Protein 9PLY (pdb70)

Nearest PDB structures (foldseek):
  9bhr-assembly1_A  TM=1.002E+00  e=9.838E-61  Homo sapiens
  8f8e-assembly2_B  TM=1.002E+00  e=2.382E-59  Homo sapiens
  7sse-assembly1_A  TM=9.999E-01  e=4.002E-58  Homo sapiens
  4pxw-assembly1_A  TM=9.960E-01  e=3.578E-56  Homo sapiens
  4pxw-assembly2_B  TM=9.930E-01  e=1.072E-55  Homo sapiens

Foldseek 3Di:
DWAFQDKEFDPPDPFGFWFEWEAALDPQWIWTWGQQQKIWIARRNVRHTDDIDHGFRGGWQYKDADNVRQKMKIAGDDTAQRIFMWGDPPDTDTQETDGQFRDKDAAAQDRQWIWGDDQQWIWIAGSVVRDTPDIADDPVQAQRARAWDKYAANVRQWIFTRQFIAGPVVSDTDDHQDDDDRHFRWDYQNVRQWIDTQQFIAGPPPRDTDGGHNVSHQWDWDAQQVRQKIKTFHQDCAGGAQKIWIAGRVPRHTDDIDGNVFGWNYWYADNVRQKMWTWGAVHNDPGRHIMIIIIGD/DWAFDDWQADPPDPFGFWQEWDAALVRQWIWTWGQQQKTWTAGPVPSDTDDI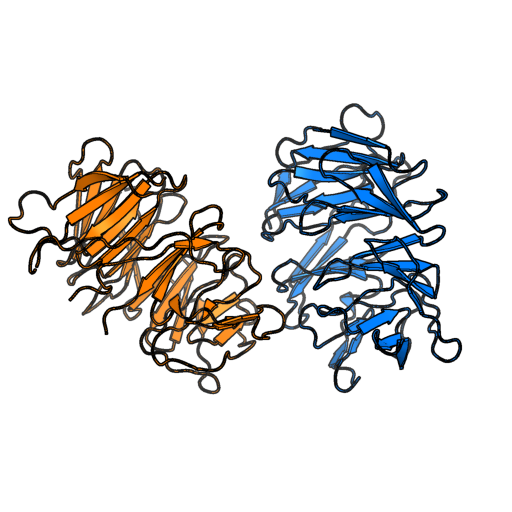GRGDRGGWQYKDADNVRFKMKIAGDDAFQRIFMWGRVPTDTDETDRQFRDKDAQAQDRQWIWGDHQQKIWIAGSNVRDTPDIQDDPVQAPRAVAWDKYAANVNQWIFTRQWIAGPVVSDTDDHQDDDDRHFRWDYQNVRQWIGTQQWIAGPPPRDTDGGHPVSHQWDWDAQLVRQKIKIFHADCVARGQQWIWIAGRVPRHTDDIGGNVFGWSYWYAHNVRQKIWTFGAPDCRHTMIIIIGDD

Sequence (592 aa):
AFRPISSVFREANEDESGFTCCAFSARERFLMLGTCTGQLKLYNVFSGQEEEASYNCHNSAITHLEPSRDGSLLLTSATTWSQPLSALWGMKSVFDMKHSFTEDHYVEFSKHSQDRVIGTKGDIAHIYDIQTGNKLLTLFNPDLANNYKRNCCATFNPTDDLVLNDGVLWDVRSAQAIHKFDKFNMNISGVFHPNGLEVIINTEIWDDLRTFHLLHTVPALDQCRVVFNHTTGTVMYGAMLQKSPFGSSFRTFNATTDYKPIATIDVKRNIFDLCTDTTKDCYLAVIIENQMDALNMDTVCRLYEVAFRPISVFREANEDESSGFTCCAFSARERFLMLGTCTGQLKLYNVFSGQEEASYNCHNSAIITHLEPSRDGSLLLTSATTWSQQPLSALWGMKVFDMKHSFTEDHYVEFSKHSQDRVIGTKGDIAHIYDIQTGNKLLTLFNPDLANNYKRNCCATFNPTDDLVLNDGVLWDVRSAQAIIHKFDKFNMNISGVFHPNGLEVVIINTEIWDLRTFHLLHTVPALDQCRVVFNHTGTVMYGAMLQAKSPFGSSFRRTFNATTDYKPIATIDVKRNIFDLCTDTKDCYLAVIENQQGSMDTVCRLYEVG

InterPro domains:
  IPR006594 LIS1 homology motif [PS50896] (846-878)
  IPR006594 LIS1 homology motif [SM00667] (846-878)
  IPR011989 Armadillo-like helical [G3DSA:1.25.10.10] (581-822)
  IPR015943 WD40/YVTN repeat-like-containing domain superfamily [G3DSA:2.130.10.10] (1080-1401)
  IPR016024 Armadillo-type fold [SSF48371] (74-783)
  IPR033270 VPRBP/DCAF1 family [PTHR13129] (5-1495)
  IPR036322 WD40-repeat-containing domain superfamily [SSF50978] (1089-1370)
  IPR060222 DCAF1, N-terminal domain [PF27670] (11-115)
  IPR060223 DCAF1, helical domain [PF27600] (518-733)
  IPR060224 DCAF1, small helical domain [PF27601] (739-834)
  IPR060225 DCAF1, helical domain 2 [PF27635] (139-433)

Structure (mmCIF, N/CA/C/O backbone):
data_9PLY
#
_entry.id   9PLY
#
_cell.length_a   49.350
_cell.length_b   88.600
_cell.length_c   73.409
_cell.angle_alpha   90.00
_cell.angle_beta   98.01
_cell.angle_gamma   90.00
#
_symmetry.space_group_name_H-M   'P 1 21 1'
#
loop_
_entity.id
_entity.type
_entity.pdbx_description
1 polymer 'DDB1- and CUL4-associated factor 1'
2 non-polymer (4P)-N-[(1S)-3-amino-1-(3-chloro-4-fluorophenyl)-3-oxopropyl]-4-(4-chloro-2-fluorophenyl)-5-{(1E)-3-[(3-methoxypropyl)amino]-3-oxoprop-1-en-1-yl}-1H-pyrrole-3-carboxamide
3 non-polymer 1,2-ETHANEDIOL
4 non-polymer 'UNKNOWN ATOM OR ION'
5 water water
#
loop_
_atom_site.group_PDB
_atom_site.id
_atom_site.type_symbol
_atom_site.label_atom_id
_atom_site.label_alt_id
_atom_site.label_comp_id
_atom_site.label_asym_id
_atom_site.label_entity_id
_atom_site.label_seq_id
_atom_site.pdbx_PDB_ins_code
_atom_site.Cartn_x
_atom_site.Cartn_y
_atom_site.Cartn_z
_atom_site.occupancy
_atom_site.B_iso_or_equiv
_atom_site.auth_seq_id
_atom_site.auth_comp_id
_atom_site.auth_asym_id
_atom_site.auth_atom_id
_atom_site.pdbx_PDB_model_num
ATOM 1 N N . ALA A 1 4 ? -0.928 6.742 20.792 1.00 45.40 1079 ALA A N 1
ATOM 2 C CA . ALA A 1 4 ? -2.257 6.413 21.365 1.00 42.45 1079 ALA A CA 1
ATOM 3 C C . ALA A 1 4 ? -2.524 4.914 21.212 1.00 38.81 1079 ALA A C 1
ATOM 4 O O . ALA A 1 4 ? -1.633 4.156 20.827 1.00 39.55 1079 ALA A O 1
ATOM 6 N N . PHE A 1 5 ? -3.747 4.497 21.558 1.00 33.67 1080 PHE A N 1
ATOM 7 C CA . PHE A 1 5 ? -4.216 3.145 21.298 1.00 29.49 1080 PHE A CA 1
ATOM 8 C C . PHE A 1 5 ? -5.581 3.205 20.632 1.00 29.87 1080 PHE A C 1
ATOM 9 O O . PHE A 1 5 ? -6.598 3.339 21.308 1.00 29.77 1080 PHE A O 1
ATOM 17 N N . ARG A 1 6 ? -5.590 3.042 19.311 1.00 28.50 1081 ARG A N 1
ATOM 18 C CA . ARG A 1 6 ? -6.818 3.152 18.551 1.00 27.49 1081 ARG A CA 1
ATOM 19 C C . ARG A 1 6 ? -7.402 1.762 18.345 1.00 24.68 1081 ARG A C 1
ATOM 20 O O . ARG A 1 6 ? -6.776 0.922 17.694 1.00 22.69 1081 ARG A O 1
ATOM 28 N N . PRO A 1 7 ? -8.623 1.480 18.863 1.00 23.59 1082 PRO A N 1
ATOM 29 C CA . PRO A 1 7 ? -9.281 0.222 18.562 1.00 22.33 1082 PRO A CA 1
ATOM 30 C C . PRO A 1 7 ? -9.475 0.059 17.064 1.00 21.24 1082 PRO A C 1
ATOM 31 O O . PRO A 1 7 ? -9.896 0.999 16.399 1.00 23.61 1082 PRO A O 1
ATOM 35 N N . ILE A 1 8 ? -9.148 -1.117 16.524 1.00 19.93 1083 ILE A N 1
ATOM 36 C CA . ILE A 1 8 ? -9.436 -1.355 15.121 1.00 21.08 1083 ILE A CA 1
ATOM 37 C C . ILE A 1 8 ? -10.306 -2.586 14.928 1.00 18.75 1083 ILE A C 1
ATOM 38 O O . ILE A 1 8 ? -10.867 -2.762 13.853 1.00 22.07 1083 ILE A O 1
ATOM 43 N N . SER A 1 9 ? -10.429 -3.445 15.943 1.00 15.79 1084 SER A N 1
ATOM 44 C CA A SER A 1 9 ? -11.327 -4.566 15.796 0.50 15.02 1084 SER A CA 1
ATOM 45 C CA B SER A 1 9 ? -11.144 -4.703 15.782 0.50 15.52 1084 SER A CA 1
ATOM 46 C C . SER A 1 9 ? -11.635 -5.195 17.141 1.00 13.29 1084 SER A C 1
ATOM 47 O O . SER A 1 9 ? -10.984 -4.939 18.152 1.00 12.89 1084 SER A O 1
ATOM 52 N N . VAL A 1 10 ? -12.723 -5.949 17.140 1.00 12.24 1085 VAL A N 1
ATOM 53 C CA . VAL A 1 10 ? -13.192 -6.632 18.323 1.00 11.60 1085 VAL A CA 1
ATOM 54 C C . VAL A 1 10 ? -13.814 -7.946 17.880 1.00 12.01 1085 VAL A C 1
ATOM 55 O O . VAL A 1 10 ? -14.402 -8.023 16.800 1.00 12.93 1085 VAL A O 1
ATOM 59 N N . PHE A 1 11 ? -13.653 -8.987 18.695 1.00 11.55 1086 PHE A N 1
ATOM 60 C CA . PHE A 1 11 ? -14.351 -10.226 18.416 1.00 11.77 1086 PHE A CA 1
ATOM 61 C C . PHE A 1 11 ? -14.559 -11.015 19.694 1.00 11.91 1086 PHE A C 1
ATO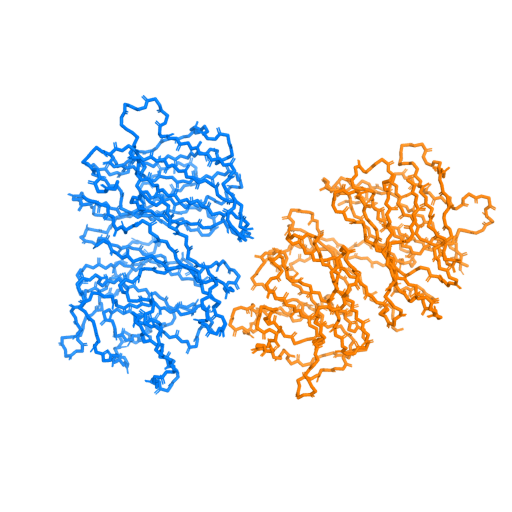M 62 O O . PHE A 1 11 ? -13.905 -10.773 20.707 1.00 11.59 1086 PHE A O 1
ATOM 70 N N . ARG A 1 12 ? -15.495 -11.956 19.612 1.00 13.35 1087 ARG A N 1
ATOM 71 C CA . ARG A 1 12 ? -15.822 -12.822 20.718 1.00 13.89 1087 ARG A CA 1
ATOM 72 C C . ARG A 1 12 ? -15.566 -14.258 20.292 1.00 13.54 1087 ARG A C 1
ATOM 73 O O . ARG A 1 12 ? -15.251 -14.537 19.139 1.00 13.98 1087 ARG A O 1
ATOM 81 N N . GLU A 1 13 ? -15.707 -15.169 21.244 1.00 13.31 1088 GLU A N 1
ATOM 82 C CA . GLU A 1 13 ? -15.597 -16.582 20.941 1.00 14.30 1088 GLU A CA 1
ATOM 83 C C . GLU A 1 13 ? -16.788 -17.001 20.082 1.00 16.10 1088 GLU A C 1
ATOM 84 O O . GLU A 1 13 ? -17.934 -16.947 20.519 1.00 18.44 1088 GLU A O 1
ATOM 90 N N . ALA A 1 14 ? -16.485 -17.433 18.862 1.00 18.17 1089 ALA A N 1
ATOM 91 C CA . ALA A 1 14 ? -17.487 -17.621 17.825 1.00 21.62 1089 ALA A CA 1
ATOM 92 C C . ALA A 1 14 ? -18.519 -18.667 18.240 1.00 25.49 1089 ALA A C 1
ATOM 93 O O . ALA A 1 14 ? -18.164 -19.790 18.584 1.00 26.52 1089 ALA A O 1
ATOM 95 N N . ASN A 1 15 ? -19.798 -18.260 18.216 1.00 29.06 1090 ASN A N 1
ATOM 96 C CA . ASN A 1 15 ? -20.931 -19.176 18.246 1.00 31.72 1090 ASN A CA 1
ATOM 97 C C . ASN A 1 15 ? -21.161 -19.735 19.654 1.00 33.29 1090 ASN A C 1
ATOM 98 O O . ASN A 1 15 ? -21.963 -20.652 19.825 1.00 36.16 1090 ASN A O 1
ATOM 100 N N . GLU A 1 16 ? -20.481 -19.167 20.661 1.00 32.97 1091 GLU A N 1
ATOM 101 C CA . GLU A 1 16 ? -20.706 -19.545 22.048 1.00 33.49 1091 GLU A CA 1
ATOM 102 C C . GLU A 1 16 ? -21.677 -18.550 22.679 1.00 33.74 1091 GLU A C 1
ATOM 103 O O . GLU A 1 16 ? -21.550 -17.346 22.470 1.00 34.04 1091 GLU A O 1
ATOM 109 N N . ASP A 1 17 ? -22.651 -19.066 23.441 1.00 34.23 1092 ASP A N 1
ATOM 110 C CA . ASP A 1 17 ? -23.564 -18.217 24.191 1.00 35.02 1092 ASP A CA 1
ATOM 111 C C . ASP A 1 17 ? -22.753 -17.253 25.052 1.00 33.16 1092 ASP A C 1
ATOM 112 O O . ASP A 1 17 ? -22.927 -16.037 24.965 1.00 34.73 1092 ASP A O 1
ATOM 117 N N . GLU A 1 18 ? -21.870 -17.821 25.883 1.00 30.93 1093 GLU A N 1
ATOM 118 C CA . GLU A 1 18 ? -20.959 -17.039 26.700 1.00 28.17 1093 GLU A CA 1
ATOM 119 C C . GLU A 1 18 ? -19.556 -17.152 26.106 1.00 23.14 1093 GLU A C 1
ATOM 120 O O . GLU A 1 18 ? -18.999 -18.238 25.995 1.00 23.40 1093 GLU A O 1
ATOM 123 N N . SER A 1 19 ? -19.008 -16.015 25.696 1.00 18.84 1094 SER A N 1
ATOM 124 C CA . SER A 1 19 ? -17.657 -15.966 25.175 1.00 15.62 1094 SER A CA 1
ATOM 125 C C . SER A 1 19 ? -16.666 -16.103 26.325 1.00 14.34 1094 SER A C 1
ATOM 126 O O . SER A 1 19 ? -16.780 -15.400 27.324 1.00 14.95 1094 SER A O 1
ATOM 129 N N . GLY A 1 20 ? -15.705 -17.017 26.174 1.00 13.32 1095 GLY A N 1
ATOM 130 C CA . GLY A 1 20 ? -14.912 -17.464 27.307 1.00 12.85 1095 GLY A CA 1
ATOM 131 C C . GLY A 1 20 ? -13.409 -17.221 27.148 1.00 12.02 1095 GLY A C 1
ATOM 132 O O . GLY A 1 20 ? -12.616 -17.866 27.817 1.00 12.57 1095 GLY A O 1
ATOM 133 N N . PHE A 1 21 ? -12.997 -16.292 26.285 1.00 10.89 1096 PHE A N 1
ATOM 134 C CA . PHE A 1 21 ? -11.578 -15.969 26.199 1.00 10.10 1096 PHE A CA 1
ATOM 135 C C . PHE A 1 21 ? -11.045 -15.541 27.568 1.00 10.20 1096 PHE A C 1
ATOM 136 O O . PHE A 1 21 ? -11.637 -14.680 28.217 1.00 10.48 1096 PHE A O 1
ATOM 144 N N . THR A 1 22 ? -9.859 -16.051 27.938 1.00 10.37 1097 THR A N 1
ATOM 145 C CA . THR A 1 22 ? -9.245 -15.712 29.218 1.00 10.97 1097 THR A CA 1
ATOM 146 C C . THR A 1 22 ? -7.827 -15.171 29.062 1.00 10.57 1097 THR A C 1
ATOM 147 O O . THR A 1 22 ? -7.342 -14.503 29.961 1.00 11.17 1097 THR A O 1
ATOM 151 N N . CYS A 1 23 ? -7.125 -15.529 27.991 1.00 10.44 1098 CYS A N 1
ATOM 152 C CA . CYS A 1 23 ? -5.738 -15.127 27.846 1.00 10.39 1098 CYS A CA 1
ATOM 153 C C . CYS A 1 23 ? -5.368 -15.170 26.377 1.00 10.04 1098 CYS A C 1
ATOM 154 O O . CYS A 1 23 ? -6.082 -15.780 25.577 1.00 10.17 1098 CYS A O 1
ATOM 157 N N . CYS A 1 24 ? -4.254 -14.529 26.021 1.00 10.26 1099 CYS A N 1
ATOM 158 C CA . CYS A 1 24 ? -3.895 -14.445 24.621 1.00 11.29 1099 CYS A CA 1
ATOM 159 C C . CYS A 1 24 ? -2.411 -14.185 24.428 1.00 10.54 1099 CYS A C 1
ATOM 160 O O . CYS A 1 24 ? -1.725 -13.652 25.304 1.00 11.66 1099 CYS A O 1
ATOM 163 N N . ALA A 1 25 ? -1.946 -14.568 23.244 1.00 9.96 1100 ALA A N 1
ATOM 164 C CA . ALA A 1 25 ? -0.612 -14.281 22.766 1.00 10.64 1100 ALA A CA 1
ATOM 165 C C . ALA A 1 25 ? -0.642 -14.306 21.250 1.00 10.93 1100 ALA A C 1
ATOM 166 O O . ALA A 1 25 ? -1.334 -15.136 20.665 1.00 11.36 1100 ALA A O 1
ATOM 168 N N . PHE A 1 26 ? 0.120 -13.418 20.620 1.00 11.37 1101 PHE A N 1
ATOM 169 C CA . PHE A 1 26 ? 0.248 -13.461 19.174 1.00 12.17 1101 PHE A CA 1
ATOM 170 C C . PHE A 1 26 ? 1.035 -14.705 18.786 1.00 14.11 1101 PHE A C 1
ATOM 171 O O . PHE A 1 26 ? 2.035 -15.047 19.416 1.00 15.25 1101 PHE A O 1
ATOM 179 N N . SER A 1 27 ? 0.555 -15.391 17.750 1.00 16.66 1102 SER A N 1
ATOM 180 C CA . SER A 1 27 ? 1.266 -16.550 17.238 1.00 20.17 1102 SER A CA 1
ATOM 181 C C . SER A 1 27 ? 2.464 -16.094 16.414 1.00 23.80 1102 SER A C 1
ATOM 182 O O . SER A 1 27 ? 2.591 -14.916 16.090 1.00 22.66 1102 SER A O 1
ATOM 185 N N . ALA A 1 28 ? 3.333 -17.052 16.073 1.00 27.79 1103 ALA A N 1
ATOM 186 C CA . ALA A 1 28 ? 4.472 -16.792 15.206 1.00 31.48 1103 ALA A CA 1
ATOM 187 C C . ALA A 1 28 ? 3.994 -16.453 13.794 1.00 34.07 1103 ALA A C 1
ATOM 188 O O . ALA A 1 28 ? 4.680 -15.742 13.061 1.00 38.12 1103 ALA A O 1
ATOM 190 N N . ARG A 1 29 ? 2.831 -17.001 13.416 1.00 34.45 1104 ARG A N 1
ATOM 191 C CA . ARG A 1 29 ? 2.190 -16.677 12.153 1.00 35.16 1104 ARG A CA 1
ATOM 192 C C . ARG A 1 29 ? 1.534 -15.305 12.258 1.00 33.65 1104 ARG A C 1
ATOM 193 O O . ARG A 1 29 ? 0.675 -15.092 13.112 1.00 32.38 1104 ARG A O 1
ATOM 201 N N . GLU A 1 30 ? 1.928 -14.390 11.362 1.00 34.34 1105 GLU A N 1
ATOM 202 C CA . GLU A 1 30 ? 1.353 -13.055 11.316 1.00 33.32 1105 GLU A CA 1
ATOM 203 C C . GLU A 1 30 ? -0.154 -13.155 11.061 1.00 31.13 1105 GLU A C 1
ATOM 204 O O . GLU A 1 30 ? -0.612 -14.034 10.332 1.00 32.41 1105 GLU A O 1
ATOM 206 N N . ARG A 1 31 ? -0.903 -12.249 11.703 1.00 27.63 1106 ARG A N 1
ATOM 207 C CA . ARG A 1 31 ? -2.340 -12.088 11.519 1.00 26.44 1106 ARG A CA 1
ATOM 208 C C . ARG A 1 31 ? -3.117 -13.016 12.457 1.00 21.71 1106 ARG A C 1
ATOM 209 O O . ARG A 1 31 ? -4.339 -12.912 12.523 1.00 22.20 1106 ARG A O 1
ATOM 217 N N . PHE A 1 32 ? -2.416 -13.876 13.218 1.00 18.41 1107 PHE A N 1
ATOM 218 C CA . PHE A 1 32 ? -3.082 -14.850 14.077 1.00 16.82 1107 PHE A CA 1
ATOM 219 C C . PHE A 1 32 ? -2.782 -14.605 15.554 1.00 13.89 1107 PHE A C 1
ATOM 220 O O . PHE A 1 32 ? -1.650 -14.321 15.945 1.00 15.34 1107 PHE A O 1
ATOM 228 N N . LEU A 1 33 ? -3.831 -14.779 16.360 1.00 11.32 1108 LEU A N 1
ATOM 229 C CA . LEU A 1 33 ? -3.761 -14.681 17.806 1.00 10.33 1108 LEU A CA 1
ATOM 230 C C . LEU A 1 33 ? -4.182 -16.021 18.389 1.00 10.67 1108 LEU A C 1
ATOM 231 O O . LEU A 1 33 ? -5.146 -16.627 17.916 1.00 10.77 1108 LEU A O 1
ATOM 236 N N . MET A 1 34 ? -3.458 -16.463 19.414 1.00 10.58 1109 MET A N 1
ATOM 237 C CA . MET A 1 34 ? -3.857 -17.633 20.179 1.00 11.18 1109 MET A CA 1
ATOM 238 C C . MET A 1 34 ? -4.564 -17.157 21.438 1.00 10.29 1109 MET A C 1
ATOM 239 O O . MET A 1 34 ? -4.089 -16.238 22.096 1.00 11.07 1109 MET A O 1
ATOM 244 N N . LEU A 1 35 ? -5.689 -17.789 21.765 1.00 9.57 1110 LEU A N 1
ATOM 245 C CA . LEU A 1 35 ? -6.474 -17.432 22.934 1.00 9.85 1110 LEU A CA 1
ATOM 246 C C . LEU A 1 35 ? -6.800 -18.692 23.717 1.00 10.00 1110 LEU A C 1
ATOM 247 O O . LEU A 1 35 ? -7.272 -19.681 23.165 1.00 11.41 1110 LEU A O 1
ATOM 252 N N . GLY A 1 36 ? -6.562 -18.638 25.023 1.00 9.84 1111 GLY A N 1
ATOM 253 C CA . GLY A 1 36 ? -7.079 -19.651 25.917 1.00 10.17 1111 GLY A CA 1
ATOM 254 C C . GLY A 1 36 ? -8.498 -19.312 26.351 1.00 10.59 1111 GLY A C 1
ATOM 255 O O . GLY A 1 36 ? -8.892 -18.141 26.307 1.00 10.72 1111 GLY A O 1
ATOM 256 N N . THR A 1 37 ? -9.260 -20.334 26.784 1.00 10.55 1112 THR A N 1
ATOM 257 C CA . THR A 1 37 ? -10.651 -20.123 27.170 1.00 11.59 1112 THR A CA 1
ATOM 258 C C . THR A 1 37 ? -10.937 -20.696 28.550 1.00 12.28 1112 THR A C 1
ATOM 259 O O . THR A 1 37 ? -10.187 -21.514 29.102 1.00 12.09 1112 THR A O 1
ATOM 263 N N . CYS A 1 38 ? -12.089 -20.292 29.075 1.00 13.92 1113 CYS A N 1
ATOM 264 C CA . CYS A 1 38 ? -12.467 -20.668 30.422 1.00 15.37 1113 CYS A CA 1
ATOM 265 C C . CYS A 1 38 ? -12.943 -22.118 30.481 1.00 16.69 1113 CYS A C 1
ATOM 266 O O . CYS A 1 38 ? -13.175 -22.633 31.575 1.00 17.37 1113 CYS A O 1
ATOM 269 N N . THR A 1 39 ? -13.053 -22.788 29.323 1.00 16.99 1114 THR A N 1
ATOM 270 C CA . THR A 1 39 ? -13.389 -24.206 29.312 1.00 18.51 1114 THR A CA 1
ATOM 271 C C . THR A 1 39 ? -12.173 -25.047 28.936 1.00 17.86 1114 THR A C 1
ATOM 272 O O . THR A 1 39 ? -12.304 -26.248 28.735 1.00 20.77 1114 THR A O 1
ATOM 276 N N . GLY A 1 40 ? -10.993 -24.424 28.873 1.00 15.95 1115 GLY A N 1
ATOM 277 C CA . GLY A 1 40 ? -9.745 -25.162 28.786 1.00 14.67 1115 GLY A CA 1
ATOM 278 C C . GLY A 1 40 ? -9.268 -25.372 27.348 1.00 14.49 1115 GLY A C 1
ATOM 279 O O . GLY A 1 40 ? -8.364 -26.166 27.110 1.00 15.11 1115 GLY A O 1
ATOM 280 N N . GLN A 1 41 ? -9.858 -24.650 26.394 1.00 14.26 1116 GLN A N 1
ATOM 281 C CA . GLN A 1 41 ? -9.461 -24.793 25.003 1.00 14.05 1116 GLN A CA 1
ATOM 282 C C . GLN A 1 41 ? -8.458 -23.718 24.601 1.00 13.60 1116 GLN A C 1
ATOM 283 O O . GLN A 1 41 ? -8.393 -22.645 25.194 1.00 13.58 1116 GLN A O 1
ATOM 289 N N . LEU A 1 42 ? -7.697 -24.038 23.554 1.00 12.86 1117 LEU A N 1
ATOM 290 C CA . LEU A 1 42 ? -6.846 -23.090 22.871 1.00 12.93 1117 LEU A CA 1
ATOM 291 C C . LEU A 1 42 ? -7.431 -22.831 21.494 1.00 12.57 1117 LEU A C 1
ATOM 292 O O . LEU A 1 42 ? -7.675 -23.767 20.746 1.00 13.66 1117 LEU A O 1
ATOM 297 N N . LYS A 1 43 ? -7.658 -21.557 21.175 1.00 11.87 1118 LYS A N 1
ATOM 298 C CA . LYS A 1 43 ? -8.230 -21.177 19.893 1.00 12.10 1118 LYS A CA 1
ATOM 299 C C . LYS A 1 43 ? -7.197 -20.376 19.112 1.00 11.88 1118 LYS A C 1
ATOM 300 O O . LYS A 1 43 ? -6.471 -19.567 19.684 1.00 12.25 1118 LYS A O 1
ATOM 306 N N . LEU A 1 44 ? -7.190 -20.559 17.799 1.00 11.61 1119 LEU A N 1
ATOM 307 C CA . LEU A 1 44 ? -6.443 -19.696 16.907 1.00 12.46 1119 LEU A CA 1
ATOM 308 C C . LEU A 1 44 ? -7.441 -18.853 16.126 1.00 12.82 1119 LEU A C 1
ATOM 309 O O . LEU A 1 44 ? -8.343 -19.402 15.496 1.00 12.93 1119 LEU A O 1
ATOM 314 N N . TYR A 1 45 ? -7.255 -17.534 16.187 1.00 12.18 1120 TYR A N 1
ATOM 315 C CA . TYR A 1 45 ? -8.129 -16.578 15.517 1.00 12.50 1120 TYR A CA 1
ATOM 316 C C . TYR A 1 45 ? -7.311 -15.742 14.548 1.00 13.39 1120 TYR A C 1
ATOM 317 O O . TYR A 1 45 ? -6.180 -15.353 14.850 1.00 13.80 1120 TYR A O 1
ATOM 326 N N . ASN A 1 46 ? -7.934 -15.411 13.412 1.00 14.07 1121 ASN A N 1
ATOM 327 C CA . ASN A 1 46 ? -7.487 -14.291 12.601 1.00 16.00 1121 ASN A CA 1
ATOM 328 C C . ASN A 1 46 ? -7.842 -12.998 13.327 1.00 17.09 1121 ASN A C 1
ATOM 329 O O . ASN A 1 46 ? -9.017 -12.694 13.520 1.00 16.30 1121 ASN A O 1
ATOM 334 N N . VAL A 1 47 ? -6.821 -12.241 13.734 1.00 19.32 1122 VAL A N 1
ATOM 335 C CA . VAL A 1 47 ? -7.027 -11.198 14.722 1.00 21.50 1122 VAL A CA 1
ATOM 336 C C . VAL A 1 47 ? -7.715 -9.992 14.074 1.00 21.35 1122 VAL A C 1
ATOM 337 O O . VAL A 1 47 ? -8.379 -9.221 14.764 1.00 22.49 1122 VAL A O 1
ATOM 341 N N . PHE A 1 48 ? -7.601 -9.870 12.742 1.00 21.58 1123 PHE A N 1
ATOM 342 C CA . PHE A 1 48 ? -8.157 -8.738 12.017 1.00 22.09 1123 PHE A CA 1
ATOM 343 C C . PHE A 1 48 ? -9.605 -9.001 11.605 1.00 21.18 1123 PHE A C 1
ATOM 344 O O . PHE A 1 48 ? -10.430 -8.088 11.636 1.00 23.38 1123 PHE A O 1
ATOM 352 N N . SER A 1 49 ? -9.898 -10.237 11.180 1.00 19.70 1124 SER A N 1
ATOM 353 C CA . SER A 1 49 ? -11.232 -10.593 10.723 1.00 18.19 1124 SER A CA 1
ATOM 354 C C . SER A 1 49 ? -12.087 -11.071 11.891 1.00 16.28 1124 SER A C 1
ATOM 355 O O . SER A 1 49 ? -13.311 -11.125 11.784 1.00 16.34 1124 SER A O 1
ATOM 358 N N . GLY A 1 50 ? -11.421 -11.478 12.980 1.00 15.90 1125 GLY A N 1
ATOM 359 C CA . GLY A 1 50 ? -12.105 -11.955 14.165 1.00 16.24 1125 GLY A CA 1
ATOM 360 C C . GLY A 1 50 ? -12.674 -13.358 13.991 1.00 15.61 1125 GLY A C 1
ATOM 361 O O . GLY A 1 50 ? -13.508 -13.786 14.788 1.00 17.59 1125 GLY A O 1
ATOM 362 N N . GLN A 1 51 ? -12.199 -14.090 12.977 1.00 15.07 1126 GLN A N 1
ATOM 363 C CA . GLN A 1 51 ? -12.752 -15.405 12.684 1.00 15.07 1126 GLN A CA 1
ATOM 364 C C . GLN A 1 51 ? -11.883 -16.504 13.278 1.00 13.70 1126 GLN A C 1
ATOM 365 O O . GLN A 1 51 ? -10.663 -16.464 13.194 1.00 13.64 1126 GLN A O 1
ATOM 371 N N . GLU A 1 52 ? -12.545 -17.500 13.855 1.00 13.07 1127 GLU A N 1
ATOM 372 C CA . GLU A 1 52 ? -11.860 -18.651 14.408 1.00 13.19 1127 GLU A CA 1
ATOM 373 C C . GLU A 1 52 ? -11.311 -19.510 13.273 1.00 12.92 1127 GLU A C 1
ATOM 374 O O . GLU A 1 52 ? -12.008 -19.742 12.289 1.00 13.92 1127 GLU A O 1
ATOM 380 N N A GLU A 1 53 ? -10.061 -19.954 13.450 0.50 12.90 1128 GLU A N 1
ATOM 381 N N B GLU A 1 53 ? -10.090 -20.033 13.419 0.50 12.92 1128 GLU A N 1
ATOM 382 C CA A GLU A 1 53 ? -9.342 -20.793 12.506 0.50 13.62 1128 GLU A CA 1
ATOM 383 C CA B GLU A 1 53 ? -9.546 -20.926 12.402 0.50 13.55 1128 GLU A CA 1
ATOM 384 C C A GLU A 1 53 ? -9.331 -22.245 12.988 0.50 13.05 1128 GLU A C 1
ATOM 385 C C B GLU A 1 53 ? -9.253 -22.321 12.955 0.50 12.92 1128 GLU A C 1
ATOM 386 O O A GLU A 1 53 ? -9.691 -23.163 12.252 0.50 13.21 1128 GLU A O 1
ATOM 387 O O B GLU A 1 53 ? -9.326 -23.299 12.210 0.50 13.05 1128 GLU A O 1
ATOM 398 N N . ALA A 1 54 ? -8.910 -22.434 14.242 1.00 12.55 1129 ALA A N 1
ATOM 399 C CA . ALA A 1 54 ? -8.642 -23.751 14.798 1.00 12.38 1129 ALA A CA 1
ATOM 400 C C . ALA A 1 54 ? -8.900 -23.766 16.296 1.00 11.89 1129 ALA A C 1
ATOM 401 O O . ALA A 1 54 ? -8.860 -22.734 16.950 1.00 11.73 1129 ALA A O 1
ATOM 403 N N . SER A 1 55 ? -9.108 -24.971 16.830 1.00 11.94 1130 SER A N 1
ATOM 404 C CA . SER A 1 55 ? -9.389 -25.166 18.239 1.00 12.60 1130 SER A CA 1
ATOM 405 C C . SER A 1 55 ? -8.728 -26.454 18.714 1.00 12.32 1130 SER A C 1
ATOM 406 O O . SER A 1 55 ? -8.722 -27.458 17.995 1.00 12.53 1130 SER A O 1
ATOM 409 N N . TYR A 1 56 ? -8.191 -26.406 19.937 1.00 12.48 1131 TYR A N 1
ATOM 410 C CA . TYR A 1 56 ? -7.522 -27.540 20.555 1.00 13.32 1131 TYR A CA 1
ATOM 411 C C . TYR A 1 56 ? -7.977 -27.660 22.004 1.00 14.06 1131 TYR A C 1
ATOM 412 O O . TYR A 1 56 ? -8.298 -26.668 22.655 1.00 14.38 1131 TYR A O 1
ATOM 421 N N . ASN A 1 57 ? -7.963 -28.894 22.504 1.00 15.22 1132 ASN A N 1
ATOM 422 C CA . ASN A 1 57 ? -8.340 -29.183 23.874 1.00 16.73 1132 ASN A CA 1
ATOM 423 C C . ASN A 1 57 ? -7.078 -29.328 24.720 1.00 17.21 1132 ASN A C 1
ATOM 424 O O . ASN A 1 57 ? -6.256 -30.212 24.473 1.00 19.27 1132 ASN A O 1
ATOM 429 N N . CYS A 1 58 ? -6.953 -28.482 25.746 1.00 16.57 1133 CYS A N 1
ATOM 430 C CA . CYS A 1 58 ? -5.738 -28.440 26.550 1.00 16.60 1133 CYS A CA 1
ATOM 431 C C . CYS A 1 58 ? -5.993 -28.879 27.991 1.00 16.58 1133 CYS A C 1
ATOM 432 O O . CYS A 1 58 ? -5.247 -29.699 28.522 1.00 18.83 1133 CYS A O 1
ATOM 435 N N . HIS A 1 59 ? -7.009 -28.299 28.638 1.00 16.08 1134 HIS A N 1
ATOM 436 C CA . HIS A 1 59 ? -7.247 -28.542 30.052 1.00 16.97 1134 HIS A CA 1
ATOM 437 C C . HIS A 1 59 ? -8.736 -28.753 30.303 1.00 17.73 1134 HIS A C 1
ATOM 438 O O . HIS A 1 59 ? -9.555 -28.345 29.501 1.00 17.29 1134 HIS A O 1
ATOM 445 N N . ASN A 1 60 ? -9.072 -29.306 31.477 1.00 19.53 1135 ASN A N 1
ATOM 446 C CA . ASN A 1 60 ? -10.462 -29.504 31.869 1.00 21.80 1135 ASN A CA 1
ATOM 447 C C . ASN A 1 60 ? -10.911 -28.395 32.822 1.00 21.13 1135 ASN A C 1
ATOM 448 O O . ASN A 1 60 ? -11.914 -28.539 33.520 1.00 23.93 1135 ASN A O 1
ATOM 453 N N . SER A 1 61 ? -10.156 -27.293 32.844 1.00 19.33 1136 SER A N 1
ATOM 454 C CA . SER A 1 61 ? -10.547 -26.095 33.562 1.00 18.41 1136 SER A CA 1
ATOM 455 C C . SER A 1 61 ? -9.993 -24.881 32.824 1.00 17.50 1136 SER A C 1
ATOM 456 O O . SER A 1 61 ? -9.246 -25.020 31.855 1.00 17.16 1136 SER A O 1
ATOM 459 N N . ALA A 1 62 ? -10.374 -23.691 33.289 1.00 16.80 1137 ALA A N 1
ATOM 460 C CA . ALA A 1 62 ? -10.041 -22.454 32.599 1.00 16.17 1137 ALA A CA 1
ATOM 461 C C . ALA A 1 62 ? -8.529 -22.315 32.445 1.00 15.12 1137 ALA A C 1
ATOM 462 O O . ALA A 1 62 ? -7.779 -22.525 33.395 1.00 15.56 1137 ALA A O 1
ATOM 464 N N . ILE A 1 63 ? -8.096 -21.918 31.244 1.00 14.10 1138 ILE A N 1
ATOM 465 C CA . ILE A 1 63 ? -6.715 -21.532 31.020 1.00 13.78 1138 ILE A CA 1
ATOM 466 C C . ILE A 1 63 ? -6.510 -20.138 31.613 1.00 13.89 1138 ILE A C 1
ATOM 467 O O . ILE A 1 63 ? -7.283 -19.224 31.336 1.00 15.89 1138 ILE A O 1
ATOM 472 N N . THR A 1 64 ? -5.462 -19.981 32.426 1.00 13.09 1139 THR A N 1
ATOM 473 C CA . THR A 1 64 ? -5.191 -18.713 33.087 1.00 13.04 1139 THR A CA 1
ATOM 474 C C . THR A 1 64 ? -4.190 -17.895 32.285 1.00 12.51 1139 THR A C 1
ATOM 475 O O . THR A 1 64 ? -4.255 -16.676 32.284 1.00 12.80 1139 THR A O 1
ATOM 479 N N . HIS A 1 65 ? -3.226 -18.573 31.668 1.00 12.14 1140 HIS A N 1
ATOM 480 C CA . HIS A 1 65 ? -2.083 -17.908 31.076 1.00 12.44 1140 HIS A CA 1
ATOM 481 C C . HIS A 1 65 ? -1.480 -18.844 30.042 1.00 12.67 1140 HIS A C 1
ATOM 482 O O . HIS A 1 65 ? -1.546 -20.068 30.189 1.00 13.90 1140 HIS A O 1
ATOM 489 N N . LEU A 1 66 ? -0.886 -18.270 29.001 1.00 12.33 1141 LEU A N 1
ATOM 490 C CA . LEU A 1 66 ? -0.166 -19.076 28.040 1.00 13.93 1141 LEU A CA 1
ATOM 491 C C . LEU A 1 66 ? 1.018 -18.292 27.489 1.00 12.92 1141 LEU A C 1
ATOM 492 O O . LEU A 1 66 ? 1.114 -17.073 27.657 1.00 14.61 1141 LEU A O 1
ATOM 497 N N . GLU A 1 67 ? 1.956 -19.024 26.895 1.00 12.50 1142 GLU A N 1
ATOM 498 C CA . GLU A 1 67 ? 3.137 -18.424 26.315 1.00 12.94 1142 GLU A CA 1
ATOM 499 C C . GLU A 1 67 ? 3.621 -19.297 25.168 1.00 13.60 1142 GLU A C 1
ATOM 500 O O . GLU A 1 67 ? 4.037 -20.425 25.379 1.00 13.40 1142 GLU A O 1
ATOM 506 N N . PRO A 1 68 ? 3.629 -18.784 23.924 1.00 14.39 1143 PRO A N 1
ATOM 507 C CA . PRO A 1 68 ? 4.270 -19.483 22.827 1.00 14.82 1143 PRO A CA 1
ATOM 508 C C . PRO A 1 68 ? 5.777 -19.276 22.827 1.00 15.43 1143 PRO A C 1
ATOM 509 O O . PRO A 1 68 ? 6.263 -18.221 23.227 1.00 15.51 1143 PRO A O 1
ATOM 513 N N . SER A 1 69 ? 6.513 -20.293 22.393 1.00 15.75 1144 SER A N 1
ATOM 514 C CA . SER A 1 69 ? 7.927 -20.128 22.146 1.00 16.42 1144 SER A CA 1
ATOM 515 C C . SER A 1 69 ? 8.109 -19.233 20.929 1.00 17.62 1144 SER A C 1
ATOM 516 O O . SER A 1 69 ? 7.238 -19.169 20.059 1.00 18.38 1144 SER A O 1
ATOM 519 N N . ARG A 1 70 ? 9.255 -18.560 20.863 1.00 18.15 1145 ARG A N 1
ATOM 520 C CA . ARG A 1 70 ? 9.512 -17.631 19.774 1.00 19.99 1145 ARG A CA 1
ATOM 521 C C . ARG A 1 70 ? 9.538 -18.363 18.430 1.00 21.32 1145 ARG A C 1
ATOM 522 O O . ARG A 1 70 ? 9.139 -17.794 17.419 1.00 23.04 1145 ARG A O 1
ATOM 530 N N . ASP A 1 71 ? 9.972 -19.633 18.423 1.00 22.04 1146 ASP A N 1
ATOM 531 C CA . ASP A 1 71 ? 10.180 -20.355 17.172 1.00 23.84 1146 ASP A CA 1
ATOM 532 C C . ASP A 1 71 ? 8.867 -20.942 16.642 1.00 24.33 1146 ASP A C 1
ATOM 533 O O . ASP A 1 71 ? 8.837 -21.449 15.525 1.00 26.93 1146 ASP A O 1
ATOM 538 N N . GLY A 1 72 ? 7.795 -20.897 17.448 1.00 24.08 1147 GLY A N 1
ATOM 539 C CA . GLY A 1 72 ? 6.473 -21.307 16.993 1.00 24.01 1147 GLY A CA 1
ATOM 540 C C . GLY A 1 72 ? 6.205 -22.797 17.225 1.00 23.42 1147 GLY A C 1
ATOM 541 O O . GLY A 1 72 ? 5.138 -23.296 16.873 1.00 25.03 1147 GLY A O 1
ATOM 542 N N . SER A 1 73 ? 7.162 -23.498 17.845 1.00 21.69 1148 SER A N 1
ATOM 543 C CA . SER A 1 73 ? 7.108 -24.950 17.913 1.00 22.14 1148 SER A CA 1
ATOM 544 C C . SER A 1 73 ? 6.455 -25.426 19.208 1.00 20.03 1148 SER A C 1
ATOM 545 O O . SER A 1 73 ? 5.977 -26.561 19.265 1.00 20.74 1148 SER A O 1
ATOM 548 N N . LEU A 1 74 ? 6.452 -24.568 20.246 1.00 18.53 1149 LEU A N 1
ATOM 549 C CA . LEU A 1 74 ? 6.044 -24.978 21.578 1.00 17.41 1149 LEU A CA 1
ATOM 550 C C . LEU A 1 74 ? 5.122 -23.938 22.194 1.00 15.79 1149 LEU A C 1
ATOM 551 O O . LEU A 1 74 ? 5.216 -22.756 21.885 1.00 15.79 1149 LEU A O 1
ATOM 556 N N . LEU A 1 75 ? 4.282 -24.405 23.117 1.00 14.71 1150 LEU A N 1
ATOM 557 C CA . LEU A 1 75 ? 3.347 -23.559 23.843 1.00 13.42 1150 LEU A CA 1
ATOM 558 C C . LEU A 1 75 ? 3.291 -24.026 25.291 1.00 12.76 1150 LEU A C 1
ATOM 559 O O . LEU A 1 75 ? 3.117 -25.216 25.544 1.00 13.87 1150 LEU A O 1
ATOM 564 N N . LEU A 1 76 ? 3.348 -23.069 26.221 1.00 12.22 1151 LEU A N 1
ATOM 565 C CA . LEU A 1 76 ? 3.049 -23.325 27.625 1.00 11.95 1151 LEU A CA 1
ATOM 566 C C . LEU A 1 76 ? 1.636 -22.861 27.934 1.00 12.07 1151 LEU A C 1
ATOM 567 O O . LEU A 1 76 ? 1.243 -21.780 27.507 1.00 12.92 1151 LEU A O 1
ATOM 572 N N . THR A 1 77 ? 0.898 -23.673 28.693 1.00 12.73 1152 THR A N 1
ATOM 573 C CA . THR A 1 77 ? -0.396 -23.284 29.221 1.00 13.01 1152 THR A CA 1
ATOM 574 C C . THR A 1 77 ? -0.425 -23.557 30.713 1.00 13.16 1152 THR A C 1
ATOM 575 O O . THR A 1 77 ? 0.229 -24.487 31.183 1.00 13.53 1152 THR A O 1
ATOM 579 N N . SER A 1 78 ? -1.228 -22.766 31.425 1.00 13.33 1153 SER A N 1
ATOM 580 C CA . SER A 1 78 ? -1.576 -23.034 32.811 1.00 14.07 1153 SER A CA 1
ATOM 581 C C . SER A 1 78 ? -3.089 -22.963 32.964 1.00 14.47 1153 SER A C 1
ATOM 582 O O . SER A 1 78 ? -3.742 -22.174 32.290 1.00 14.31 1153 SER A O 1
ATOM 585 N N . ALA A 1 79 ? -3.624 -23.760 33.890 1.00 15.37 1154 ALA A N 1
ATOM 586 C CA . ALA A 1 79 ? -5.052 -23.823 34.135 1.00 17.07 1154 ALA A CA 1
ATOM 587 C C . ALA A 1 79 ? -5.329 -23.572 35.619 1.00 18.98 1154 ALA A C 1
ATOM 588 O O . ALA A 1 79 ? -4.408 -23.277 36.379 1.00 19.77 1154 ALA A O 1
ATOM 590 N N A THR A 1 80 ? -6.601 -23.710 36.012 0.50 20.02 1155 THR A N 1
ATOM 591 N N B THR A 1 80 ? -6.604 -23.668 36.017 0.50 20.59 1155 THR A N 1
ATOM 592 C CA A THR A 1 80 ? -7.079 -23.227 37.297 0.50 21.64 1155 THR A CA 1
ATOM 593 C CA B THR A 1 80 ? -7.036 -23.210 37.331 0.50 22.58 1155 THR A CA 1
ATOM 594 C C A THR A 1 80 ? -7.032 -24.342 38.337 0.50 23.85 1155 THR A C 1
ATOM 595 C C B THR A 1 80 ? -7.002 -24.356 38.340 0.50 24.64 1155 THR A C 1
ATOM 596 O O A THR A 1 80 ? -6.509 -24.143 39.430 0.50 24.93 1155 THR A O 1
ATOM 597 O O B THR A 1 80 ? -6.437 -24.199 39.419 0.50 25.97 1155 THR A O 1
ATOM 604 N N . TRP A 1 81 ? -7.644 -25.487 38.015 1.00 26.15 1156 TRP A N 1
ATOM 605 C CA . TRP A 1 81 ? -7.767 -26.579 38.979 1.00 29.69 1156 TRP A CA 1
ATOM 606 C C . TRP A 1 81 ? -7.620 -27.946 38.315 1.00 31.99 1156 TRP A C 1
ATOM 607 O O . TRP A 1 81 ? -8.054 -28.954 38.870 1.00 36.76 1156 TRP A O 1
ATOM 614 N N . SER A 1 82 ? -6.914 -27.983 37.183 1.00 31.64 1157 SER A N 1
ATOM 615 C CA . SER A 1 82 ? -6.649 -29.224 36.479 1.00 32.27 1157 SER A CA 1
ATOM 616 C C . SER A 1 82 ? -5.446 -29.924 37.100 1.00 33.61 1157 SER A C 1
ATOM 617 O O . SER A 1 82 ? -4.624 -29.300 37.767 1.00 34.40 1157 SER A O 1
ATOM 620 N N . GLN A 1 83 ? -5.367 -31.234 36.876 1.00 34.83 1158 GLN A N 1
ATOM 621 C CA . GLN A 1 83 ? -4.144 -31.987 37.083 1.00 35.49 1158 GLN A CA 1
ATOM 622 C C . GLN A 1 83 ? -3.715 -32.698 35.806 1.00 34.87 1158 GLN A C 1
ATOM 623 O O . GLN A 1 83 ? -4.308 -33.712 35.446 1.00 38.60 1158 GLN A O 1
ATOM 625 N N . PRO A 1 84 ? -2.698 -32.202 35.059 1.00 30.33 1159 PRO A N 1
ATOM 626 C CA . PRO A 1 84 ? -1.746 -31.202 35.542 1.00 27.37 1159 PRO A CA 1
ATOM 627 C C . PRO A 1 84 ? -2.213 -29.748 35.428 1.00 24.01 1159 PRO A C 1
ATOM 628 O O . PRO A 1 84 ? -3.047 -29.417 34.589 1.00 24.69 1159 PRO A O 1
ATOM 632 N N . LEU A 1 85 ? -1.601 -28.873 36.240 1.00 21.46 1160 LEU A N 1
ATOM 633 C CA . LEU A 1 85 ? -1.971 -27.468 36.289 1.00 20.64 1160 LEU A CA 1
ATOM 634 C C . LEU A 1 85 ? -1.350 -26.716 35.116 1.00 19.01 1160 LEU A C 1
ATOM 635 O O . LEU A 1 85 ? -1.936 -25.751 34.648 1.00 21.18 1160 LEU A O 1
ATOM 640 N N . SER A 1 86 ? -0.136 -27.108 34.707 1.00 16.18 1161 SER A N 1
ATOM 641 C CA . SER A 1 86 ? 0.534 -26.488 33.570 1.00 15.55 1161 SER A CA 1
ATOM 642 C C . SER A 1 86 ? 1.052 -27.578 32.642 1.00 15.82 1161 SER A C 1
ATOM 643 O O . SER A 1 86 ? 1.292 -28.702 33.073 1.00 16.55 1161 SER A O 1
ATOM 646 N N . ALA A 1 87 ? 1.248 -27.224 31.372 1.00 15.33 1162 ALA A N 1
ATOM 647 C CA . ALA A 1 87 ? 1.700 -28.181 30.384 1.00 15.61 1162 ALA A CA 1
ATOM 648 C C . ALA A 1 87 ? 2.457 -27.487 29.260 1.00 15.17 1162 ALA A C 1
ATOM 649 O O . ALA A 1 87 ? 2.295 -26.288 29.025 1.00 14.62 1162 ALA A O 1
ATOM 651 N N . LEU A 1 88 ? 3.251 -28.295 28.556 1.00 15.75 1163 LEU A N 1
ATOM 652 C CA . LEU A 1 88 ? 3.993 -27.894 27.378 1.00 15.27 1163 LEU A CA 1
ATOM 653 C C . LEU A 1 88 ? 3.457 -28.684 26.193 1.00 16.13 1163 LEU A C 1
ATOM 654 O O . LEU A 1 88 ? 3.398 -29.919 26.249 1.00 17.26 1163 LEU A O 1
ATOM 659 N N . TRP A 1 89 ? 3.116 -27.952 25.129 1.00 16.27 1164 TRP A N 1
ATOM 660 C CA . TRP A 1 89 ? 2.504 -28.505 23.935 1.00 16.71 1164 TRP A CA 1
ATOM 661 C C . TRP A 1 89 ? 3.442 -28.305 22.758 1.00 18.24 1164 TRP A C 1
ATOM 662 O O . TRP A 1 89 ? 4.043 -27.251 22.614 1.00 18.10 1164 TRP A O 1
ATOM 673 N N . GLY A 1 90 ? 3.513 -29.320 21.898 1.00 20.50 1165 GLY A N 1
ATOM 674 C CA . GLY A 1 90 ? 4.110 -29.166 20.586 1.00 23.08 1165 GLY A CA 1
ATOM 675 C C . GLY A 1 90 ? 3.081 -28.644 19.590 1.00 25.82 1165 GLY A C 1
ATOM 676 O O . GLY A 1 90 ? 1.926 -29.062 19.619 1.00 26.79 1165 GLY A O 1
ATOM 677 N N . MET A 1 91 ? 3.511 -27.722 18.722 1.00 28.98 1166 MET A N 1
ATOM 678 C CA . MET A 1 91 ? 2.625 -27.123 17.737 1.00 32.50 1166 MET A CA 1
ATOM 679 C C . MET A 1 91 ? 3.224 -27.243 16.338 1.00 35.70 1166 MET A C 1
ATOM 680 O O . MET A 1 91 ? 2.996 -26.379 15.497 1.00 38.56 1166 MET A O 1
ATOM 685 N N . LYS A 1 92 ? 3.967 -28.329 16.094 1.00 38.18 1167 LYS A N 1
ATOM 686 C CA . LYS A 1 92 ? 4.516 -28.604 14.774 1.00 41.03 1167 LYS A CA 1
ATOM 687 C C . LYS A 1 92 ? 3.485 -29.392 13.964 1.00 45.57 1167 LYS A C 1
ATOM 688 O O . LYS A 1 92 ? 2.415 -28.873 13.654 1.00 48.91 1167 LYS A O 1
ATOM 690 N N . SER A 1 93 ? 3.810 -30.652 13.640 1.00 47.88 1168 SER A N 1
ATOM 691 C CA . SER A 1 93 ? 2.977 -31.470 12.771 1.00 47.49 1168 SER A CA 1
ATOM 692 C C . SER A 1 93 ? 1.616 -31.717 13.421 1.00 45.04 1168 SER A C 1
ATOM 693 O O . SER A 1 93 ? 0.579 -31.463 12.808 1.00 46.86 1168 SER A O 1
ATOM 695 N N . VAL A 1 94 ? 1.639 -32.235 14.657 1.00 39.33 1169 VAL A N 1
ATOM 696 C CA . VAL A 1 94 ? 0.426 -32.491 15.417 1.00 36.15 1169 VAL A CA 1
ATOM 697 C C . VAL A 1 94 ? 0.510 -31.723 16.732 1.00 33.03 1169 VAL A C 1
ATOM 698 O O . VAL A 1 94 ? 1.581 -31.616 17.332 1.00 35.04 1169 VAL A O 1
ATOM 700 N N . PHE A 1 95 ? -0.629 -31.173 17.160 1.00 28.50 1170 PHE A N 1
ATOM 701 C CA . PHE A 1 95 ? -0.739 -30.556 18.469 1.00 26.66 1170 PHE A CA 1
ATOM 702 C C . PHE A 1 95 ? -0.847 -31.655 19.519 1.00 27.75 1170 PHE A C 1
ATOM 703 O O . PHE A 1 95 ? -1.826 -32.403 19.535 1.00 28.65 1170 PHE A O 1
ATOM 711 N N . ASP A 1 96 ? 0.177 -31.751 20.374 1.00 26.79 1171 ASP A N 1
ATOM 712 C CA . ASP A 1 96 ? 0.297 -32.856 21.311 1.00 28.65 1171 ASP A CA 1
ATOM 713 C C . ASP A 1 96 ? 0.933 -32.345 22.595 1.00 26.44 1171 ASP A C 1
ATOM 714 O O . ASP A 1 96 ? 1.718 -31.396 22.570 1.00 26.82 1171 ASP A O 1
ATOM 719 N N . MET A 1 97 ? 0.564 -32.955 23.725 1.00 26.09 1172 MET A N 1
ATOM 720 C CA . MET A 1 97 ? 1.205 -32.612 24.981 1.00 26.06 1172 MET A CA 1
ATOM 721 C C . MET A 1 97 ? 2.583 -33.261 25.006 1.00 24.45 1172 MET A C 1
ATOM 722 O O . MET A 1 97 ? 2.704 -34.469 24.797 1.00 25.83 1172 MET A O 1
ATOM 727 N N . LYS A 1 98 ? 3.617 -32.437 25.197 1.00 23.03 1173 LYS A N 1
ATOM 728 C CA . LYS A 1 98 ? 4.987 -32.920 25.302 1.00 23.49 1173 LYS A CA 1
ATOM 729 C C . LYS A 1 98 ? 5.285 -33.327 26.743 1.00 22.67 1173 LYS A C 1
ATOM 730 O O . LYS A 1 98 ? 5.723 -34.442 27.001 1.00 23.49 1173 LYS A O 1
ATOM 736 N N . HIS A 1 99 ? 5.103 -32.383 27.669 1.00 21.78 1174 HIS A N 1
ATOM 737 C CA . HIS A 1 99 ? 5.380 -32.612 29.076 1.00 22.37 1174 HIS A CA 1
ATOM 738 C C . HIS A 1 99 ? 4.350 -31.856 29.897 1.00 20.93 1174 HIS A C 1
ATOM 739 O O . HIS A 1 99 ? 3.753 -30.899 29.419 1.00 21.82 1174 HIS A O 1
ATOM 746 N N . SER A 1 100 ? 4.193 -32.245 31.157 1.00 22.30 1175 SER A N 1
ATOM 747 C CA . SER A 1 100 ? 3.360 -31.477 32.053 1.00 22.45 1175 SER A CA 1
ATOM 748 C C . SER A 1 100 ? 4.059 -31.262 33.386 1.00 21.59 1175 SER A C 1
ATOM 749 O O . SER A 1 100 ? 5.031 -31.937 33.719 1.00 22.49 1175 SER A O 1
ATOM 752 N N . PHE A 1 101 ? 3.544 -30.266 34.102 1.00 20.31 1176 PHE A N 1
ATOM 753 C CA . PHE A 1 101 ? 4.128 -29.756 35.323 1.00 20.72 1176 PHE A CA 1
ATOM 754 C C . PHE A 1 101 ? 3.016 -29.791 36.364 1.00 23.94 1176 PHE A C 1
ATOM 755 O O . PHE A 1 101 ? 2.187 -28.880 36.440 1.00 29.35 1176 PHE A O 1
ATOM 763 N N . THR A 1 102 ? 2.925 -30.960 36.986 1.00 23.21 1177 THR A N 1
ATOM 764 C CA . THR A 1 102 ? 2.001 -31.320 38.048 1.00 24.51 1177 THR A CA 1
ATOM 765 C C . THR A 1 102 ? 1.321 -30.102 38.663 1.00 22.21 1177 THR A C 1
ATOM 766 O O . THR A 1 102 ? 0.250 -29.702 38.221 1.00 24.56 1177 THR A O 1
ATOM 770 N N . GLU A 1 103 ? 1.930 -29.537 39.702 1.00 20.42 1178 GLU A N 1
ATOM 771 C CA . GLU A 1 103 ? 1.238 -28.611 40.583 1.00 20.13 1178 GLU A CA 1
ATOM 772 C C . GLU A 1 103 ? 1.709 -27.177 40.351 1.00 18.10 1178 GLU A C 1
ATOM 773 O O . GLU A 1 103 ? 1.323 -26.282 41.100 1.00 19.47 1178 GLU A O 1
ATOM 775 N N . ASP A 1 104 ? 2.538 -26.951 39.321 1.00 15.41 1179 ASP A N 1
ATOM 776 C CA . ASP A 1 104 ? 2.987 -25.602 39.006 1.00 14.07 1179 ASP A CA 1
ATOM 777 C C . ASP A 1 104 ? 1.838 -24.833 38.372 1.00 13.77 1179 ASP A C 1
ATOM 778 O O . ASP A 1 104 ? 1.336 -25.237 37.326 1.00 15.10 1179 ASP A O 1
ATOM 783 N N . HIS A 1 105 ? 1.445 -23.711 38.994 1.00 13.49 1180 HIS A N 1
ATOM 784 C CA . HIS A 1 105 ? 0.280 -22.958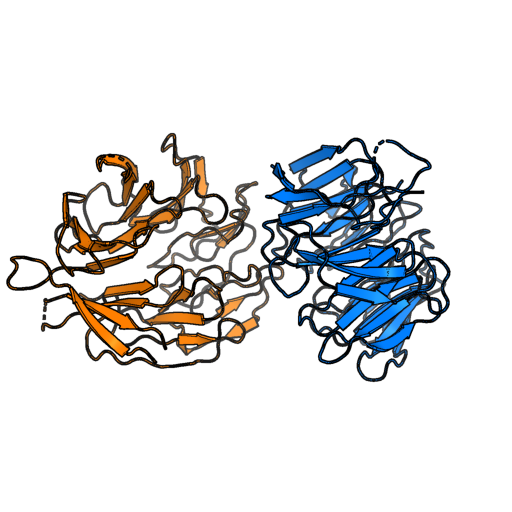 38.532 1.00 13.86 1180 HIS A CA 1
ATOM 785 C C . HIS A 1 105 ? 0.681 -21.842 37.561 1.00 12.60 1180 HIS A C 1
ATOM 786 O O . HIS A 1 105 ? -0.179 -21.206 36.965 1.00 13.52 1180 HIS A O 1
ATOM 793 N N . TYR A 1 106 ? 1.984 -21.628 37.386 1.00 12.06 1181 TYR A N 1
ATOM 794 C CA . TYR A 1 106 ? 2.502 -20.628 36.467 1.00 11.88 1181 TYR A CA 1
ATOM 795 C C . TYR A 1 106 ? 3.798 -21.170 35.883 1.00 11.26 1181 TYR A C 1
ATOM 796 O O . TYR A 1 106 ? 4.564 -21.809 36.597 1.00 11.72 1181 TYR A O 1
ATOM 805 N N . VAL A 1 107 ? 4.002 -20.961 34.575 1.00 11.64 1182 VAL A N 1
ATOM 806 C CA . VAL A 1 107 ? 5.195 -21.428 33.887 1.00 11.98 1182 VAL A CA 1
ATOM 807 C C . VAL A 1 107 ? 5.639 -20.372 32.879 1.00 12.01 1182 VAL A C 1
ATOM 808 O O . VAL A 1 107 ? 4.807 -19.682 32.295 1.00 13.48 1182 VAL A O 1
ATOM 812 N N . GLU A 1 108 ? 6.955 -20.285 32.670 1.00 11.89 1183 GLU A N 1
ATOM 813 C CA . GLU A 1 108 ? 7.544 -19.462 31.628 1.00 12.32 1183 GLU A CA 1
ATOM 814 C C . GLU A 1 108 ? 8.681 -20.228 30.968 1.00 12.17 1183 GLU A C 1
ATOM 815 O O . GLU A 1 108 ? 9.327 -21.061 31.601 1.00 12.25 1183 GLU A O 1
ATOM 821 N N . PHE A 1 109 ? 8.974 -19.874 29.716 1.00 12.32 1184 PHE A N 1
ATOM 822 C CA . PHE A 1 109 ? 10.190 -20.322 29.061 1.00 12.61 1184 PHE A CA 1
ATOM 823 C C . PHE A 1 109 ? 11.390 -19.549 29.596 1.00 12.61 1184 PHE A C 1
ATOM 824 O O . PHE A 1 109 ? 11.271 -18.401 30.009 1.00 12.82 1184 PHE A O 1
ATOM 832 N N . SER A 1 110 ? 12.558 -20.174 29.522 1.00 13.53 1185 SER A N 1
ATOM 833 C CA . SER A 1 110 ? 13.811 -19.442 29.549 1.00 14.68 1185 SER A CA 1
ATOM 834 C C . SER A 1 110 ? 13.836 -18.460 28.376 1.00 16.09 1185 SER A C 1
ATOM 835 O O . SER A 1 110 ? 13.020 -18.555 27.454 1.00 16.10 1185 SER A O 1
ATOM 838 N N . LYS A 1 111 ? 14.737 -17.474 28.441 1.00 17.38 1186 LYS A N 1
ATOM 839 C CA . LYS A 1 111 ? 14.608 -16.291 27.605 1.00 18.62 1186 LYS A CA 1
ATOM 840 C C . LYS A 1 111 ? 15.601 -16.298 26.449 1.00 19.71 1186 LYS A C 1
ATOM 841 O O . LYS A 1 111 ? 15.220 -16.016 25.321 1.00 22.44 1186 LYS A O 1
ATOM 847 N N . HIS A 1 112 ? 16.871 -16.582 26.729 1.00 20.62 1187 HIS A N 1
ATOM 848 C CA . HIS A 1 112 ? 17.902 -16.476 25.707 1.00 22.65 1187 HIS A CA 1
ATOM 849 C C . HIS A 1 112 ? 17.801 -17.668 24.758 1.00 23.40 1187 HIS A C 1
ATOM 850 O O . HIS A 1 112 ? 17.573 -17.507 23.562 1.00 25.25 1187 HIS A O 1
ATOM 857 N N . SER A 1 113 ? 18.032 -18.855 25.314 1.00 24.07 1188 SER A N 1
ATOM 858 C CA . SER A 1 113 ? 17.783 -20.113 24.641 1.00 25.09 1188 SER A CA 1
ATOM 859 C C . SER A 1 113 ? 16.591 -20.768 25.323 1.00 24.10 1188 SER A C 1
ATOM 860 O O . SER A 1 113 ? 16.616 -20.978 26.533 1.00 24.67 1188 SER A O 1
ATOM 863 N N . GLN A 1 114 ? 15.536 -21.049 24.556 1.00 21.54 1189 GLN A N 1
ATOM 864 C CA . GLN A 1 114 ? 14.289 -21.519 25.137 1.00 20.01 1189 GLN A CA 1
ATOM 865 C C . GLN A 1 114 ? 14.326 -23.042 25.229 1.00 21.29 1189 GLN A C 1
ATOM 866 O O . GLN A 1 114 ? 13.554 -23.731 24.564 1.00 23.05 1189 GLN A O 1
ATOM 872 N N . ASP A 1 115 ? 15.248 -23.539 26.063 1.00 19.88 1190 ASP A N 1
ATOM 873 C CA . ASP A 1 115 ? 15.484 -24.959 26.244 1.00 20.58 1190 ASP A CA 1
ATOM 874 C C . ASP A 1 115 ? 14.971 -25.418 27.608 1.00 18.05 1190 ASP A C 1
ATOM 875 O O . ASP A 1 115 ? 15.049 -26.599 27.925 1.00 18.48 1190 ASP A O 1
ATOM 880 N N . ARG A 1 116 ? 14.474 -24.471 28.421 1.00 16.44 1191 ARG A N 1
ATOM 881 C CA . ARG A 1 116 ? 14.020 -24.775 29.768 1.00 16.13 1191 ARG A CA 1
ATOM 882 C C . ARG A 1 116 ? 12.668 -24.119 30.037 1.00 14.40 1191 ARG A C 1
ATOM 883 O O . ARG A 1 116 ? 12.297 -23.140 29.389 1.00 14.98 1191 ARG A O 1
ATOM 891 N N . VAL A 1 117 ? 11.960 -24.679 31.021 1.00 13.52 1192 VAL A N 1
ATOM 892 C CA . VAL A 1 117 ? 10.735 -24.121 31.561 1.00 13.23 1192 VAL A CA 1
ATOM 893 C C . VAL A 1 117 ? 10.960 -23.874 33.043 1.00 12.76 1192 VAL A C 1
ATOM 894 O O . VAL A 1 117 ? 11.525 -24.725 33.728 1.00 13.05 1192 VAL A O 1
ATOM 898 N N . ILE A 1 118 ? 10.523 -22.709 33.530 1.00 11.81 1193 ILE A N 1
ATOM 899 C CA . ILE A 1 118 ? 10.516 -22.450 34.960 1.00 11.33 1193 ILE A CA 1
ATOM 900 C C . ILE A 1 118 ? 9.073 -22.355 35.428 1.00 11.32 1193 ILE A C 1
ATOM 901 O O . ILE A 1 118 ? 8.284 -21.589 34.886 1.00 11.43 1193 ILE A O 1
ATOM 906 N N . GLY A 1 119 ? 8.727 -23.221 36.383 1.00 11.51 1194 GLY A N 1
ATOM 907 C CA . GLY A 1 119 ? 7.402 -23.249 36.963 1.00 11.25 1194 GLY A CA 1
ATOM 908 C C . GLY A 1 119 ? 7.419 -22.751 38.398 1.00 10.53 1194 GLY A C 1
ATOM 909 O O . GLY A 1 119 ? 8.438 -22.829 39.080 1.00 10.90 1194 GLY A O 1
ATOM 910 N N . THR A 1 120 ? 6.263 -22.258 38.844 1.00 10.48 1195 THR A N 1
ATOM 911 C CA . THR A 1 120 ? 6.086 -21.777 40.200 1.00 11.05 1195 THR A CA 1
ATOM 912 C C . THR A 1 120 ? 4.985 -22.580 40.873 1.00 11.62 1195 THR A C 1
ATOM 913 O O . THR A 1 120 ? 3.892 -22.735 40.326 1.00 11.96 1195 THR A O 1
ATOM 917 N N . LYS A 1 121 ? 5.270 -23.003 42.108 1.00 12.02 1196 LYS A N 1
ATOM 918 C CA . LYS A 1 121 ? 4.276 -23.547 43.010 1.00 13.36 1196 LYS A CA 1
ATOM 919 C C . LYS A 1 121 ? 4.427 -22.825 44.344 1.00 12.63 1196 LYS A C 1
ATOM 920 O O . LYS A 1 121 ? 5.382 -23.069 45.075 1.00 12.65 1196 LYS A O 1
ATOM 925 N N . GLY A 1 122 ? 3.510 -21.902 44.636 1.00 12.91 1197 GLY A N 1
ATOM 926 C CA . GLY A 1 122 ? 3.632 -21.076 45.821 1.00 12.62 1197 GLY A CA 1
ATOM 927 C C . GLY A 1 122 ? 4.975 -20.343 45.848 1.00 12.35 1197 GLY A C 1
ATOM 928 O O . GLY A 1 122 ? 5.304 -19.601 44.917 1.00 12.60 1197 GLY A O 1
ATOM 929 N N . ASP A 1 123 ? 5.765 -20.613 46.893 1.00 12.37 1198 ASP A N 1
ATOM 930 C CA . ASP A 1 123 ? 7.035 -19.945 47.132 1.00 12.87 1198 ASP A CA 1
ATOM 931 C C . ASP A 1 123 ? 8.189 -20.636 46.399 1.00 11.60 1198 ASP A C 1
ATOM 932 O O . ASP A 1 123 ? 9.328 -20.196 46.510 1.00 11.82 1198 ASP A O 1
ATOM 937 N N . ILE A 1 124 ? 7.890 -21.705 45.643 1.00 11.54 1199 ILE A N 1
ATOM 938 C CA . ILE A 1 124 ? 8.907 -22.625 45.141 1.00 11.74 1199 ILE A CA 1
ATOM 939 C C . ILE A 1 124 ? 9.020 -22.490 43.624 1.00 11.50 1199 ILE A C 1
ATOM 940 O O . ILE A 1 124 ? 8.002 -22.456 42.940 1.00 12.42 1199 ILE A O 1
ATOM 945 N N . ALA A 1 125 ? 10.257 -22.472 43.111 1.00 11.00 1200 ALA A N 1
ATOM 946 C CA . ALA A 1 125 ? 10.498 -22.548 41.677 1.00 11.52 1200 ALA A CA 1
ATOM 947 C C . ALA A 1 125 ? 10.992 -23.938 41.300 1.00 11.83 1200 ALA A C 1
ATOM 948 O O . ALA A 1 125 ? 11.781 -24.544 42.022 1.00 12.31 1200 ALA A O 1
ATOM 950 N N . HIS A 1 126 ? 10.523 -24.412 40.144 1.00 11.74 1201 HIS A N 1
ATOM 951 C CA . HIS A 1 126 ? 10.978 -25.654 39.551 1.00 12.38 1201 HIS A CA 1
ATOM 952 C C . HIS A 1 126 ? 11.492 -25.350 38.149 1.00 12.40 1201 HIS A C 1
ATOM 953 O O . HIS A 1 126 ? 10.809 -24.682 37.383 1.00 12.62 1201 HIS A O 1
ATOM 960 N N . ILE A 1 127 ? 12.688 -25.835 37.821 1.00 12.87 1202 ILE A N 1
ATOM 961 C CA . ILE A 1 127 ? 13.226 -25.681 36.480 1.00 13.47 1202 ILE A CA 1
ATOM 962 C C . ILE A 1 127 ? 13.256 -27.041 35.808 1.00 13.81 1202 ILE A C 1
ATOM 963 O O . ILE A 1 127 ? 13.752 -27.999 36.390 1.00 14.17 1202 ILE A O 1
ATOM 968 N N . TYR A 1 128 ? 12.754 -27.085 34.567 1.00 13.93 1203 TYR A N 1
ATOM 969 C CA . TYR A 1 128 ? 12.624 -28.316 33.810 1.00 14.49 1203 TYR A CA 1
ATOM 970 C C . TYR A 1 128 ? 13.354 -28.204 32.475 1.00 15.65 1203 TYR A C 1
ATOM 971 O O . TYR A 1 128 ? 13.382 -27.145 31.855 1.00 15.96 1203 TYR A O 1
ATOM 980 N N . ASP A 1 129 ? 13.874 -29.347 32.022 1.00 16.74 1204 ASP A N 1
ATOM 981 C CA . ASP A 1 129 ? 14.461 -29.490 30.701 1.00 18.41 1204 ASP A CA 1
ATOM 982 C C . ASP A 1 129 ? 13.342 -29.770 29.700 1.00 19.57 1204 ASP A C 1
ATOM 983 O O . ASP A 1 129 ? 12.531 -30.664 29.913 1.00 20.34 1204 ASP A O 1
ATOM 988 N N . ILE A 1 130 ? 13.306 -29.019 28.599 1.00 20.11 1205 ILE A N 1
ATOM 989 C CA . ILE A 1 130 ? 12.260 -29.207 27.601 1.00 21.22 1205 ILE A CA 1
ATOM 990 C C . ILE A 1 130 ? 12.413 -30.567 26.916 1.00 22.89 1205 ILE A C 1
ATOM 991 O O . ILE A 1 130 ? 11.417 -31.223 26.633 1.00 25.46 1205 ILE A O 1
ATOM 996 N N . GLN A 1 131 ? 13.656 -30.979 26.645 1.00 23.60 1206 GLN A N 1
ATOM 997 C CA . GLN A 1 131 ? 13.908 -32.180 25.862 1.00 25.15 1206 GLN A CA 1
ATOM 998 C C . GLN A 1 131 ? 13.380 -33.410 26.608 1.00 26.44 1206 GLN A C 1
ATOM 999 O O . GLN A 1 131 ? 12.621 -34.193 26.042 1.00 29.24 1206 GLN A O 1
ATOM 1001 N N . THR A 1 132 ? 13.773 -33.554 27.884 1.00 24.75 1207 THR A N 1
ATOM 1002 C CA . THR A 1 132 ? 13.465 -34.742 28.675 1.00 24.10 1207 THR A CA 1
ATOM 1003 C C . THR A 1 132 ? 12.216 -34.528 29.534 1.00 23.11 1207 THR A C 1
ATOM 1004 O O . THR A 1 132 ? 11.617 -35.495 29.997 1.00 24.28 1207 THR A O 1
ATOM 1008 N N . GLY A 1 133 ? 11.902 -33.265 29.850 1.00 21.86 1208 GLY A N 1
ATOM 1009 C CA . GLY A 1 133 ? 10.840 -32.955 30.794 1.00 21.95 1208 GLY A CA 1
ATOM 1010 C C . GLY A 1 133 ? 11.294 -33.089 32.249 1.00 21.30 1208 GLY A C 1
ATOM 1011 O O . GLY A 1 133 ? 10.507 -32.849 33.161 1.00 21.37 1208 GLY A O 1
ATOM 1012 N N . ASN A 1 134 ? 12.562 -33.471 32.462 1.00 20.48 1209 ASN A N 1
ATOM 1013 C CA . ASN A 1 134 ? 13.063 -33.734 33.803 1.00 20.35 1209 ASN A CA 1
ATOM 1014 C C . ASN A 1 134 ? 13.136 -32.440 34.607 1.00 19.06 1209 ASN A C 1
ATOM 1015 O O . ASN A 1 134 ? 13.508 -31.388 34.082 1.00 18.12 1209 ASN A O 1
ATOM 1020 N N . LYS A 1 135 ? 12.795 -32.546 35.895 1.00 18.57 1210 LYS A N 1
ATOM 1021 C CA . LYS A 1 135 ? 12.996 -31.457 36.833 1.00 18.27 1210 LYS A CA 1
ATOM 1022 C C . LYS A 1 135 ? 14.482 -31.395 37.174 1.00 18.50 1210 LYS A C 1
ATOM 1023 O O . LYS A 1 135 ? 15.022 -32.323 37.773 1.00 20.58 1210 LYS A O 1
ATOM 1029 N N . LEU A 1 136 ? 15.135 -30.308 36.758 1.00 17.97 1211 LEU A N 1
ATOM 1030 C CA . LEU A 1 136 ? 16.561 -30.109 36.968 1.00 18.44 1211 LEU A CA 1
ATOM 1031 C C . LEU A 1 136 ? 16.834 -29.527 38.352 1.00 18.25 1211 LEU A C 1
ATOM 1032 O O . LEU A 1 136 ? 17.816 -29.899 38.988 1.00 19.88 1211 LEU A O 1
ATOM 1037 N N . LEU A 1 137 ? 16.008 -28.561 38.771 1.00 17.30 1212 LEU A N 1
ATOM 1038 C CA . LEU A 1 137 ? 16.247 -27.805 39.997 1.00 17.07 1212 LEU A CA 1
ATOM 1039 C C . LEU A 1 137 ? 14.925 -27.517 40.703 1.00 15.58 1212 LEU A C 1
ATOM 1040 O O . LEU A 1 137 ? 13.914 -27.238 40.053 1.00 15.02 1212 LEU A O 1
ATOM 1045 N N . THR A 1 138 ? 14.986 -27.526 42.039 1.00 14.80 1213 THR A N 1
ATOM 1046 C CA . THR A 1 138 ? 13.974 -26.928 42.896 1.00 14.68 1213 THR A CA 1
ATOM 1047 C C . THR A 1 138 ? 14.649 -25.806 43.671 1.00 14.53 1213 THR A C 1
ATOM 1048 O O . THR A 1 138 ? 15.641 -26.053 44.342 1.00 15.79 1213 THR A O 1
ATOM 1052 N N . LEU A 1 139 ? 14.115 -24.588 43.567 1.00 13.59 1214 LEU A N 1
ATOM 1053 C CA . LEU A 1 139 ? 14.720 -23.437 44.206 1.00 13.37 1214 LEU A CA 1
ATOM 1054 C C . LEU A 1 139 ? 13.798 -22.977 45.324 1.00 12.93 1214 LEU A C 1
ATOM 1055 O O . LEU A 1 139 ? 12.687 -22.512 45.079 1.00 12.51 1214 LEU A O 1
ATOM 1060 N N . PHE A 1 140 ? 14.278 -23.153 46.552 1.00 12.63 1215 PHE A N 1
ATOM 1061 C CA . PHE A 1 140 ? 13.608 -22.647 47.733 1.00 13.17 1215 PHE A CA 1
ATOM 1062 C C . PHE A 1 140 ? 14.632 -22.583 48.857 1.00 13.56 1215 PHE A C 1
ATOM 1063 O O . PHE A 1 140 ? 15.321 -23.564 49.109 1.00 15.60 1215 PHE A O 1
ATOM 1071 N N . ASN A 1 141 ? 14.713 -21.422 49.513 1.00 12.92 1216 ASN A N 1
ATOM 1072 C CA . ASN A 1 141 ? 15.644 -21.195 50.609 1.00 14.11 1216 ASN A CA 1
ATOM 1073 C C . ASN A 1 141 ? 14.829 -20.714 51.803 1.00 14.39 1216 ASN A C 1
ATOM 1074 O O . ASN A 1 141 ? 14.260 -19.632 51.760 1.00 13.96 1216 ASN A O 1
ATOM 1079 N N . PRO A 1 142 ? 14.696 -21.522 52.879 1.00 14.96 1217 PRO A N 1
ATOM 1080 C CA . PRO A 1 142 ? 13.822 -21.162 53.991 1.00 16.18 1217 PRO A CA 1
ATOM 1081 C C . PRO A 1 142 ? 14.254 -19.901 54.733 1.00 17.13 1217 PRO A C 1
ATOM 1082 O O . PRO A 1 142 ? 13.413 -19.206 55.293 1.00 20.38 1217 PRO A O 1
ATOM 1086 N N . ASP A 1 143 ? 15.558 -19.601 54.709 1.00 16.75 1218 ASP A N 1
ATOM 1087 C CA . ASP A 1 143 ? 16.089 -18.430 55.389 1.00 18.37 1218 ASP A CA 1
ATOM 1088 C C . ASP A 1 143 ? 15.750 -17.144 54.633 1.00 18.25 1218 ASP A C 1
ATOM 1089 O O . ASP A 1 143 ? 15.659 -16.080 55.245 1.00 21.11 1218 ASP A O 1
ATOM 1094 N N . LEU A 1 144 ? 15.595 -17.235 53.306 1.00 16.52 1219 LEU A N 1
ATOM 1095 C CA . LEU A 1 144 ? 15.551 -16.044 52.465 1.00 16.49 1219 LEU A CA 1
ATOM 1096 C C . LEU A 1 144 ? 14.157 -15.778 51.880 1.00 16.31 1219 LEU A C 1
ATOM 1097 O O . LEU A 1 144 ? 13.943 -14.741 51.268 1.00 17.85 1219 LEU A O 1
ATOM 1102 N N . ALA A 1 145 ? 13.189 -16.637 52.147 1.00 15.79 1220 ALA A N 1
ATOM 1103 C CA . ALA A 1 145 ? 11.885 -16.526 51.511 1.00 14.48 1220 ALA A CA 1
ATOM 1104 C C . ALA A 1 145 ? 11.178 -15.223 51.900 1.00 13.58 1220 ALA A C 1
ATOM 1105 O O . ALA A 1 145 ? 11.258 -14.773 53.043 1.00 15.57 1220 ALA A O 1
ATOM 1107 N N . ASN A 1 146 ? 10.428 -14.664 50.939 1.00 12.15 1221 ASN A N 1
ATOM 1108 C CA . ASN A 1 146 ? 9.570 -13.508 51.158 1.00 11.64 1221 ASN A CA 1
ATOM 1109 C C . ASN A 1 146 ? 8.099 -13.910 51.259 1.00 11.94 1221 ASN A C 1
ATOM 1110 O O . ASN A 1 146 ? 7.290 -13.126 51.739 1.00 12.49 1221 ASN A O 1
ATOM 1115 N N . ASN A 1 147 ? 7.746 -15.105 50.773 1.00 11.89 1222 ASN A N 1
ATOM 1116 C CA . ASN A 1 147 ? 6.381 -15.603 50.857 1.00 12.46 1222 ASN A CA 1
ATOM 1117 C C . ASN A 1 147 ? 5.404 -14.668 50.143 1.00 11.80 1222 ASN A C 1
ATOM 1118 O O . ASN A 1 147 ? 4.310 -14.414 50.633 1.00 13.31 1222 ASN A O 1
ATOM 1123 N N . TYR A 1 148 ? 5.796 -14.156 48.979 1.00 10.69 1223 TYR A N 1
ATOM 1124 C CA . TYR A 1 148 ? 4.886 -13.343 48.185 1.00 10.47 1223 TYR A CA 1
ATOM 1125 C C . TYR A 1 148 ? 3.678 -14.169 47.749 1.00 10.98 1223 TYR A C 1
ATOM 1126 O O . TYR A 1 148 ? 3.824 -15.237 47.168 1.00 12.16 1223 TYR A O 1
ATOM 1135 N N . LYS A 1 149 ? 2.484 -13.610 47.932 1.00 11.77 1224 LYS A N 1
ATOM 1136 C CA . LYS A 1 149 ? 1.258 -14.364 47.723 1.00 12.75 1224 LYS A CA 1
ATOM 1137 C C . LYS A 1 149 ? 1.006 -14.619 46.236 1.00 12.72 1224 LYS A C 1
ATOM 1138 O O . LYS A 1 149 ? 0.303 -15.567 45.895 1.00 13.98 1224 LYS A O 1
ATOM 1144 N N . ARG A 1 150 ? 1.580 -13.779 45.363 1.00 12.02 1225 ARG A N 1
ATOM 1145 C CA . ARG A 1 150 ? 1.423 -13.937 43.922 1.00 12.14 1225 ARG A CA 1
ATOM 1146 C C . ARG A 1 150 ? 2.792 -14.130 43.270 1.00 10.92 1225 ARG A C 1
ATOM 1147 O O . ARG A 1 150 ? 3.034 -13.708 42.145 1.00 11.11 1225 ARG A O 1
ATOM 1155 N N . ASN A 1 151 ? 3.674 -14.839 43.966 1.00 10.37 1226 ASN A N 1
ATOM 1156 C CA . ASN A 1 151 ? 4.996 -15.162 43.456 1.00 10.17 1226 ASN A CA 1
ATOM 1157 C C . ASN A 1 151 ? 4.935 -15.797 42.062 1.00 10.47 1226 ASN A C 1
ATOM 1158 O O . ASN A 1 151 ? 4.125 -16.686 41.814 1.00 11.66 1226 ASN A O 1
ATOM 1163 N N A CYS A 1 152 ? 5.903 -15.421 41.216 0.50 11.04 1227 CYS A N 1
ATOM 1164 N N B CYS A 1 152 ? 5.774 -15.286 41.154 0.50 9.56 1227 CYS A N 1
ATOM 1165 C CA A CYS A 1 152 ? 6.027 -15.943 39.863 0.50 12.00 1227 CYS A CA 1
ATOM 1166 C CA B CYS A 1 152 ? 6.080 -15.951 39.896 0.50 9.49 1227 CYS A CA 1
ATOM 1167 C C A CYS A 1 152 ? 7.507 -15.947 39.467 0.50 11.45 1227 CYS A C 1
ATOM 1168 C C B CYS A 1 152 ? 7.582 -15.956 39.693 0.50 10.23 1227 CYS A C 1
ATOM 1169 O O A CYS A 1 152 ? 8.080 -14.889 39.205 0.50 11.90 1227 CYS A O 1
ATOM 1170 O O B CYS A 1 152 ? 8.233 -14.913 39.775 0.50 10.42 1227 CYS A O 1
ATOM 1175 N N . ALA A 1 153 ? 8.123 -17.141 39.450 1.00 10.61 1228 ALA A N 1
ATOM 1176 C CA . ALA A 1 153 ? 9.544 -17.283 39.202 1.00 10.89 1228 ALA A CA 1
ATOM 1177 C C . ALA A 1 153 ? 9.843 -17.018 37.731 1.00 10.73 1228 ALA A C 1
ATOM 1178 O O . ALA A 1 153 ? 9.043 -17.358 36.863 1.00 10.92 1228 ALA A O 1
ATOM 1180 N N . THR A 1 154 ? 11.015 -16.439 37.461 1.00 10.29 1229 THR A N 1
ATOM 1181 C CA . THR A 1 154 ? 11.361 -16.008 36.117 1.00 10.94 1229 THR A CA 1
ATOM 1182 C C . THR A 1 154 ? 12.879 -16.019 35.938 1.00 10.74 1229 THR A C 1
ATOM 1183 O O . THR A 1 154 ? 13.631 -15.766 36.879 1.00 11.57 1229 THR A O 1
ATOM 1187 N N . PHE A 1 155 ? 13.311 -16.296 34.699 1.00 11.08 1230 PHE A N 1
ATOM 1188 C CA . PHE A 1 155 ? 14.700 -16.168 34.299 1.00 11.27 1230 PHE A CA 1
ATOM 1189 C C . PHE A 1 155 ? 15.009 -14.733 33.890 1.00 12.01 1230 PHE A C 1
ATOM 1190 O O . PHE A 1 155 ? 14.132 -14.015 33.427 1.00 12.10 1230 PHE A O 1
ATOM 1198 N N . ASN A 1 156 ? 16.285 -14.354 33.992 1.00 12.05 1231 ASN A N 1
ATOM 1199 C CA . ASN A 1 156 ? 16.760 -13.096 33.435 1.00 12.91 1231 ASN A CA 1
ATOM 1200 C C . ASN A 1 156 ? 17.051 -13.271 31.938 1.00 13.99 1231 ASN A C 1
ATOM 1201 O O . ASN A 1 156 ? 16.970 -14.379 31.410 1.00 14.75 1231 ASN A O 1
ATOM 1206 N N . PRO A 1 157 ? 17.373 -12.180 31.200 1.00 14.41 1232 PRO A N 1
ATOM 1207 C CA . PRO A 1 157 ? 17.529 -12.256 29.751 1.00 15.51 1232 PRO A CA 1
ATOM 1208 C C . PRO A 1 157 ? 18.549 -13.281 29.257 1.00 16.63 1232 PRO A C 1
ATOM 1209 O O . PRO A 1 157 ? 18.384 -13.825 28.172 1.00 17.94 1232 PRO A O 1
ATOM 1213 N N . THR A 1 158 ? 19.604 -13.533 30.037 1.00 17.08 1233 THR A N 1
ATOM 1214 C CA . THR A 1 158 ? 20.671 -14.422 29.599 1.00 19.12 1233 THR A CA 1
ATOM 1215 C C . THR A 1 158 ? 20.552 -15.793 30.268 1.00 18.69 1233 THR A C 1
ATOM 1216 O O . THR A 1 158 ? 21.389 -16.666 30.032 1.00 20.25 1233 THR A O 1
ATOM 1220 N N . ASP A 1 159 ? 19.509 -15.978 31.094 1.00 18.24 1234 ASP A N 1
ATOM 1221 C CA . ASP A 1 159 ? 19.161 -17.276 31.672 1.00 18.78 1234 ASP A CA 1
ATOM 1222 C C . ASP A 1 159 ? 20.135 -17.711 32.770 1.00 18.34 1234 ASP A C 1
ATOM 1223 O O . ASP A 1 159 ? 20.046 -18.842 33.246 1.00 19.79 1234 ASP A O 1
ATOM 1228 N N . ASP A 1 160 ? 21.040 -16.822 33.188 1.00 17.75 1235 ASP A N 1
ATOM 1229 C CA . ASP A 1 160 ? 22.042 -17.169 34.184 1.00 17.90 1235 ASP A CA 1
ATOM 1230 C C . ASP A 1 160 ? 21.503 -16.937 35.595 1.00 16.65 1235 ASP A C 1
ATOM 1231 O O . ASP A 1 160 ? 22.042 -17.494 36.549 1.00 17.39 1235 ASP A O 1
ATOM 1236 N N . LEU A 1 161 ? 20.448 -16.122 35.715 1.00 15.01 1236 LEU A N 1
ATOM 1237 C CA . LEU A 1 161 ? 19.841 -15.804 37.000 1.00 14.42 1236 LEU A CA 1
ATOM 1238 C C . LEU A 1 161 ? 18.361 -16.151 36.974 1.00 13.01 1236 LEU A C 1
ATOM 1239 O O . LEU A 1 161 ? 17.719 -16.083 35.929 1.00 13.09 1236 LEU A O 1
ATOM 1244 N N . VAL A 1 162 ? 17.830 -16.447 38.166 1.00 12.34 1237 VAL A N 1
ATOM 1245 C CA . VAL A 1 162 ? 16.406 -16.576 38.393 1.00 11.48 1237 VAL A CA 1
ATOM 1246 C C . VAL A 1 162 ? 16.013 -15.664 39.551 1.00 11.13 1237 VAL A C 1
ATOM 1247 O O . VAL A 1 162 ? 16.730 -15.548 40.551 1.00 11.69 1237 VAL A O 1
ATOM 1251 N N . LEU A 1 163 ? 14.858 -15.030 39.402 1.00 10.50 1238 LEU A N 1
ATOM 1252 C CA . LEU A 1 163 ? 14.205 -14.366 40.510 1.00 10.79 1238 LEU A CA 1
ATOM 1253 C C . LEU A 1 163 ? 13.033 -15.232 40.933 1.00 10.10 1238 LEU A C 1
ATOM 1254 O O . LEU A 1 163 ? 12.165 -15.539 40.127 1.00 10.72 1238 LEU A O 1
ATOM 1259 N N . ASN A 1 164 ? 13.059 -15.688 42.181 1.00 9.64 1239 ASN A N 1
ATOM 1260 C CA . ASN A 1 164 ? 11.954 -16.436 42.747 1.00 9.68 1239 ASN A CA 1
ATOM 1261 C C . ASN A 1 164 ? 11.662 -15.870 44.121 1.00 9.51 1239 ASN A C 1
ATOM 1262 O O . ASN A 1 164 ? 12.551 -15.824 44.958 1.00 9.48 1239 ASN A O 1
ATOM 1267 N N . ASP A 1 165 ? 10.430 -15.413 44.331 1.00 9.58 1240 ASP A N 1
ATOM 1268 C CA . ASP A 1 165 ? 10.000 -14.936 45.633 1.00 10.16 1240 ASP A CA 1
ATOM 1269 C C . ASP A 1 165 ? 10.900 -13.795 46.124 1.00 10.99 1240 ASP A C 1
ATOM 1270 O O . ASP A 1 165 ? 11.163 -13.683 47.315 1.00 11.36 1240 ASP A O 1
ATOM 1275 N N . GLY A 1 166 ? 11.367 -12.953 45.205 1.00 11.38 1241 GLY A N 1
ATOM 1276 C CA . GLY A 1 166 ? 12.170 -11.799 45.567 1.00 11.61 1241 GLY A CA 1
ATOM 1277 C C . GLY A 1 166 ? 13.613 -12.171 45.896 1.00 11.83 1241 GLY A C 1
ATOM 1278 O O . GLY A 1 166 ? 14.364 -11.333 46.386 1.00 12.76 1241 GLY A O 1
ATOM 1279 N N . VAL A 1 167 ? 13.991 -13.420 45.613 1.00 11.90 1242 VAL A N 1
ATOM 1280 C CA . VAL A 1 167 ? 15.329 -13.926 45.861 1.00 11.87 1242 VAL A CA 1
ATOM 1281 C C . VAL A 1 167 ? 16.004 -14.178 44.519 1.00 11.32 1242 VAL A C 1
ATOM 1282 O O . VAL A 1 167 ? 15.424 -14.803 43.633 1.00 10.80 1242 VAL A O 1
ATOM 1286 N N . LEU A 1 168 ? 17.238 -13.695 44.402 1.00 11.73 1243 LEU A N 1
ATOM 1287 C CA . LEU A 1 168 ? 18.041 -13.851 43.207 1.00 12.31 1243 LEU A CA 1
ATOM 1288 C C . LEU A 1 168 ? 18.891 -15.109 43.342 1.00 12.35 1243 LEU A C 1
ATOM 1289 O O . LEU A 1 168 ? 19.616 -15.264 44.321 1.00 12.38 1243 LEU A O 1
ATOM 1294 N N . TRP A 1 169 ? 18.783 -15.998 42.347 1.00 12.07 1244 TRP A N 1
ATOM 1295 C CA . TRP A 1 169 ? 19.489 -17.267 42.334 1.00 12.65 1244 TRP A CA 1
ATOM 1296 C C . TRP A 1 169 ? 20.471 -17.285 41.176 1.00 13.23 1244 TRP A C 1
ATOM 1297 O O . TRP A 1 169 ? 20.110 -16.937 40.061 1.00 13.75 1244 TRP A O 1
ATOM 1308 N N . ASP A 1 170 ? 21.675 -17.777 41.442 1.00 14.56 1245 ASP A N 1
ATOM 1309 C CA . ASP A 1 170 ? 22.596 -18.154 40.394 1.00 15.94 1245 ASP A CA 1
ATOM 1310 C C . ASP A 1 170 ? 22.231 -19.554 39.922 1.00 16.44 1245 ASP A C 1
ATOM 1311 O O . ASP A 1 170 ? 22.271 -20.503 40.703 1.00 16.91 1245 ASP A O 1
ATOM 1316 N N . VAL A 1 171 ? 21.863 -19.681 38.646 1.00 16.05 1246 VAL A N 1
ATOM 1317 C CA . VAL A 1 171 ? 21.304 -20.929 38.159 1.00 17.78 1246 VAL A CA 1
ATOM 1318 C C . VAL A 1 171 ? 22.378 -22.022 38.138 1.00 19.00 1246 VAL A C 1
ATOM 1319 O O . VAL A 1 171 ? 22.109 -23.156 38.534 1.00 19.66 1246 VAL A O 1
ATOM 1323 N N . ARG A 1 172 ? 23.594 -21.675 37.700 1.00 20.02 1247 ARG A N 1
ATOM 1324 C CA . ARG A 1 172 ? 24.658 -22.653 37.518 1.00 22.41 1247 ARG A CA 1
ATOM 1325 C C . ARG A 1 172 ? 24.970 -23.356 38.840 1.00 22.21 1247 ARG A C 1
ATOM 1326 O O . ARG A 1 172 ? 25.173 -24.568 38.857 1.00 23.79 1247 ARG A O 1
ATOM 1334 N N . SER A 1 173 ? 25.037 -22.588 39.937 1.00 21.62 1248 SER A N 1
ATOM 1335 C CA . SER A 1 173 ? 25.427 -23.134 41.232 1.00 22.22 1248 SER A CA 1
ATOM 1336 C C . SER A 1 173 ? 24.196 -23.526 42.052 1.00 21.56 1248 SER A C 1
ATOM 1337 O O . SER A 1 173 ? 24.324 -24.175 43.088 1.00 23.20 1248 SER A O 1
ATOM 1340 N N . ALA A 1 174 ? 23.014 -23.086 41.597 1.00 20.16 1249 ALA A N 1
ATOM 1341 C CA . ALA A 1 174 ? 21.754 -23.332 42.284 1.00 20.57 1249 ALA A CA 1
ATOM 1342 C C . ALA A 1 174 ? 21.780 -22.737 43.692 1.00 19.80 1249 ALA A C 1
ATOM 1343 O O . ALA A 1 174 ? 21.203 -23.303 44.619 1.00 22.70 1249 ALA A O 1
ATOM 1345 N N . GLN A 1 175 ? 22.430 -21.581 43.840 1.00 20.02 1250 GLN A N 1
ATOM 1346 C CA . GLN A 1 175 ? 22.547 -20.925 45.131 1.00 20.65 1250 GLN A CA 1
ATOM 1347 C C . GLN A 1 175 ? 21.864 -19.562 45.090 1.00 18.42 1250 GLN A C 1
ATOM 1348 O O . GLN A 1 175 ? 21.974 -18.827 44.107 1.00 17.77 1250 GLN A O 1
ATOM 1354 N N . ALA A 1 176 ? 21.182 -19.223 46.187 1.00 17.48 1251 ALA A N 1
ATOM 1355 C CA . ALA A 1 176 ? 20.665 -17.881 46.385 1.00 17.88 1251 ALA A CA 1
ATOM 1356 C C . ALA A 1 176 ? 21.831 -16.929 46.620 1.00 18.66 1251 ALA A C 1
ATOM 1357 O O . ALA A 1 176 ? 22.690 -17.201 47.456 1.00 21.73 1251 ALA A O 1
ATOM 1359 N N . ILE A 1 177 ? 21.869 -15.823 45.869 1.00 17.31 1252 ILE A N 1
ATOM 1360 C CA . ILE A 1 177 ? 22.968 -14.879 45.998 1.00 18.47 1252 ILE A CA 1
ATOM 1361 C C . ILE A 1 177 ? 22.516 -13.562 46.629 1.00 17.03 1252 ILE A C 1
ATOM 1362 O O . ILE A 1 177 ? 23.352 -12.827 47.147 1.00 18.84 1252 ILE A O 1
ATOM 1367 N N . HIS A 1 178 ? 21.211 -13.276 46.635 1.00 15.42 1253 HIS A N 1
ATOM 1368 C CA . HIS A 1 178 ? 20.718 -12.072 47.279 1.00 14.92 1253 HIS A CA 1
ATOM 1369 C C . HIS A 1 178 ? 19.217 -12.166 47.501 1.00 14.16 1253 HIS A C 1
ATOM 1370 O O . HIS A 1 178 ? 18.492 -12.605 46.632 1.00 15.20 1253 HIS A O 1
ATOM 1377 N N . LYS A 1 179 ? 18.769 -11.717 48.668 1.00 13.65 1254 LYS A N 1
ATOM 1378 C CA . LYS A 1 179 ? 17.358 -11.532 48.933 1.00 13.30 1254 LYS A CA 1
ATOM 1379 C C . LYS A 1 179 ? 17.039 -10.044 48.918 1.00 12.96 1254 LYS A C 1
ATOM 1380 O O . LYS A 1 179 ? 17.609 -9.275 49.693 1.00 14.09 1254 LYS A O 1
ATOM 1386 N N . PHE A 1 180 ? 16.115 -9.644 48.042 1.00 12.34 1255 PHE A N 1
ATOM 1387 C CA . PHE A 1 180 ? 15.599 -8.287 48.072 1.00 12.79 1255 PHE A CA 1
ATOM 1388 C C . PHE A 1 180 ? 14.567 -8.172 49.183 1.00 13.01 1255 PHE A C 1
ATOM 1389 O O . PHE A 1 180 ? 13.687 -9.013 49.310 1.00 13.00 1255 PHE A O 1
ATOM 1397 N N . ASP A 1 181 ? 14.671 -7.085 49.950 1.00 13.99 1256 ASP A N 1
ATOM 1398 C CA . ASP A 1 181 ? 13.812 -6.856 51.098 1.00 15.48 1256 ASP A CA 1
ATOM 1399 C C . ASP A 1 181 ? 12.361 -6.715 50.642 1.00 13.65 1256 ASP A C 1
ATOM 1400 O O . ASP A 1 181 ? 12.099 -6.304 49.514 1.00 14.85 1256 ASP A O 1
ATOM 1405 N N . LYS A 1 182 ? 11.424 -7.020 51.545 1.00 12.33 1257 LYS A N 1
ATOM 1406 C CA . LYS A 1 182 ? 10.011 -7.083 51.204 1.00 11.93 1257 LYS A CA 1
ATOM 1407 C C . LYS A 1 182 ? 9.322 -5.755 51.503 1.00 11.87 1257 LYS A C 1
ATOM 1408 O O . LYS A 1 182 ? 9.469 -5.215 52.600 1.00 12.57 1257 LYS A O 1
ATOM 1414 N N . PHE A 1 183 ? 8.499 -5.295 50.548 1.00 11.62 1258 PHE A N 1
ATOM 1415 C CA . PHE A 1 183 ? 7.804 -4.023 50.660 1.00 11.60 1258 PHE A CA 1
ATOM 1416 C C . PHE A 1 183 ? 6.303 -4.173 50.417 1.00 11.76 1258 PHE A C 1
ATOM 1417 O O . PHE A 1 183 ? 5.558 -3.214 50.603 1.00 12.86 1258 PHE A O 1
ATOM 1425 N N . ASN A 1 184 ? 5.871 -5.350 49.949 1.00 11.72 1259 ASN A N 1
ATOM 1426 C CA . ASN A 1 184 ? 4.473 -5.583 49.623 1.00 11.58 1259 ASN A CA 1
ATOM 1427 C C . ASN A 1 184 ? 4.162 -7.061 49.830 1.00 11.54 1259 ASN A C 1
ATOM 1428 O O . ASN A 1 184 ? 5.067 -7.880 49.936 1.00 11.49 1259 ASN A O 1
ATOM 1433 N N . MET A 1 185 ? 2.874 -7.386 49.858 1.00 12.52 1260 MET A N 1
ATOM 1434 C CA . MET A 1 185 ? 2.420 -8.718 50.222 1.00 13.60 1260 MET A CA 1
ATOM 1435 C C . MET A 1 185 ? 2.463 -9.698 49.044 1.00 12.75 1260 MET A C 1
ATOM 1436 O O . MET A 1 185 ? 2.515 -10.901 49.270 1.00 12.88 1260 MET A O 1
ATOM 1441 N N . ASN A 1 186 ? 2.378 -9.194 47.803 1.00 12.13 1261 ASN A N 1
ATOM 1442 C CA . ASN A 1 186 ? 1.899 -9.997 46.673 1.00 11.90 1261 ASN A CA 1
ATOM 1443 C C . ASN A 1 186 ? 2.933 -10.181 45.562 1.00 11.43 1261 ASN A C 1
ATOM 1444 O O . ASN A 1 186 ? 3.116 -11.300 45.088 1.00 11.26 1261 ASN A O 1
ATOM 1449 N N . ILE A 1 187 ? 3.505 -9.074 45.073 1.00 10.83 1262 ILE A N 1
ATOM 1450 C CA . ILE A 1 187 ? 4.250 -9.052 43.815 1.00 10.95 1262 ILE A CA 1
ATOM 1451 C C . ILE A 1 187 ? 5.718 -9.361 44.088 1.00 10.61 1262 ILE A C 1
ATOM 1452 O O . ILE A 1 187 ? 6.352 -8.671 44.887 1.00 10.79 1262 ILE A O 1
ATOM 1457 N N . SER A 1 188 ? 6.268 -10.311 43.322 1.00 9.86 1263 SER A N 1
ATOM 1458 C CA . SER A 1 188 ? 7.596 -10.854 43.549 1.00 10.53 1263 SER A CA 1
ATOM 1459 C C . SER A 1 188 ? 8.652 -10.299 42.584 1.00 11.34 1263 SER A C 1
ATOM 1460 O O . SER A 1 188 ? 9.841 -10.408 42.869 1.00 12.68 1263 SER A O 1
ATOM 1463 N N . GLY A 1 189 ? 8.240 -9.767 41.432 1.00 11.47 1264 GLY A N 1
ATOM 1464 C CA . GLY A 1 189 ? 9.146 -9.007 40.581 1.00 11.48 1264 GLY A CA 1
ATOM 1465 C C . GLY A 1 189 ? 9.575 -9.710 39.289 1.00 11.08 1264 GLY A C 1
ATOM 1466 O O . GLY A 1 189 ? 9.406 -10.917 39.097 1.00 12.12 1264 GLY A O 1
ATOM 1467 N N . VAL A 1 190 ? 10.188 -8.903 38.419 1.00 10.55 1265 VAL A N 1
ATOM 1468 C CA . VAL A 1 190 ? 10.634 -9.324 37.104 1.00 10.59 1265 VAL A CA 1
ATOM 1469 C C . VAL A 1 190 ? 11.984 -8.681 36.821 1.00 10.52 1265 VAL A C 1
ATOM 1470 O O . VAL A 1 190 ? 12.349 -7.686 37.445 1.00 11.37 1265 VAL A O 1
ATOM 1474 N N . PHE A 1 191 ? 12.698 -9.228 35.840 1.00 10.48 1266 PHE A N 1
ATOM 1475 C CA . PHE A 1 191 ? 13.881 -8.584 35.305 1.00 10.96 1266 PHE A CA 1
ATOM 1476 C C . PHE A 1 191 ? 13.495 -7.606 34.205 1.00 11.30 1266 PHE A C 1
ATOM 1477 O O . PHE A 1 191 ? 12.667 -7.909 33.340 1.00 12.77 1266 PHE A O 1
ATOM 1485 N N . HIS A 1 192 ? 14.157 -6.450 34.205 1.00 11.26 1267 HIS A N 1
ATOM 1486 C CA . HIS A 1 192 ? 14.102 -5.559 33.063 1.00 11.54 1267 HIS A CA 1
ATOM 1487 C C . HIS A 1 192 ? 14.858 -6.206 31.906 1.00 11.62 1267 HIS A C 1
ATOM 1488 O O . HIS A 1 192 ? 15.907 -6.795 32.122 1.00 11.65 1267 HIS A O 1
ATOM 1495 N N . PRO A 1 193 ? 14.373 -6.105 30.646 1.00 12.19 1268 PRO A N 1
ATOM 1496 C CA . PRO A 1 193 ? 15.098 -6.679 29.518 1.00 12.50 1268 PRO A CA 1
ATOM 1497 C C . PRO A 1 193 ? 16.502 -6.109 29.309 1.00 12.54 1268 PRO A C 1
ATOM 1498 O O . PRO A 1 193 ? 17.300 -6.691 28.587 1.00 12.83 1268 PRO A O 1
ATOM 1502 N N . ASN A 1 194 ? 16.813 -4.978 29.949 1.00 12.83 1269 ASN A N 1
ATOM 1503 C CA . ASN A 1 194 ? 18.125 -4.373 29.811 1.00 14.14 1269 ASN A CA 1
ATOM 1504 C C . ASN A 1 194 ? 19.198 -5.203 30.517 1.00 13.93 1269 ASN A C 1
ATOM 1505 O O . ASN A 1 194 ? 20.382 -4.984 30.291 1.00 16.10 1269 ASN A O 1
ATOM 1510 N N . GLY A 1 195 ? 18.786 -6.131 31.390 1.00 13.66 1270 GLY A N 1
ATOM 1511 C CA . GLY A 1 195 ? 19.730 -7.012 32.047 1.00 14.32 1270 GLY A CA 1
ATOM 1512 C C . GLY A 1 195 ? 20.409 -6.372 33.256 1.00 14.71 1270 GLY A C 1
ATOM 1513 O O . GLY A 1 195 ? 21.232 -7.022 33.894 1.00 16.39 1270 GLY A O 1
ATOM 1514 N N . LEU A 1 196 ? 20.019 -5.134 33.607 1.00 14.66 1271 LEU A N 1
ATOM 1515 C CA . LEU A 1 196 ? 20.734 -4.352 34.610 1.00 15.31 1271 LEU A CA 1
ATOM 1516 C C . LEU A 1 196 ? 19.907 -4.149 35.875 1.00 15.21 1271 LEU A C 1
ATOM 1517 O O . LEU A 1 196 ? 20.472 -3.792 36.906 1.00 16.36 1271 LEU A O 1
ATOM 1522 N N . GLU A 1 197 ? 18.579 -4.270 35.766 1.00 14.56 1272 GLU A N 1
ATOM 1523 C CA . GLU A 1 197 ? 17.673 -3.844 36.819 1.00 15.73 1272 GLU A CA 1
ATOM 1524 C C . GLU A 1 197 ? 16.655 -4.942 37.085 1.00 14.59 1272 GLU A C 1
ATOM 1525 O O . GLU A 1 197 ? 16.317 -5.712 36.192 1.00 13.62 1272 GLU A O 1
ATOM 1531 N N . VAL A 1 198 ? 16.161 -4.989 38.325 1.00 14.36 1273 VAL A N 1
ATOM 1532 C CA . VAL A 1 198 ? 15.022 -5.818 38.666 1.00 15.30 1273 VAL A CA 1
ATOM 1533 C C . VAL A 1 198 ? 13.918 -4.920 39.207 1.00 13.39 1273 VAL A C 1
ATOM 1534 O O . VAL A 1 198 ? 14.172 -3.966 39.945 1.00 14.57 1273 VAL A O 1
ATOM 1538 N N . ILE A 1 199 ? 12.698 -5.217 38.782 1.00 12.41 1274 ILE A N 1
ATOM 1539 C CA . ILE A 1 199 ? 11.527 -4.433 39.104 1.00 12.48 1274 ILE A CA 1
ATOM 1540 C C . ILE A 1 199 ? 10.665 -5.278 40.024 1.00 11.53 1274 ILE A C 1
ATOM 1541 O O . ILE A 1 199 ? 10.054 -6.237 39.567 1.00 11.47 1274 ILE A O 1
ATOM 1546 N N . ILE A 1 200 ? 10.616 -4.919 41.313 1.00 11.07 1275 ILE A N 1
ATOM 1547 C CA . ILE A 1 200 ? 9.861 -5.700 42.278 1.00 10.66 1275 ILE A CA 1
ATOM 1548 C C . ILE A 1 200 ? 8.783 -4.804 42.863 1.00 10.71 1275 ILE A C 1
ATOM 1549 O O . ILE A 1 200 ? 9.036 -4.009 43.760 1.00 10.76 1275 ILE A O 1
ATOM 1554 N N . ASN A 1 201 ? 7.590 -4.899 42.292 1.00 11.19 1276 ASN A N 1
ATOM 1555 C CA . ASN A 1 201 ? 6.494 -4.026 42.664 1.00 11.82 1276 ASN A CA 1
ATOM 1556 C C . ASN A 1 201 ? 6.924 -2.584 42.392 1.00 12.55 1276 ASN A C 1
ATOM 1557 O O . ASN A 1 201 ? 7.251 -2.261 41.261 1.00 14.10 1276 ASN A O 1
ATOM 1562 N N . THR A 1 202 ? 6.952 -1.720 43.415 1.00 12.40 1277 THR A N 1
ATOM 1563 C CA . THR A 1 202 ? 7.286 -0.317 43.198 1.00 13.06 1277 THR A CA 1
ATOM 1564 C C . THR A 1 202 ? 8.797 -0.069 43.268 1.00 12.98 1277 THR A C 1
ATOM 1565 O O . THR A 1 202 ? 9.229 1.052 43.013 1.00 14.41 1277 THR A O 1
ATOM 1569 N N . GLU A 1 203 ? 9.603 -1.079 43.629 1.00 12.42 1278 GLU A N 1
ATOM 1570 C CA . GLU A 1 203 ? 11.034 -0.874 43.831 1.00 12.53 1278 GLU A CA 1
ATOM 1571 C C . GLU A 1 203 ? 11.811 -1.286 42.584 1.00 12.61 1278 GLU A C 1
ATOM 1572 O O . GLU A 1 203 ? 11.606 -2.381 42.061 1.00 12.43 1278 GLU A O 1
ATOM 1578 N N . ILE A 1 204 ? 12.724 -0.412 42.136 1.00 13.14 1279 ILE A N 1
ATOM 1579 C CA . ILE A 1 204 ? 13.648 -0.736 41.060 1.00 13.77 1279 ILE A CA 1
ATOM 1580 C C . ILE A 1 204 ? 15.035 -0.902 41.659 1.00 13.54 1279 ILE A C 1
ATOM 1581 O O . ILE A 1 204 ? 15.588 0.060 42.190 1.00 14.41 1279 ILE A O 1
ATOM 1586 N N . TRP A 1 205 ? 15.589 -2.108 41.549 1.00 13.37 1280 TRP A N 1
ATOM 1587 C CA . TRP A 1 205 ? 16.882 -2.425 42.128 1.00 14.12 1280 TRP A CA 1
ATOM 1588 C C . TRP A 1 205 ? 17.940 -2.568 41.048 1.00 15.12 1280 TRP A C 1
ATOM 1589 O O . TRP A 1 205 ? 17.683 -3.123 39.984 1.00 14.92 1280 TRP A O 1
ATOM 1600 N N A ASP A 1 206 ? 19.151 -2.106 41.369 0.50 15.94 1281 ASP A N 1
ATOM 1601 N N B ASP A 1 206 ? 19.153 -2.122 41.378 0.50 16.01 1281 ASP A N 1
ATOM 1602 C CA A ASP A 1 206 ? 20.326 -2.351 40.555 0.50 17.39 1281 ASP A CA 1
ATOM 1603 C CA B ASP A 1 206 ? 20.329 -2.348 40.561 0.50 17.49 1281 ASP A CA 1
ATOM 1604 C C A ASP A 1 206 ? 20.785 -3.789 40.773 0.50 18.29 1281 ASP A C 1
ATOM 1605 C C B ASP A 1 206 ? 20.812 -3.780 40.772 0.50 18.35 1281 ASP A C 1
ATOM 1606 O O A ASP A 1 206 ? 21.012 -4.208 41.903 0.50 18.66 1281 ASP A O 1
ATOM 1607 O O B ASP A 1 206 ? 21.093 -4.183 41.896 0.50 18.69 1281 ASP A O 1
ATOM 1616 N N . LEU A 1 207 ? 20.951 -4.531 39.679 1.00 19.28 1282 LEU A N 1
ATOM 1617 C CA . LEU A 1 207 ? 21.294 -5.938 39.765 1.00 22.25 1282 LEU A CA 1
ATOM 1618 C C . LEU A 1 207 ? 22.757 -6.107 40.177 1.00 24.52 1282 LEU A C 1
ATOM 1619 O O . LEU A 1 207 ? 23.112 -7.119 40.781 1.00 28.13 1282 LEU A O 1
ATOM 1624 N N . ARG A 1 208 ? 23.590 -5.101 39.878 1.00 26.76 1283 ARG A N 1
ATOM 1625 C CA . ARG A 1 208 ? 25.015 -5.163 40.166 1.00 29.06 1283 ARG A CA 1
ATOM 1626 C C . ARG A 1 208 ? 25.257 -4.925 41.656 1.00 29.54 1283 ARG A C 1
ATOM 1627 O O . ARG A 1 208 ? 25.908 -5.736 42.318 1.00 34.00 1283 ARG A O 1
ATOM 1629 N N . THR A 1 209 ? 24.729 -3.807 42.174 1.00 26.13 1284 THR A N 1
ATOM 1630 C CA . THR A 1 209 ? 25.069 -3.330 43.509 1.00 25.21 1284 THR A CA 1
ATOM 1631 C C . THR A 1 209 ? 24.004 -3.746 44.523 1.00 23.70 1284 THR A C 1
ATOM 1632 O O . THR A 1 209 ? 24.253 -3.696 45.728 1.00 24.50 1284 THR A O 1
ATOM 1636 N N . PHE A 1 210 ? 22.808 -4.083 44.024 1.00 22.58 1285 PHE A N 1
ATOM 1637 C CA . PHE A 1 210 ? 21.644 -4.406 44.845 1.00 22.74 1285 PHE A CA 1
ATOM 1638 C C . PHE A 1 210 ? 21.104 -3.147 45.525 1.00 22.46 1285 PHE A C 1
ATOM 1639 O O . PHE A 1 210 ? 20.276 -3.246 46.425 1.00 23.97 1285 PHE A O 1
ATOM 1647 N N . HIS A 1 211 ? 21.527 -1.967 45.045 1.00 22.74 1286 HIS A N 1
ATOM 1648 C CA . HIS A 1 211 ? 21.041 -0.699 45.566 1.00 23.73 1286 HIS A CA 1
ATOM 1649 C C . HIS A 1 211 ? 19.674 -0.356 44.968 1.00 20.87 1286 HIS A C 1
ATOM 1650 O O . HIS A 1 211 ? 19.366 -0.721 43.833 1.00 19.44 1286 HIS A O 1
ATOM 1657 N N . LEU A 1 212 ? 18.871 0.382 45.747 1.00 20.21 1287 LEU A N 1
ATOM 1658 C CA . LEU A 1 212 ? 17.589 0.901 45.290 1.00 20.14 1287 LEU A CA 1
ATOM 1659 C C . LEU A 1 212 ? 17.833 2.084 44.353 1.00 20.56 1287 LEU A C 1
ATOM 1660 O O . LEU A 1 212 ? 18.441 3.076 44.752 1.00 23.73 1287 LEU A O 1
ATOM 1665 N N . LEU A 1 213 ? 17.354 1.966 43.106 1.00 19.01 1288 LEU A N 1
ATOM 1666 C CA . LEU A 1 213 ? 17.577 2.983 42.085 1.00 20.24 1288 LEU A CA 1
ATOM 1667 C C . LEU A 1 213 ? 16.400 3.954 42.018 1.00 20.05 1288 LEU A C 1
ATOM 1668 O O . LEU A 1 213 ? 16.601 5.147 41.807 1.00 23.32 1288 LEU A O 1
ATOM 1673 N N . HIS A 1 214 ? 15.177 3.420 42.081 1.00 19.23 1289 HIS A N 1
ATOM 1674 C CA . HIS A 1 214 ? 13.974 4.220 41.925 1.00 20.04 1289 HIS A CA 1
ATOM 1675 C C . HIS A 1 214 ? 12.825 3.573 42.685 1.00 17.81 1289 HIS A C 1
ATOM 1676 O O . HIS A 1 214 ? 12.809 2.363 42.882 1.00 16.26 1289 HIS A O 1
ATOM 1683 N N . THR A 1 215 ? 11.845 4.404 43.041 1.00 19.16 1290 THR A N 1
ATOM 1684 C CA . THR A 1 215 ? 10.541 3.957 43.488 1.00 19.67 1290 THR A CA 1
ATOM 1685 C C . THR A 1 215 ? 9.497 4.503 42.519 1.00 18.93 1290 THR A C 1
ATOM 1686 O O . THR A 1 215 ? 9.504 5.698 42.205 1.00 20.43 1290 THR A O 1
ATOM 1690 N N . VAL A 1 216 ? 8.613 3.616 42.051 1.00 17.45 1291 VAL A N 1
ATOM 1691 C CA . VAL A 1 216 ? 7.578 3.966 41.092 1.00 17.83 1291 VAL A CA 1
ATOM 1692 C C . VAL A 1 216 ? 6.227 3.542 41.663 1.00 17.26 1291 VAL A C 1
ATOM 1693 O O . VAL A 1 216 ? 5.778 2.423 41.444 1.00 16.56 1291 VAL A O 1
ATOM 1697 N N . PRO A 1 217 ? 5.542 4.410 42.437 1.00 17.80 1292 PRO A N 1
ATOM 1698 C CA . PRO A 1 217 ? 4.310 4.017 43.109 1.00 18.01 1292 PRO A CA 1
ATOM 1699 C C . PRO A 1 217 ? 3.212 3.482 42.192 1.00 17.67 1292 PRO A C 1
ATOM 1700 O O . PRO A 1 217 ? 2.409 2.657 42.613 1.00 17.60 1292 PRO A O 1
ATOM 1704 N N . ALA A 1 218 ? 3.171 3.958 40.943 1.00 17.67 1293 ALA A N 1
ATOM 1705 C CA . ALA A 1 218 ? 2.120 3.568 40.016 1.00 18.01 1293 ALA A CA 1
ATOM 1706 C C . ALA A 1 218 ? 2.203 2.084 39.643 1.00 17.16 1293 ALA A C 1
ATOM 1707 O O . ALA A 1 218 ? 1.247 1.542 39.088 1.00 18.33 1293 ALA A O 1
ATOM 1709 N N . LEU A 1 219 ? 3.326 1.418 39.961 1.00 15.79 1294 LEU A N 1
ATOM 1710 C CA . LEU A 1 219 ? 3.503 0.014 39.629 1.00 15.39 1294 LEU A CA 1
ATOM 1711 C C . LEU A 1 219 ? 2.930 -0.891 40.715 1.00 14.46 1294 LEU A C 1
ATOM 1712 O O . LEU A 1 219 ? 2.962 -2.108 40.573 1.00 14.29 1294 LEU A O 1
ATOM 1717 N N . ASP A 1 220 ? 2.378 -0.311 41.780 1.00 14.46 1295 ASP A N 1
ATOM 1718 C CA . ASP A 1 220 ? 1.910 -1.112 42.897 1.00 14.96 1295 ASP A CA 1
ATOM 1719 C C . ASP A 1 220 ? 0.884 -2.143 42.418 1.00 14.73 1295 ASP A C 1
ATOM 1720 O O . ASP A 1 220 ? -0.096 -1.800 41.765 1.00 15.53 1295 ASP A O 1
ATOM 1725 N N . GLN A 1 221 ? 1.131 -3.409 42.779 1.00 13.59 1296 GLN A N 1
ATOM 1726 C CA . GLN A 1 221 ? 0.235 -4.531 42.527 1.00 13.49 1296 GLN A CA 1
ATOM 1727 C C . GLN A 1 221 ? 0.064 -4.804 41.034 1.00 13.09 1296 GLN A C 1
ATOM 1728 O O . GLN A 1 221 ? -0.892 -5.471 40.646 1.00 13.46 1296 GLN A O 1
ATOM 1734 N N . CYS A 1 222 ? 1.017 -4.360 40.203 1.00 12.60 1297 CYS A N 1
ATOM 1735 C CA . CYS A 1 222 ? 0.906 -4.591 38.771 1.00 12.06 1297 CYS A CA 1
ATOM 1736 C C . CYS A 1 222 ? 1.665 -5.835 38.320 1.00 11.67 1297 CYS A C 1
ATOM 1737 O O . CYS A 1 222 ? 2.774 -6.110 38.771 1.00 12.73 1297 CYS A O 1
ATOM 1740 N N . ARG A 1 223 ? 1.076 -6.517 37.343 1.00 10.89 1298 ARG A N 1
ATOM 1741 C CA . ARG A 1 223 ? 1.825 -7.360 36.435 1.00 11.06 1298 ARG A CA 1
ATOM 1742 C C . ARG A 1 223 ? 2.318 -6.482 35.302 1.00 11.13 1298 ARG A C 1
ATOM 1743 O O . ARG A 1 223 ? 1.666 -5.511 34.951 1.00 10.96 1298 ARG A O 1
ATOM 1751 N N . VAL A 1 224 ? 3.473 -6.826 34.740 1.00 12.65 1299 VAL A N 1
ATOM 1752 C CA . VAL A 1 224 ? 4.082 -5.991 33.730 1.00 14.23 1299 VAL A CA 1
ATOM 1753 C C . VAL A 1 224 ? 4.514 -6.855 32.554 1.00 14.55 1299 VAL A C 1
ATOM 1754 O O . VAL A 1 224 ? 4.804 -8.047 32.695 1.00 16.28 1299 VAL A O 1
ATOM 1758 N N . VAL A 1 225 ? 4.522 -6.241 31.383 1.00 14.29 1300 VAL A N 1
ATOM 1759 C CA . VAL A 1 225 ? 5.106 -6.853 30.208 1.00 14.59 1300 VAL A CA 1
ATOM 1760 C C . VAL A 1 225 ? 5.741 -5.738 29.383 1.00 13.73 1300 VAL A C 1
ATOM 1761 O O . VAL A 1 225 ? 5.234 -4.616 29.340 1.00 14.34 1300 VAL A O 1
ATOM 1765 N N . PHE A 1 226 ? 6.891 -6.032 28.794 1.00 12.68 1301 PHE A N 1
ATOM 1766 C CA . PHE A 1 226 ? 7.564 -5.079 27.930 1.00 12.91 1301 PHE A CA 1
ATOM 1767 C C . PHE A 1 226 ? 7.223 -5.398 26.487 1.00 13.60 1301 PHE A C 1
ATOM 1768 O O . PHE A 1 226 ? 6.988 -6.555 26.137 1.00 15.06 1301 PHE A O 1
ATOM 1776 N N . ASN A 1 227 ? 7.244 -4.373 25.648 1.00 13.28 1302 ASN A N 1
ATOM 1777 C CA . ASN A 1 227 ? 7.227 -4.612 24.221 1.00 13.45 1302 ASN A CA 1
ATOM 1778 C C . ASN A 1 227 ? 8.540 -5.297 23.834 1.00 14.36 1302 ASN A C 1
ATOM 1779 O O . ASN A 1 227 ? 9.481 -5.380 24.618 1.00 14.26 1302 ASN A O 1
ATOM 1784 N N . HIS A 1 228 ? 8.585 -5.828 22.618 1.00 15.11 1303 HIS A N 1
ATOM 1785 C CA . HIS A 1 228 ? 9.685 -6.683 22.219 1.00 15.95 1303 HIS A CA 1
ATOM 1786 C C . HIS A 1 228 ? 10.987 -5.885 22.100 1.00 15.96 1303 HIS A C 1
ATOM 1787 O O . HIS A 1 228 ? 12.064 -6.424 22.334 1.00 16.53 1303 HIS A O 1
ATOM 1794 N N A THR A 1 229 ? 10.878 -4.602 21.725 0.50 16.14 1304 THR A N 1
ATOM 1795 N N B THR A 1 229 ? 10.886 -4.606 21.738 0.50 16.19 1304 THR A N 1
ATOM 1796 C CA A THR A 1 229 ? 12.047 -3.752 21.547 0.50 16.97 1304 THR A CA 1
ATOM 1797 C CA B THR A 1 229 ? 12.069 -3.785 21.557 0.50 17.22 1304 THR A CA 1
ATOM 1798 C C A THR A 1 229 ? 12.540 -3.244 22.902 0.50 16.27 1304 THR A C 1
ATOM 1799 C C B THR A 1 229 ? 12.548 -3.251 22.906 0.50 16.37 1304 THR A C 1
ATOM 1800 O O A THR A 1 229 ? 13.614 -2.660 22.979 0.50 17.20 1304 THR A O 1
ATOM 1801 O O B THR A 1 229 ? 13.631 -2.685 22.989 0.50 17.32 1304 THR A O 1
ATOM 1808 N N . GLY A 1 230 ? 11.743 -3.445 23.962 1.00 14.73 1305 GLY A N 1
ATOM 1809 C CA . GLY A 1 230 ? 12.137 -3.064 25.312 1.00 14.59 1305 GLY A CA 1
ATOM 1810 C C . GLY A 1 230 ? 12.096 -1.549 25.547 1.00 15.10 1305 GLY A C 1
ATOM 1811 O O . GLY A 1 230 ? 12.822 -1.049 26.406 1.00 16.72 1305 GLY A O 1
ATOM 1812 N N . THR A 1 231 ? 11.197 -0.841 24.842 1.00 13.87 1306 THR A N 1
ATOM 1813 C CA . THR A 1 231 ? 11.079 0.610 24.966 1.00 13.96 1306 THR A CA 1
ATOM 1814 C C . THR A 1 231 ? 9.874 1.013 25.816 1.00 13.71 1306 THR A C 1
ATOM 1815 O O . THR A 1 231 ? 9.837 2.127 26.331 1.00 13.07 1306 THR A O 1
ATOM 1819 N N . VAL A 1 232 ? 8.878 0.129 25.928 1.00 12.86 1307 VAL A N 1
ATOM 1820 C CA . VAL A 1 232 ? 7.648 0.444 26.631 1.00 13.21 1307 VAL A CA 1
ATOM 1821 C C . VAL A 1 232 ? 7.347 -0.691 27.592 1.00 12.45 1307 VAL A C 1
ATOM 1822 O O . VAL A 1 232 ? 7.479 -1.856 27.236 1.00 12.16 1307 VAL A O 1
ATOM 1826 N N . MET A 1 233 ? 6.912 -0.328 28.797 1.00 12.58 1308 MET A N 1
ATOM 1827 C CA . MET A 1 233 ? 6.457 -1.289 29.777 1.00 13.20 1308 MET A CA 1
ATOM 1828 C C . MET A 1 233 ? 4.974 -1.053 30.027 1.00 12.31 1308 MET A C 1
ATOM 1829 O O . MET A 1 233 ? 4.554 0.080 30.241 1.00 12.67 1308 MET A O 1
ATOM 1834 N N . TYR A 1 234 ? 4.192 -2.137 29.962 1.00 12.56 1309 TYR A N 1
ATOM 1835 C CA . TYR A 1 234 ? 2.775 -2.130 30.275 1.00 12.92 1309 TYR A CA 1
ATOM 1836 C C . TYR A 1 234 ? 2.581 -2.695 31.669 1.00 13.14 1309 TYR A C 1
ATOM 1837 O O . TYR A 1 234 ? 3.134 -3.732 31.988 1.00 14.37 1309 TYR A O 1
ATOM 1846 N N . GLY A 1 235 ? 1.757 -2.034 32.474 1.00 12.75 1310 GLY A N 1
ATOM 1847 C CA . GLY A 1 235 ? 1.413 -2.553 33.783 1.00 12.91 1310 GLY A CA 1
ATOM 1848 C C . GLY A 1 235 ? -0.089 -2.505 33.994 1.00 12.82 1310 GLY A C 1
ATOM 1849 O O . GLY A 1 235 ? -0.747 -1.561 33.570 1.00 14.82 1310 GLY A O 1
ATOM 1850 N N . ALA A 1 236 ? -0.628 -3.537 34.631 1.00 11.75 1311 ALA A N 1
ATOM 1851 C CA . ALA A 1 236 ? -2.032 -3.544 35.002 1.00 11.68 1311 ALA A CA 1
ATOM 1852 C C . ALA A 1 236 ? -2.146 -4.030 36.432 1.00 12.08 1311 ALA A C 1
ATOM 1853 O O . ALA A 1 236 ? -1.534 -5.021 36.807 1.00 11.49 1311 ALA A O 1
ATOM 1855 N N . MET A 1 237 ? -2.952 -3.326 37.208 1.00 12.30 1312 MET A N 1
ATOM 1856 C CA . MET A 1 237 ? -3.080 -3.627 38.614 1.00 13.49 1312 MET A CA 1
ATOM 1857 C C . MET A 1 237 ? -3.998 -4.830 38.784 1.00 13.91 1312 MET A C 1
ATOM 1858 O O . MET A 1 237 ? -5.081 -4.873 38.215 1.00 14.87 1312 MET A O 1
A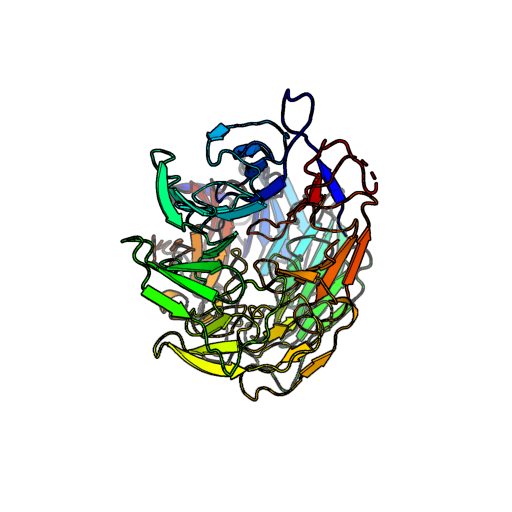TOM 1863 N N . LEU A 1 238 ? -3.564 -5.786 39.607 1.00 14.08 1313 LEU A N 1
ATOM 1864 C CA . LEU A 1 238 ? -4.396 -6.922 39.956 1.00 15.94 1313 LEU A CA 1
ATOM 1865 C C . LEU A 1 238 ? -5.681 -6.435 40.623 1.00 17.53 1313 LEU A C 1
ATOM 1866 O O . LEU A 1 238 ? -5.691 -5.404 41.292 1.00 18.59 1313 LEU A O 1
ATOM 1871 N N . GLN A 1 239 ? -6.759 -7.192 40.404 1.00 19.75 1314 GLN A N 1
ATOM 1872 C CA . GLN A 1 239 ? -8.026 -6.991 41.088 1.00 22.86 1314 GLN A CA 1
ATOM 1873 C C . GLN A 1 239 ? -7.812 -7.135 42.603 1.00 24.23 1314 GLN A C 1
ATOM 1874 O O . GLN A 1 239 ? -7.095 -8.094 42.982 1.00 25.03 1314 GLN A O 1
ATOM 1880 N N . LYS A 1 252 ? -13.695 -14.521 39.364 1.00 42.26 1327 LYS A N 1
ATOM 1881 C CA . LYS A 1 252 ? -13.394 -13.069 39.233 1.00 39.96 1327 LYS A CA 1
ATOM 1882 C C . LYS A 1 252 ? -12.381 -12.858 38.110 1.00 36.57 1327 LYS A C 1
ATOM 1883 O O . LYS A 1 252 ? -11.833 -13.821 37.570 1.00 37.56 1327 LYS A O 1
ATOM 1885 N N . SER A 1 253 ? -12.146 -11.586 37.767 1.00 32.28 1328 SER A N 1
ATOM 1886 C CA . SER A 1 253 ? -11.168 -11.226 36.755 1.00 26.77 1328 SER A CA 1
ATOM 1887 C C . SER A 1 253 ? -9.807 -11.012 37.412 1.00 22.28 1328 SER A C 1
ATOM 1888 O O . SER A 1 253 ? -9.723 -10.559 38.541 1.00 22.03 1328 SER A O 1
ATOM 1891 N N . PRO A 1 254 ? -8.691 -11.309 36.722 1.00 18.80 1329 PRO A N 1
ATOM 1892 C CA . PRO A 1 254 ? -7.378 -11.090 37.309 1.00 17.52 1329 PRO A CA 1
ATOM 1893 C C . PRO A 1 254 ? -7.037 -9.618 37.530 1.00 15.52 1329 PRO A C 1
ATOM 1894 O O . PRO A 1 254 ? -6.350 -9.295 38.488 1.00 15.64 1329 PRO A O 1
ATOM 1898 N N . PHE A 1 255 ? -7.490 -8.741 36.626 1.00 14.54 1330 PHE A N 1
ATOM 1899 C CA . PHE A 1 255 ? -7.110 -7.339 36.660 1.00 13.19 1330 PHE A CA 1
ATOM 1900 C C . PHE A 1 255 ? -8.343 -6.459 36.817 1.00 14.12 1330 PHE A C 1
ATOM 1901 O O . PHE A 1 255 ? -9.475 -6.890 36.605 1.00 15.99 1330 PHE A O 1
ATOM 1909 N N . GLY A 1 256 ? -8.093 -5.208 37.187 1.00 13.97 1331 GLY A N 1
ATOM 1910 C CA . GLY A 1 256 ? -9.104 -4.175 37.115 1.00 14.54 1331 GLY A CA 1
ATOM 1911 C C . GLY A 1 256 ? -9.319 -3.742 35.673 1.00 14.81 1331 GLY A C 1
ATOM 1912 O O . GLY A 1 256 ? -9.060 -4.509 34.745 1.00 15.53 1331 GLY A O 1
ATOM 1913 N N . SER A 1 257 ? -9.740 -2.490 35.493 1.00 15.59 1332 SER A N 1
ATOM 1914 C CA . SER A 1 257 ? -10.213 -2.033 34.202 1.00 16.86 1332 SER A CA 1
ATOM 1915 C C . SER A 1 257 ? -9.177 -1.161 33.497 1.00 17.12 1332 SER A C 1
ATOM 1916 O O . SER A 1 257 ? -9.433 -0.688 32.393 1.00 18.62 1332 SER A O 1
ATOM 1919 N N . SER A 1 258 ? -7.991 -0.992 34.093 1.00 16.49 1333 SER A N 1
ATOM 1920 C CA . SER A 1 258 ? -7.008 -0.080 33.531 1.00 17.02 1333 SER A CA 1
ATOM 1921 C C . SER A 1 258 ? -5.685 -0.790 33.295 1.00 16.31 1333 SER A C 1
ATOM 1922 O O . SER A 1 258 ? -5.316 -1.716 34.013 1.00 16.02 1333 SER A O 1
ATOM 1925 N N . PHE A 1 259 ? -4.958 -0.303 32.294 1.00 16.09 1334 PHE A N 1
ATOM 1926 C CA . PHE A 1 259 ? -3.541 -0.576 32.196 1.00 16.24 1334 PHE A CA 1
ATOM 1927 C C . PHE A 1 259 ? -2.821 0.742 31.958 1.00 16.39 1334 PHE A C 1
ATOM 1928 O O . PHE A 1 259 ? -3.430 1.733 31.554 1.00 17.72 1334 PHE A O 1
ATOM 1936 N N . ARG A 1 260 ? -1.520 0.737 32.238 1.00 16.63 1335 ARG A N 1
ATOM 1937 C CA . ARG A 1 260 ? -0.704 1.930 32.129 1.00 17.48 1335 ARG A CA 1
ATOM 1938 C C . ARG A 1 260 ? 0.550 1.592 31.339 1.00 15.93 1335 ARG A C 1
ATOM 1939 O O . ARG A 1 260 ? 1.032 0.467 31.406 1.00 15.28 1335 ARG A O 1
ATOM 1947 N N . THR A 1 261 ? 1.056 2.572 30.587 1.00 15.11 1336 THR A N 1
ATOM 1948 C CA . THR A 1 261 ? 2.326 2.420 29.903 1.00 14.72 1336 THR A CA 1
ATOM 1949 C C . THR A 1 261 ? 3.361 3.330 30.549 1.00 14.13 1336 THR A C 1
ATOM 1950 O O . THR A 1 261 ? 3.038 4.414 31.045 1.00 14.92 1336 THR A O 1
ATOM 1954 N N . PHE A 1 262 ? 4.614 2.884 30.480 1.00 12.95 1337 PHE A N 1
ATOM 1955 C CA . PHE A 1 262 ? 5.752 3.607 31.016 1.00 13.49 1337 PHE A CA 1
ATOM 1956 C C . PHE A 1 262 ? 6.889 3.520 30.015 1.00 12.94 1337 PHE A C 1
ATOM 1957 O O . PHE A 1 262 ? 7.035 2.526 29.322 1.00 12.78 1337 PHE A O 1
ATOM 1965 N N . ASN A 1 263 ? 7.713 4.557 29.985 1.00 12.89 1338 ASN A N 1
ATOM 1966 C CA . ASN A 1 263 ? 8.936 4.536 29.214 1.00 13.18 1338 ASN A CA 1
ATOM 1967 C C . ASN A 1 263 ? 9.918 3.608 29.914 1.00 13.40 1338 ASN A C 1
ATOM 1968 O O . ASN A 1 263 ? 10.239 3.822 31.073 1.00 14.30 1338 ASN A O 1
ATOM 1973 N N . ALA A 1 264 ? 10.337 2.536 29.232 1.00 13.26 1339 ALA A N 1
ATOM 1974 C CA . ALA A 1 264 ? 11.157 1.522 29.872 1.00 14.02 1339 ALA A CA 1
ATOM 1975 C C . ALA A 1 264 ? 12.556 2.049 30.182 1.00 15.21 1339 ALA A C 1
ATOM 1976 O O . ALA A 1 264 ? 13.263 1.457 30.986 1.00 15.83 1339 ALA A O 1
ATOM 1978 N N A THR A 1 265 ? 12.924 3.186 29.568 0.50 15.59 1340 THR A N 1
ATOM 1979 N N B THR A 1 265 ? 12.972 3.142 29.534 0.50 16.13 1340 THR A N 1
ATOM 1980 C CA A THR A 1 265 ? 14.285 3.692 29.654 0.50 16.60 1340 THR A CA 1
ATOM 1981 C CA B THR A 1 265 ? 14.320 3.646 29.745 0.50 18.08 1340 THR A CA 1
ATOM 1982 C C A THR A 1 265 ? 14.444 4.624 30.860 0.50 17.81 1340 THR A C 1
ATOM 1983 C C B THR A 1 265 ? 14.394 4.412 31.064 0.50 18.40 1340 THR A C 1
ATOM 1984 O O A THR A 1 265 ? 15.572 4.875 31.276 0.50 19.36 1340 THR A O 1
ATOM 1985 O O B THR A 1 265 ? 15.395 4.323 31.769 0.50 19.64 1340 THR A O 1
ATOM 1992 N N . ASP A 1 266 ? 13.330 5.142 31.413 1.00 18.05 1341 ASP A N 1
ATOM 1993 C CA . ASP A 1 266 ? 13.395 6.063 32.552 1.00 19.43 1341 ASP A CA 1
ATOM 1994 C C . ASP A 1 266 ? 12.244 5.876 33.553 1.00 19.24 1341 ASP A C 1
ATOM 1995 O O . ASP A 1 266 ? 12.182 6.596 34.547 1.00 21.46 1341 ASP A O 1
ATOM 2000 N N . TYR A 1 267 ? 11.340 4.919 33.286 1.00 18.53 1342 TYR A N 1
ATOM 2001 C CA . TYR A 1 267 ? 10.214 4.582 34.157 1.00 18.80 1342 TYR A CA 1
ATOM 2002 C C . TYR A 1 267 ? 9.188 5.717 34.250 1.00 19.36 1342 TYR A C 1
ATOM 2003 O O . TYR A 1 267 ? 8.291 5.664 35.091 1.00 20.52 1342 TYR A O 1
ATOM 2012 N N . LYS A 1 268 ? 9.255 6.705 33.351 1.00 19.19 1343 LYS A N 1
ATOM 2013 C CA . LYS A 1 268 ? 8.295 7.799 33.394 1.00 20.70 1343 LYS A CA 1
ATOM 2014 C C . LYS A 1 268 ? 6.977 7.348 32.767 1.00 19.45 1343 LYS A C 1
ATOM 2015 O O . LYS A 1 268 ? 6.972 6.640 31.762 1.00 17.85 1343 LYS A O 1
ATOM 2021 N N . PRO A 1 269 ? 5.813 7.748 33.326 1.00 22.46 1344 PRO A N 1
ATOM 2022 C CA . PRO A 1 269 ? 4.532 7.347 32.763 1.00 22.01 1344 PRO A CA 1
ATOM 2023 C C . PRO A 1 269 ? 4.295 7.926 31.374 1.00 22.27 1344 PRO A C 1
ATOM 2024 O O . PRO A 1 269 ? 4.712 9.051 31.086 1.00 24.67 1344 PRO A O 1
ATOM 2028 N N . ILE A 1 270 ? 3.611 7.154 30.526 1.00 21.02 1345 ILE A N 1
ATOM 2029 C CA . ILE A 1 270 ? 3.224 7.625 29.209 1.00 21.86 1345 ILE A CA 1
ATOM 2030 C C . ILE A 1 270 ? 1.718 7.856 29.190 1.00 23.94 1345 ILE A C 1
ATOM 2031 O O . ILE A 1 270 ? 1.269 8.982 28.971 1.00 26.39 1345 ILE A O 1
ATOM 2036 N N . ALA A 1 271 ? 0.948 6.789 29.427 1.00 23.93 1346 ALA A N 1
ATOM 2037 C CA . ALA A 1 271 ? -0.502 6.861 29.334 1.00 25.16 1346 ALA A CA 1
ATOM 2038 C C . ALA A 1 271 ? -1.159 5.903 30.324 1.00 24.73 1346 ALA A C 1
ATOM 2039 O O . ALA A 1 271 ? -0.570 4.893 30.714 1.00 23.41 1346 ALA A O 1
ATOM 2041 N N . THR A 1 272 ? -2.389 6.254 30.715 1.00 25.79 1347 THR A N 1
ATOM 2042 C CA . THR A 1 272 ? -3.297 5.369 31.424 1.00 27.20 1347 THR A CA 1
ATOM 2043 C C . THR A 1 272 ? -4.505 5.119 30.525 1.00 27.05 1347 THR A C 1
ATOM 2044 O O . THR A 1 272 ? -5.147 6.065 30.061 1.00 29.53 1347 THR A O 1
ATOM 2048 N N . ILE A 1 273 ? -4.829 3.844 30.323 1.00 26.63 1348 ILE A N 1
ATOM 2049 C CA . ILE A 1 273 ? -5.962 3.450 29.509 1.00 27.45 1348 ILE A CA 1
ATOM 2050 C C . ILE A 1 273 ? -6.959 2.730 30.409 1.00 26.31 1348 ILE A C 1
ATOM 2051 O O . ILE A 1 273 ? -6.668 1.644 30.896 1.00 25.02 1348 ILE A O 1
ATOM 2056 N N . ASP A 1 274 ? -8.126 3.346 30.632 1.00 25.97 1349 ASP A N 1
ATOM 2057 C CA . ASP A 1 274 ? -9.180 2.711 31.407 1.00 25.12 1349 ASP A CA 1
ATOM 2058 C C . ASP A 1 274 ? -10.304 2.285 30.469 1.00 25.64 1349 ASP A C 1
ATOM 2059 O O . ASP A 1 274 ? -11.010 3.123 29.921 1.00 27.02 1349 ASP A O 1
ATOM 2064 N N . VAL A 1 275 ? -10.497 0.971 30.342 1.00 25.51 1350 VAL A N 1
ATOM 2065 C CA . VAL A 1 275 ? -11.461 0.430 29.401 1.00 27.11 1350 VAL A CA 1
ATOM 2066 C C . VAL A 1 275 ? -12.816 0.221 30.086 1.00 26.27 1350 VAL A C 1
ATOM 2067 O O . VAL A 1 275 ? -13.765 -0.214 29.441 1.00 29.73 1350 VAL A O 1
ATOM 2071 N N . LYS A 1 276 ? -12.897 0.535 31.392 1.00 24.49 1351 LYS A N 1
ATOM 2072 C CA . LYS A 1 276 ? -14.148 0.556 32.150 1.00 25.07 1351 LYS A CA 1
ATOM 2073 C C . LYS A 1 276 ? -14.782 -0.838 32.214 1.00 23.05 1351 LYS A C 1
ATOM 2074 O O . LYS A 1 276 ? -15.968 -0.973 32.515 1.00 25.11 1351 LYS A O 1
ATOM 2078 N N . ARG A 1 277 ? -13.975 -1.862 31.931 1.00 21.20 1352 ARG A N 1
ATOM 2079 C CA . ARG A 1 277 ? -14.386 -3.254 31.984 1.00 20.57 1352 ARG A CA 1
ATOM 2080 C C . ARG A 1 277 ? -13.200 -4.044 32.516 1.00 17.80 1352 ARG A C 1
ATOM 2081 O O . ARG A 1 277 ? -12.074 -3.633 32.298 1.00 18.28 1352 ARG A O 1
ATOM 2089 N N . ASN A 1 278 ? -13.450 -5.172 33.190 1.00 16.60 1353 ASN A N 1
ATOM 2090 C CA . ASN A 1 278 ? -12.358 -5.952 33.758 1.00 16.25 1353 ASN A CA 1
ATOM 2091 C C . ASN A 1 278 ? -11.486 -6.521 32.645 1.00 13.73 1353 ASN A C 1
ATOM 2092 O O . ASN A 1 278 ? -12.001 -7.074 31.677 1.00 13.42 1353 ASN A O 1
ATOM 2097 N N . ILE A 1 279 ? -10.167 -6.379 32.805 1.00 12.42 1354 ILE A N 1
ATOM 2098 C CA . ILE A 1 279 ? -9.190 -6.936 31.882 1.00 11.96 1354 ILE A CA 1
ATOM 2099 C C . ILE A 1 279 ? -8.777 -8.334 32.342 1.00 11.38 1354 ILE A C 1
ATOM 2100 O O . ILE A 1 279 ? -8.540 -8.558 33.529 1.00 11.18 1354 ILE A O 1
ATOM 2105 N N . PHE A 1 280 ? -8.603 -9.243 31.374 1.00 10.60 1355 PHE A N 1
ATOM 2106 C CA . PHE A 1 280 ? -8.134 -10.594 31.637 1.00 10.47 1355 PHE A CA 1
ATOM 2107 C C . PHE A 1 280 ? -6.685 -10.781 31.204 1.00 10.01 1355 PHE A C 1
ATOM 2108 O O . PHE A 1 280 ? -5.969 -11.556 31.817 1.00 10.56 1355 PHE A O 1
ATOM 2116 N N . ASP A 1 281 ? -6.277 -10.146 30.100 1.00 9.01 1356 ASP A N 1
ATOM 2117 C CA . ASP A 1 281 ? -4.927 -10.313 29.592 1.00 9.00 1356 ASP A CA 1
ATOM 2118 C C . ASP A 1 281 ? -4.636 -9.226 28.566 1.00 9.17 1356 ASP A C 1
ATOM 2119 O O . ASP A 1 281 ? -5.553 -8.585 28.048 1.00 9.00 1356 ASP A O 1
ATOM 2124 N N . LEU A 1 282 ? -3.353 -9.083 28.247 1.00 9.45 1357 LEU A N 1
ATOM 2125 C CA . LEU A 1 282 ? -2.870 -8.110 27.281 1.00 10.57 1357 LEU A CA 1
ATOM 2126 C C . LEU A 1 282 ? -1.619 -8.683 26.632 1.00 10.30 1357 LEU A C 1
ATOM 2127 O O . LEU A 1 282 ? -0.814 -9.319 27.313 1.00 10.68 1357 LEU A O 1
ATOM 2132 N N . CYS A 1 283 ? -1.438 -8.431 25.334 1.00 10.40 1358 CYS A N 1
ATOM 2133 C CA . CYS A 1 283 ? -0.207 -8.828 24.661 1.00 10.66 1358 CYS A CA 1
ATOM 2134 C C . CYS A 1 283 ? 0.048 -7.932 23.457 1.00 10.61 1358 CYS A C 1
ATOM 2135 O O . CYS A 1 283 ? -0.863 -7.297 22.955 1.00 10.46 1358 CYS A O 1
ATOM 2138 N N . THR A 1 284 ? 1.305 -7.887 23.006 1.00 11.71 1359 THR A N 1
ATOM 2139 C CA . THR A 1 284 ? 1.656 -7.150 21.803 1.00 12.38 1359 THR A CA 1
ATOM 2140 C C . THR A 1 284 ? 2.325 -8.113 20.827 1.00 12.21 1359 THR A C 1
ATOM 2141 O O . THR A 1 284 ? 2.827 -9.172 21.218 1.00 12.62 1359 THR A O 1
ATOM 2145 N N . ASP A 1 285 ? 2.269 -7.769 19.540 1.00 12.41 1360 ASP A N 1
ATOM 2146 C CA . ASP A 1 285 ? 2.828 -8.621 18.502 1.00 13.16 1360 ASP A CA 1
ATOM 2147 C C . ASP A 1 285 ? 4.339 -8.417 18.438 1.00 13.58 1360 ASP A C 1
ATOM 2148 O O . ASP A 1 285 ? 4.865 -7.493 19.049 1.00 12.89 1360 ASP A O 1
ATOM 2153 N N A THR A 1 286 ? 5.040 -9.264 17.668 0.50 13.99 1361 THR A N 1
ATOM 2154 N N B THR A 1 286 ? 4.991 -9.271 17.641 0.50 14.52 1361 THR A N 1
ATOM 2155 C CA A THR A 1 286 ? 6.498 -9.237 17.652 0.50 15.01 1361 THR A CA 1
ATOM 2156 C CA B THR A 1 286 ? 6.437 -9.319 17.509 0.50 16.09 1361 THR A CA 1
ATOM 2157 C C A THR A 1 286 ? 7.010 -7.905 17.109 0.50 15.34 1361 THR A C 1
ATOM 2158 C C B THR A 1 286 ? 6.992 -7.961 17.077 0.50 15.77 1361 THR A C 1
ATOM 2159 O O A THR A 1 286 ? 8.137 -7.521 17.418 0.50 16.49 1361 THR A O 1
ATOM 2160 O O B THR A 1 286 ? 8.116 -7.615 17.436 0.50 16.75 1361 THR A O 1
ATOM 2167 N N . LYS A 1 287 ? 6.208 -7.221 16.273 1.00 15.43 1362 LYS A N 1
ATOM 2168 C CA . LYS A 1 287 ? 6.638 -5.949 15.695 1.00 15.72 1362 LYS A CA 1
ATOM 2169 C C . LYS A 1 287 ? 6.160 -4.759 16.538 1.00 14.90 1362 LYS A C 1
ATOM 2170 O O . LYS A 1 287 ? 6.404 -3.609 16.178 1.00 15.62 1362 LYS A O 1
ATOM 2173 N N . ASP A 1 288 ? 5.491 -5.034 17.663 1.00 14.06 1363 ASP A N 1
ATOM 2174 C CA . ASP A 1 288 ? 5.121 -3.994 18.617 1.00 15.35 1363 ASP A CA 1
ATOM 2175 C C . ASP A 1 288 ? 4.232 -2.947 17.949 1.00 15.61 1363 ASP A C 1
ATOM 2176 O O . ASP A 1 288 ? 4.270 -1.776 18.327 1.00 17.04 1363 ASP A O 1
ATOM 2181 N N . CYS A 1 289 ? 3.363 -3.397 17.037 1.00 15.57 1364 CYS A N 1
ATOM 2182 C CA . CYS A 1 289 ? 2.458 -2.526 16.301 1.00 17.89 1364 CYS A CA 1
ATOM 2183 C C . CYS A 1 289 ? 1.024 -2.621 16.811 1.00 16.61 1364 CYS A C 1
ATOM 2184 O O . CYS A 1 289 ? 0.215 -1.727 16.558 1.00 17.90 1364 CYS A O 1
ATOM 2187 N N . TYR A 1 290 ? 0.699 -3.742 17.459 1.00 14.72 1365 TYR A N 1
ATOM 2188 C CA . TYR A 1 290 ? -0.667 -4.061 17.833 1.00 14.66 1365 TYR A CA 1
ATOM 2189 C C . TYR A 1 290 ? -0.691 -4.481 19.292 1.00 13.50 1365 TYR A C 1
ATOM 2190 O O . TYR A 1 290 ? 0.249 -5.100 19.782 1.00 13.56 1365 TYR A O 1
ATOM 2199 N N . LEU A 1 291 ? -1.810 -4.195 19.944 1.00 12.51 1366 LEU A N 1
ATOM 2200 C CA . LEU A 1 291 ? -2.073 -4.662 21.289 1.00 12.27 1366 LEU A CA 1
ATOM 2201 C C . LEU A 1 291 ? -3.393 -5.411 21.260 1.00 10.76 1366 LEU A C 1
ATOM 2202 O O . LEU A 1 291 ? -4.362 -4.897 20.728 1.00 12.46 1366 LEU A O 1
ATOM 2207 N N . ALA A 1 292 ? -3.422 -6.622 21.819 1.00 9.34 1367 ALA A N 1
ATOM 2208 C CA . ALA A 1 292 ? -4.670 -7.332 22.015 1.00 9.42 1367 ALA A CA 1
ATOM 2209 C C . ALA A 1 292 ? -4.963 -7.349 23.508 1.00 9.35 1367 ALA A C 1
ATOM 2210 O O . ALA A 1 292 ? -4.074 -7.659 24.302 1.00 10.42 1367 ALA A O 1
ATOM 2212 N N . VAL A 1 293 ? -6.206 -7.040 23.870 1.00 9.11 1368 VAL A N 1
ATOM 2213 C CA . VAL A 1 293 ? -6.627 -7.011 25.261 1.00 9.33 1368 VAL A CA 1
ATOM 2214 C C . VAL A 1 293 ? -7.915 -7.806 25.375 1.00 9.31 1368 VAL A C 1
ATOM 2215 O O . VAL A 1 293 ? -8.824 -7.607 24.590 1.00 10.51 1368 VAL A O 1
ATOM 2219 N N A ILE A 1 294 ? -7.963 -8.719 26.350 0.50 9.46 1369 ILE A N 1
ATOM 2220 N N B ILE A 1 294 ? -7.982 -8.711 26.352 0.50 9.23 1369 ILE A N 1
ATOM 2221 C CA A ILE A 1 294 ? -9.183 -9.441 26.672 0.50 9.80 1369 ILE A CA 1
ATOM 2222 C CA B ILE A 1 294 ? -9.224 -9.411 26.620 0.50 9.34 1369 ILE A CA 1
ATOM 2223 C C A ILE A 1 294 ? -9.936 -8.650 27.735 0.50 9.91 1369 ILE A C 1
ATOM 2224 C C B ILE A 1 294 ? -9.957 -8.694 27.741 0.50 9.63 1369 ILE A C 1
ATOM 2225 O O A ILE A 1 294 ? -9.353 -8.317 28.758 0.50 10.05 1369 ILE A O 1
ATOM 2226 O O B ILE A 1 294 ? -9.401 -8.503 28.815 0.50 9.74 1369 ILE A O 1
ATOM 2235 N N . GLU A 1 295 ? -11.213 -8.333 27.465 1.00 10.20 1370 GLU A N 1
ATOM 2236 C CA . GLU A 1 295 ? -12.021 -7.512 28.353 1.00 11.89 1370 GLU A CA 1
ATOM 2237 C C . GLU A 1 295 ? -13.366 -8.202 28.546 1.00 12.54 1370 GLU A C 1
ATOM 2238 O O . GLU A 1 295 ? -13.906 -8.771 27.604 1.00 12.37 1370 GLU A O 1
ATOM 2244 N N . ASN A 1 296 ? -13.912 -8.152 29.763 1.00 13.11 1371 ASN A N 1
ATOM 2245 C CA . ASN A 1 296 ? -15.214 -8.744 30.009 1.00 14.77 1371 ASN A CA 1
ATOM 2246 C C . ASN A 1 296 ? -16.293 -7.711 29.725 1.00 16.69 1371 ASN A C 1
ATOM 2247 O O . ASN A 1 296 ? -16.265 -6.626 30.289 1.00 20.41 1371 ASN A O 1
ATOM 2252 N N . GLN A 1 297 ? -17.285 -8.097 28.924 1.00 16.96 1372 GLN A N 1
ATOM 2253 C CA . GLN A 1 297 ? -18.501 -7.319 28.800 1.00 18.80 1372 GLN A CA 1
ATOM 2254 C C . GLN A 1 297 ? -19.331 -7.534 30.081 1.00 21.64 1372 GLN A C 1
ATOM 2255 O O . GLN A 1 297 ? -19.910 -6.543 30.540 1.00 29.59 1372 GLN A O 1
ATOM 2261 N N . MET A 1 300 ? -18.744 -3.343 34.982 1.00 47.13 1375 MET A N 1
ATOM 2262 C CA . MET A 1 300 ? -17.603 -3.621 35.898 1.00 45.57 1375 MET A CA 1
ATOM 2263 C C . MET A 1 300 ? -17.998 -4.698 36.905 1.00 44.45 1375 MET A C 1
ATOM 2264 O O . MET A 1 300 ? -19.108 -4.677 37.442 1.00 43.80 1375 MET A O 1
ATOM 2269 N N . ASP A 1 301 ? -17.058 -5.616 37.167 1.00 44.70 1376 ASP A N 1
ATOM 2270 C CA . ASP A 1 301 ? -17.248 -6.701 38.119 1.00 48.28 1376 ASP A CA 1
ATOM 2271 C C . ASP A 1 301 ? -18.575 -7.404 37.836 1.00 49.84 1376 ASP A C 1
ATOM 2272 O O . ASP A 1 301 ? -19.400 -7.573 38.733 1.00 50.94 1376 ASP A O 1
ATOM 2277 N N . ALA A 1 302 ? -18.755 -7.816 36.576 1.00 49.51 1377 ALA A N 1
ATOM 2278 C CA . ALA A 1 302 ? -19.944 -8.537 36.154 1.00 49.67 1377 ALA A CA 1
ATOM 2279 C C . ALA A 1 302 ? -19.812 -10.010 36.535 1.00 49.30 1377 ALA A C 1
ATOM 2280 O O . ALA A 1 302 ? -18.707 -10.551 36.564 1.00 48.35 1377 ALA A O 1
ATOM 2282 N N . LEU A 1 303 ? -20.955 -10.648 36.816 1.00 48.39 1378 LEU A N 1
ATOM 2283 C CA . LEU A 1 303 ? -20.992 -12.061 37.159 1.00 47.20 1378 LEU A CA 1
ATOM 2284 C C . LEU A 1 303 ? -20.877 -12.893 35.883 1.00 45.78 1378 LEU A C 1
ATOM 2285 O O . LEU A 1 303 ? -20.167 -13.901 35.855 1.00 47.89 1378 LEU A O 1
ATOM 2287 N N . ASN A 1 304 ? -21.576 -12.453 34.827 1.00 40.37 1379 ASN A N 1
ATOM 2288 C CA . ASN A 1 304 ? -21.572 -13.155 33.555 1.00 36.95 1379 ASN A CA 1
ATOM 2289 C C . ASN A 1 304 ? -20.190 -13.027 32.913 1.00 33.82 1379 ASN A C 1
ATOM 2290 O O . ASN A 1 304 ? -19.638 -11.933 32.828 1.00 34.36 1379 ASN A O 1
ATOM 2292 N N . MET A 1 305 ? -19.627 -14.173 32.511 1.00 30.77 1380 MET A N 1
ATOM 2293 C CA . MET A 1 305 ? -18.442 -14.221 31.667 1.00 28.59 1380 MET A CA 1
ATOM 2294 C C . MET A 1 305 ? -18.874 -14.099 30.208 1.00 23.37 1380 MET A C 1
ATOM 2295 O O . MET A 1 305 ? -19.592 -14.955 29.699 1.00 24.56 1380 MET A O 1
ATOM 2300 N N . ASP A 1 306 ? -18.454 -13.013 29.549 1.00 18.24 1381 ASP A N 1
ATOM 2301 C CA . ASP A 1 306 ? -18.736 -12.804 28.137 1.00 17.40 1381 ASP A CA 1
ATOM 2302 C C . ASP A 1 306 ? -17.656 -11.887 27.580 1.00 15.35 1381 ASP A C 1
ATOM 2303 O O . ASP A 1 306 ? -17.898 -10.705 27.347 1.00 16.93 1381 ASP A O 1
ATOM 2308 N N . THR A 1 307 ? -16.456 -12.437 27.394 1.00 13.28 1382 THR A N 1
ATOM 2309 C CA . THR A 1 307 ? -15.306 -11.613 27.062 1.00 12.52 1382 THR A CA 1
ATOM 2310 C C . THR A 1 307 ? -15.227 -11.367 25.560 1.00 12.17 1382 THR A C 1
ATOM 2311 O O . THR A 1 307 ? -15.745 -12.120 24.737 1.00 12.35 1382 THR A O 1
ATOM 2315 N N . VAL A 1 308 ? -14.529 -10.287 25.239 1.00 11.09 1383 VAL A N 1
ATOM 2316 C CA . VAL A 1 308 ? -14.124 -9.992 23.887 1.00 10.61 1383 VAL A CA 1
ATOM 2317 C C . VAL A 1 308 ? -12.625 -9.791 23.875 1.00 10.13 1383 VAL A C 1
ATOM 2318 O O . VAL A 1 308 ? -12.004 -9.495 24.894 1.00 10.55 1383 VAL A O 1
ATOM 2322 N N . CYS A 1 309 ? -12.065 -9.967 22.694 1.00 9.81 1384 CYS A N 1
ATOM 2323 C CA . CYS A 1 309 ? -10.719 -9.533 22.398 1.00 9.81 1384 CYS A CA 1
ATOM 2324 C C . CYS A 1 309 ? -10.800 -8.242 21.602 1.00 10.00 1384 CYS A C 1
ATOM 2325 O O . CYS A 1 309 ? -11.451 -8.205 20.566 1.00 10.30 1384 CYS A O 1
ATOM 2328 N N . ARG A 1 310 ? -10.192 -7.185 22.133 1.00 9.99 1385 ARG A N 1
ATOM 2329 C CA . ARG A 1 310 ? -10.068 -5.927 21.427 1.00 11.00 1385 ARG A CA 1
ATOM 2330 C C . ARG A 1 310 ? -8.651 -5.779 20.895 1.00 10.96 1385 ARG A C 1
ATOM 2331 O O . ARG A 1 310 ? -7.685 -5.990 21.617 1.00 11.14 1385 ARG A O 1
ATOM 2339 N N . LEU A 1 311 ? -8.554 -5.427 19.614 1.00 10.98 1386 LEU A N 1
ATOM 2340 C CA . LEU A 1 311 ? -7.283 -5.182 18.964 1.00 12.06 1386 LEU A CA 1
ATOM 2341 C C . LEU A 1 311 ? -7.112 -3.676 18.825 1.00 13.09 1386 LEU A C 1
ATOM 2342 O O . LEU A 1 311 ? -7.990 -3.003 18.299 1.00 13.85 1386 LEU A O 1
ATOM 2347 N N . TYR A 1 312 ? -5.961 -3.179 19.280 1.00 13.93 1387 TYR A N 1
ATOM 2348 C CA . TYR A 1 312 ? -5.596 -1.782 19.164 1.00 15.73 1387 TYR A CA 1
ATOM 2349 C C . TYR A 1 312 ? -4.381 -1.675 18.244 1.00 17.30 1387 TYR A C 1
ATOM 2350 O O . TYR A 1 312 ? -3.480 -2.515 18.297 1.00 17.67 1387 TYR A O 1
ATOM 2359 N N . GLU A 1 313 ? -4.367 -0.643 17.399 1.00 19.76 1388 GLU A N 1
ATOM 2360 C CA . GLU A 1 313 ? -3.134 -0.184 16.782 1.00 21.95 1388 GLU A CA 1
ATOM 2361 C C . GLU A 1 313 ? -2.372 0.634 17.819 1.00 23.16 1388 GLU A C 1
ATOM 2362 O O . GLU A 1 313 ? -2.961 1.481 18.476 1.00 25.98 1388 GLU A O 1
ATOM 2368 N N . VAL A 1 314 ? -1.068 0.369 17.970 1.00 24.69 1389 VAL A N 1
ATOM 2369 C CA . VAL A 1 314 ? -0.275 1.017 19.007 1.00 27.22 1389 VAL A CA 1
ATOM 2370 C C . VAL A 1 314 ? 0.005 2.482 18.611 1.00 30.79 1389 VAL A C 1
ATOM 2371 O O . VAL A 1 314 ? 0.460 2.695 17.473 1.00 33.18 1389 VAL A O 1
ATOM 2375 N N . ALA B 1 4 ? 18.537 -15.702 -7.133 1.00 35.68 1079 ALA B N 1
ATOM 2376 C CA . ALA B 1 4 ? 18.487 -15.338 -8.568 1.00 33.95 1079 ALA B CA 1
ATOM 2377 C C . ALA B 1 4 ? 18.026 -13.890 -8.714 1.00 31.53 1079 ALA B C 1
ATOM 2378 O O . ALA B 1 4 ? 17.129 -13.430 -8.006 1.00 33.34 1079 ALA B O 1
ATOM 2380 N N . PHE B 1 5 ? 18.688 -13.173 -9.620 1.00 26.68 1080 PHE B N 1
ATOM 2381 C CA . PHE B 1 5 ? 18.209 -11.892 -10.100 1.00 21.61 1080 PHE B CA 1
ATOM 2382 C C . PHE B 1 5 ? 18.293 -11.895 -11.614 1.00 21.02 1080 PHE B C 1
ATOM 2383 O O . PHE B 1 5 ? 19.378 -11.753 -12.172 1.00 22.93 1080 PHE B O 1
ATOM 2391 N N . ARG B 1 6 ? 17.138 -12.066 -12.258 1.00 19.17 1081 ARG B N 1
ATOM 2392 C CA . ARG B 1 6 ? 17.090 -12.233 -13.698 1.00 18.24 1081 ARG B CA 1
ATOM 2393 C C . ARG B 1 6 ? 16.767 -10.885 -14.327 1.00 16.17 1081 ARG B C 1
ATOM 2394 O O . ARG B 1 6 ? 15.679 -10.344 -14.116 1.00 15.91 1081 ARG B O 1
ATOM 2396 N N . PRO B 1 7 ? 17.695 -10.292 -15.108 1.00 15.32 1082 PRO B N 1
ATOM 2397 C CA . PRO B 1 7 ? 17.430 -9.004 -15.722 1.00 14.61 1082 PRO B CA 1
ATOM 2398 C C . PRO B 1 7 ? 16.248 -9.061 -16.677 1.00 14.45 1082 PRO B C 1
ATOM 2399 O O . PRO B 1 7 ? 16.066 -10.057 -17.368 1.00 14.49 1082 PRO B O 1
ATOM 2403 N N . ILE B 1 8 ? 15.439 -7.999 -16.653 1.00 13.78 1083 ILE B N 1
ATOM 2404 C CA . ILE B 1 8 ? 14.239 -7.880 -17.462 1.00 14.58 1083 ILE B CA 1
ATOM 2405 C C . ILE B 1 8 ? 14.488 -6.848 -18.555 1.00 13.86 1083 ILE B C 1
ATOM 2406 O O . ILE B 1 8 ? 14.302 -7.130 -19.734 1.00 14.28 1083 ILE B O 1
ATOM 2411 N N . SER B 1 9 ? 14.834 -5.624 -18.134 1.00 13.08 1084 SER B N 1
ATOM 2412 C CA . SER B 1 9 ? 14.887 -4.490 -19.038 1.00 13.54 1084 SER B CA 1
ATOM 2413 C C . SER B 1 9 ? 15.650 -3.334 -18.402 1.00 12.62 1084 SER B C 1
ATOM 2414 O O . SER B 1 9 ? 16.002 -3.380 -17.228 1.00 12.74 1084 SER B O 1
ATOM 2417 N N . VAL B 1 10 ? 15.878 -2.289 -19.205 1.00 12.30 1085 VAL B N 1
ATOM 2418 C CA . VAL B 1 10 ? 16.597 -1.109 -18.760 1.00 12.30 1085 VAL B CA 1
ATOM 2419 C C . VAL B 1 10 ? 15.769 0.131 -19.074 1.00 12.94 1085 VAL B C 1
ATOM 2420 O O . VAL B 1 10 ? 15.243 0.262 -20.176 1.00 13.73 1085 VAL B O 1
ATOM 2424 N N . PHE B 1 11 ? 15.711 1.040 -18.093 1.00 13.29 1086 PHE B N 1
ATOM 2425 C CA . PHE B 1 11 ? 15.262 2.409 -18.286 1.00 14.28 1086 PHE B CA 1
ATOM 2426 C C . PHE B 1 11 ? 16.487 3.288 -18.497 1.00 14.53 1086 PHE B C 1
ATOM 2427 O O . PHE B 1 11 ? 17.399 3.276 -17.687 1.00 14.35 1086 PHE B O 1
ATOM 2435 N N . ARG B 1 12 ? 16.506 4.056 -19.586 1.00 16.00 1087 ARG B N 1
ATOM 2436 C CA . ARG B 1 12 ? 17.569 5.021 -19.773 1.00 17.79 1087 ARG B CA 1
ATOM 2437 C C . ARG B 1 12 ? 16.951 6.401 -19.910 1.00 17.64 1087 ARG B C 1
ATOM 2438 O O . ARG B 1 12 ? 15.769 6.554 -20.233 1.00 16.77 1087 ARG B O 1
ATOM 2446 N N . GLU B 1 13 ? 17.761 7.403 -19.601 1.00 18.78 1088 GLU B N 1
ATOM 2447 C CA . GLU B 1 13 ? 17.270 8.752 -19.528 1.00 19.68 1088 GLU B CA 1
ATOM 2448 C C . GLU B 1 13 ? 16.909 9.192 -20.938 1.00 20.09 1088 GLU B C 1
ATOM 2449 O O . GLU B 1 13 ? 17.750 9.192 -21.836 1.00 21.06 1088 GLU B O 1
ATOM 2455 N N . ALA B 1 14 ? 15.635 9.522 -21.124 1.00 20.89 1089 ALA B N 1
ATOM 2456 C CA . ALA B 1 14 ? 15.129 9.893 -22.432 1.00 22.68 1089 ALA B CA 1
ATOM 2457 C C . ALA B 1 14 ? 15.912 11.093 -22.968 1.00 25.84 1089 ALA B C 1
ATOM 2458 O O . ALA B 1 14 ? 16.207 12.023 -22.219 1.00 25.44 1089 ALA B O 1
ATOM 2460 N N . ASN B 1 15 ? 16.324 10.999 -24.245 1.00 26.70 1090 ASN B N 1
ATOM 2461 C CA . ASN B 1 15 ? 16.816 12.130 -25.025 1.00 29.72 1090 ASN B CA 1
ATOM 2462 C C . ASN B 1 15 ? 18.172 12.621 -24.513 1.00 30.31 1090 ASN B C 1
ATOM 2463 O O . ASN B 1 15 ? 18.537 13.775 -24.730 1.00 33.34 1090 ASN B O 1
ATOM 2468 N N . GLU B 1 16 ? 18.925 11.731 -23.866 1.00 29.61 1091 GLU B N 1
ATOM 2469 C CA . GLU B 1 16 ? 20.301 12.009 -23.492 1.00 31.06 1091 GLU B CA 1
ATOM 2470 C C . GLU B 1 16 ? 21.193 10.953 -24.133 1.00 30.42 1091 GLU B C 1
ATOM 2471 O O . GLU B 1 16 ? 20.835 9.779 -24.164 1.00 30.64 1091 GLU B O 1
ATOM 2477 N N . ASP B 1 17 ? 22.354 11.387 -24.632 1.00 30.32 1092 ASP B N 1
ATOM 2478 C CA . ASP B 1 17 ? 23.341 10.483 -25.198 1.00 31.29 1092 ASP B CA 1
ATOM 2479 C C . ASP B 1 17 ? 23.827 9.526 -24.113 1.00 27.89 1092 ASP B C 1
ATOM 2480 O O . ASP B 1 17 ? 23.978 8.333 -24.358 1.00 30.54 1092 ASP B O 1
ATOM 2485 N N . GLU B 1 18 ? 24.053 10.065 -22.909 1.00 24.76 1093 GLU B N 1
ATOM 2486 C CA . GLU B 1 18 ? 24.395 9.256 -21.753 1.00 23.06 1093 GLU B CA 1
ATOM 2487 C C . GLU B 1 18 ? 23.370 9.509 -20.655 1.00 19.20 1093 GLU B C 1
ATOM 2488 O O . GLU B 1 18 ? 22.977 10.645 -20.421 1.00 21.00 1093 GLU B O 1
ATOM 2494 N N A SER B 1 19 ? 23.017 8.439 -19.947 0.50 16.42 1094 SER B N 1
ATOM 2495 N N B SER B 1 19 ? 22.935 8.436 -19.984 0.50 16.93 1094 SER B N 1
ATOM 2496 C CA A SER B 1 19 ? 22.032 8.483 -18.884 0.50 15.03 1094 SER B CA 1
ATOM 2497 C CA B SER B 1 19 ? 21.975 8.552 -18.897 0.50 15.75 1094 SER B CA 1
ATOM 2498 C C A SER B 1 19 ? 22.682 9.015 -17.605 0.50 14.36 1094 SER B C 1
ATOM 2499 C C B SER B 1 19 ? 22.676 9.060 -17.641 0.50 14.70 1094 SER B C 1
ATOM 2500 O O A SER B 1 19 ? 23.852 8.733 -17.347 0.50 14.12 1094 SER B O 1
ATOM 2501 O O B SER B 1 19 ? 23.857 8.785 -17.428 0.50 14.40 1094 SER B O 1
ATOM 2506 N N . GLY B 1 20 ? 21.921 9.780 -16.806 1.00 13.85 1095 GLY B N 1
ATOM 2507 C CA . GLY B 1 20 ? 22.467 10.395 -15.598 1.00 13.22 1095 GLY B CA 1
ATOM 2508 C C . GLY B 1 20 ? 21.676 10.062 -14.330 1.00 12.36 1095 GLY B C 1
ATOM 2509 O O . GLY B 1 20 ? 21.629 10.869 -13.407 1.00 12.57 1095 GLY B O 1
ATOM 2510 N N . PHE B 1 21 ? 21.075 8.870 -14.263 1.00 11.31 1096 PHE B N 1
ATOM 2511 C CA . PHE B 1 21 ? 20.349 8.472 -13.062 1.00 11.35 1096 PHE B CA 1
ATOM 2512 C C . PHE B 1 21 ? 21.331 8.261 -11.914 1.00 11.59 1096 PHE B C 1
ATOM 2513 O O . PHE B 1 21 ? 22.423 7.735 -12.115 1.00 12.23 1096 PHE B O 1
ATOM 2521 N N . THR B 1 22 ? 20.901 8.631 -10.700 1.00 10.99 1097 THR B N 1
ATOM 2522 C CA . THR B 1 22 ? 21.738 8.485 -9.519 1.00 11.29 1097 THR B CA 1
ATOM 2523 C C . THR B 1 22 ? 21.049 7.705 -8.404 1.00 11.08 1097 THR B C 1
ATOM 2524 O O . THR B 1 22 ? 21.730 7.201 -7.531 1.00 11.61 1097 THR B O 1
ATOM 2528 N N . CYS B 1 23 ? 19.723 7.671 -8.377 1.00 11.04 1098 CYS B N 1
ATOM 2529 C CA . CYS B 1 23 ? 19.024 6.959 -7.319 1.00 11.24 1098 CYS B CA 1
ATOM 2530 C C . CYS B 1 23 ? 17.653 6.528 -7.810 1.00 11.23 1098 CYS B C 1
ATOM 2531 O O . CYS B 1 23 ? 17.172 7.016 -8.828 1.00 12.29 1098 CYS B O 1
ATOM 2534 N N . CYS B 1 24 ? 17.038 5.612 -7.070 1.00 11.22 1099 CYS B N 1
ATOM 2535 C CA . CYS B 1 24 ? 15.807 4.990 -7.512 1.00 11.82 1099 CYS B CA 1
ATOM 2536 C C . CYS B 1 24 ? 14.934 4.599 -6.326 1.00 11.44 1099 CYS B C 1
ATOM 2537 O O . CYS B 1 24 ? 15.433 4.189 -5.281 1.00 12.06 1099 CYS B O 1
ATOM 2540 N N . ALA B 1 25 ? 13.623 4.689 -6.533 1.00 11.31 1100 ALA B N 1
ATOM 2541 C CA . ALA B 1 25 ? 12.634 4.131 -5.632 1.00 11.51 1100 ALA B CA 1
ATOM 2542 C C . ALA B 1 25 ? 11.372 3.847 -6.432 1.00 12.04 1100 ALA B C 1
ATOM 2543 O O . ALA B 1 25 ? 11.017 4.628 -7.311 1.00 12.75 1100 ALA B O 1
ATOM 2545 N N . PHE B 1 26 ? 10.678 2.765 -6.106 1.00 12.39 1101 PHE B N 1
ATOM 2546 C CA . PHE B 1 26 ? 9.345 2.553 -6.637 1.00 13.25 1101 PHE B CA 1
ATOM 2547 C C . PHE B 1 26 ? 8.374 3.509 -5.960 1.00 14.36 1101 PHE B C 1
ATOM 2548 O O . PHE B 1 26 ? 8.477 3.763 -4.767 1.00 15.29 1101 PHE B O 1
ATOM 2556 N N . SER B 1 27 ? 7.389 3.982 -6.725 1.00 15.66 1102 SER B N 1
ATOM 2557 C CA . SER B 1 27 ? 6.292 4.742 -6.156 1.00 18.06 1102 SER B CA 1
ATOM 2558 C C . SER B 1 27 ? 5.493 3.841 -5.224 1.00 19.38 1102 SER B C 1
ATOM 2559 O O . SER B 1 27 ? 5.542 2.621 -5.349 1.00 20.21 1102 SER B O 1
ATOM 2562 N N . ALA B 1 28 ? 4.722 4.463 -4.328 1.00 20.93 1103 ALA B N 1
ATOM 2563 C CA . ALA B 1 28 ? 3.973 3.742 -3.310 1.00 24.77 1103 ALA B CA 1
ATOM 2564 C C . ALA B 1 28 ? 3.072 2.681 -3.943 1.00 27.43 1103 ALA B C 1
ATOM 2565 O O . ALA B 1 28 ? 3.005 1.557 -3.450 1.00 30.46 1103 ALA B O 1
ATOM 2567 N N . ARG B 1 29 ? 2.370 3.054 -5.022 1.00 28.88 1104 ARG B N 1
ATOM 2568 C CA . ARG B 1 29 ? 1.447 2.147 -5.693 1.00 30.96 1104 ARG B CA 1
ATOM 2569 C C . ARG B 1 29 ? 2.148 1.450 -6.864 1.00 30.56 1104 ARG B C 1
ATOM 2570 O O . ARG B 1 29 ? 1.579 0.557 -7.490 1.00 31.53 1104 ARG B O 1
ATOM 2573 N N . GLU B 1 30 ? 3.379 1.883 -7.166 1.00 29.99 1105 GLU B N 1
ATOM 2574 C CA . GLU B 1 30 ? 4.350 1.075 -7.897 1.00 31.15 1105 GLU B CA 1
ATOM 2575 C C . GLU B 1 30 ? 4.060 1.065 -9.398 1.00 29.92 1105 GLU B C 1
ATOM 2576 O O . GLU B 1 30 ? 4.587 0.219 -10.121 1.00 30.71 1105 GLU B O 1
ATOM 2582 N N . ARG B 1 31 ? 3.263 2.027 -9.869 1.00 29.45 1106 ARG B N 1
ATOM 2583 C CA . ARG B 1 31 ? 3.072 2.212 -11.297 1.00 27.72 1106 ARG B CA 1
ATOM 2584 C C . ARG B 1 31 ? 4.325 2.838 -11.914 1.00 24.26 1106 ARG B C 1
ATOM 2585 O O . ARG B 1 31 ? 4.601 2.635 -13.095 1.00 24.22 1106 ARG B O 1
ATOM 2588 N N . PHE B 1 32 ? 5.109 3.580 -11.118 1.00 21.83 1107 PHE B N 1
ATOM 2589 C CA . PHE B 1 32 ? 6.277 4.234 -11.682 1.00 20.68 1107 PHE B CA 1
ATOM 2590 C C . PHE B 1 32 ? 7.504 3.982 -10.818 1.00 17.84 1107 PHE B C 1
ATOM 2591 O O . PHE B 1 32 ? 7.407 3.641 -9.641 1.00 17.96 1107 PHE B O 1
ATOM 2599 N N . LEU B 1 33 ? 8.652 4.068 -11.481 1.00 15.55 1108 LEU B N 1
ATOM 2600 C CA . LEU B 1 33 ? 9.934 4.212 -10.833 1.00 15.27 1108 LEU B CA 1
ATOM 2601 C C . LEU B 1 33 ? 10.262 5.692 -10.779 1.00 13.88 1108 LEU B C 1
ATOM 2602 O O . LEU B 1 33 ? 10.089 6.399 -11.768 1.00 14.22 1108 LEU B O 1
ATOM 2607 N N . MET B 1 34 ? 10.729 6.133 -9.610 1.00 12.70 1109 MET B N 1
ATOM 2608 C CA . MET B 1 34 ? 11.172 7.495 -9.394 1.00 13.08 1109 MET B CA 1
ATOM 2609 C C . MET B 1 34 ? 12.695 7.496 -9.436 1.00 11.92 1109 MET B C 1
ATOM 2610 O O . MET B 1 34 ? 13.320 6.788 -8.665 1.00 12.12 1109 MET B O 1
ATOM 2615 N N . LEU B 1 35 ? 13.273 8.253 -10.372 1.00 11.99 1110 LEU B N 1
ATOM 2616 C CA . LEU B 1 35 ? 14.704 8.226 -10.619 1.00 11.88 1110 LEU B CA 1
ATOM 2617 C C . LEU B 1 35 ? 15.265 9.633 -10.477 1.00 11.56 1110 LEU B C 1
ATOM 2618 O O . LEU B 1 35 ? 14.878 10.536 -11.207 1.00 12.82 1110 LEU B O 1
ATOM 2623 N N . GLY B 1 36 ? 16.154 9.819 -9.506 1.00 10.78 1111 GLY B N 1
ATOM 2624 C CA . GLY B 1 36 ? 16.871 11.081 -9.393 1.00 10.61 1111 GLY B CA 1
ATOM 2625 C C . GLY B 1 36 ? 18.028 11.126 -10.385 1.00 10.77 1111 GLY B C 1
ATOM 2626 O O . GLY B 1 36 ? 18.499 10.078 -10.824 1.00 10.96 1111 GLY B O 1
ATOM 2627 N N . THR B 1 37 ? 18.459 12.340 -10.757 1.00 10.95 1112 THR B N 1
ATOM 2628 C CA . THR B 1 37 ? 19.517 12.488 -11.749 1.00 11.45 1112 THR B CA 1
ATOM 2629 C C . THR B 1 37 ? 20.661 13.344 -11.219 1.00 11.45 1112 THR B C 1
ATOM 2630 O O . THR B 1 37 ? 20.532 14.088 -10.240 1.00 11.30 1112 THR B O 1
ATOM 2634 N N . CYS B 1 38 ? 21.756 13.306 -11.980 1.00 12.05 1113 CYS B N 1
ATOM 2635 C CA . CYS B 1 38 ? 22.982 13.991 -11.621 1.00 13.21 1113 CYS B CA 1
ATOM 2636 C C . CYS B 1 38 ? 22.866 15.503 -11.825 1.00 13.69 1113 CYS B C 1
ATOM 2637 O O . CYS B 1 38 ? 23.787 16.229 -11.441 1.00 14.22 1113 CYS B O 1
ATOM 2640 N N . THR B 1 39 ? 21.752 15.979 -12.413 1.00 14.19 1114 THR B N 1
ATOM 2641 C CA . THR B 1 39 ? 21.532 17.417 -12.566 1.00 15.53 1114 THR B CA 1
ATOM 2642 C C . THR B 1 39 ? 20.357 17.889 -11.707 1.00 14.62 1114 THR B C 1
ATOM 2643 O O . THR B 1 39 ? 19.859 19.002 -11.889 1.00 16.08 1114 THR B O 1
ATOM 2647 N N . GLY B 1 40 ? 19.941 17.069 -10.744 1.00 12.45 1115 GLY B N 1
ATOM 2648 C CA . GLY B 1 40 ? 19.010 17.508 -9.720 1.00 11.84 1115 GLY B CA 1
ATOM 2649 C C . GLY B 1 40 ? 17.550 17.297 -10.112 1.00 11.64 1115 GLY B C 1
ATOM 2650 O O . GLY B 1 40 ? 16.657 17.801 -9.448 1.00 12.07 1115 GLY B O 1
ATOM 2651 N N . GLN B 1 41 ? 17.312 16.520 -11.176 1.00 12.01 1116 GLN B N 1
ATOM 2652 C CA . GLN B 1 41 ? 15.961 16.275 -11.649 1.00 12.07 1116 GLN B CA 1
ATOM 2653 C C . GLN B 1 41 ? 15.420 14.994 -11.023 1.00 11.75 1116 GLN B C 1
ATOM 2654 O O . GLN B 1 41 ? 16.174 14.089 -10.659 1.00 11.97 1116 GLN B O 1
ATOM 2660 N N . LEU B 1 42 ? 14.102 14.967 -10.857 1.00 11.57 1117 LEU B N 1
ATOM 2661 C CA . LEU B 1 42 ? 13.372 13.767 -10.507 1.00 12.22 1117 LEU B CA 1
ATOM 2662 C C . LEU B 1 42 ? 12.548 13.341 -11.708 1.00 12.32 1117 LEU B C 1
ATOM 2663 O O . LEU B 1 42 ? 11.709 14.105 -12.166 1.00 13.05 1117 LEU B O 1
ATOM 2668 N N . LYS B 1 43 ? 12.787 12.126 -12.200 1.00 12.32 1118 LYS B N 1
ATOM 2669 C CA . LYS B 1 43 ? 12.084 11.646 -13.378 1.00 13.44 1118 LYS B CA 1
ATOM 2670 C C . LYS B 1 43 ? 11.211 10.457 -12.996 1.00 13.85 1118 LYS B C 1
ATOM 2671 O O . LYS B 1 43 ? 11.631 9.591 -12.235 1.00 15.92 1118 LYS B O 1
ATOM 2677 N N . LEU B 1 44 ? 9.973 10.454 -13.493 1.00 13.37 1119 LEU B N 1
ATOM 2678 C CA . LEU B 1 44 ? 9.050 9.356 -13.253 1.00 14.48 1119 LEU B CA 1
ATOM 2679 C C . LEU B 1 44 ? 8.978 8.503 -14.513 1.00 14.09 1119 LEU B C 1
ATOM 2680 O O . LEU B 1 44 ? 8.676 9.023 -15.581 1.00 14.62 1119 LEU B O 1
ATOM 2685 N N . TYR B 1 45 ? 9.270 7.205 -14.371 1.00 13.92 1120 TYR B N 1
ATOM 2686 C CA . TYR B 1 45 ? 9.211 6.265 -15.480 1.00 14.08 1120 TYR B CA 1
ATOM 2687 C C . TYR B 1 45 ? 8.105 5.253 -15.227 1.00 14.83 1120 TYR B C 1
ATOM 2688 O O . TYR B 1 45 ? 8.028 4.658 -14.162 1.00 15.93 1120 TYR B O 1
ATOM 2697 N N . ASN B 1 46 ? 7.268 5.044 -16.238 1.00 15.92 1121 ASN B N 1
ATOM 2698 C CA . ASN B 1 46 ? 6.233 4.034 -16.166 1.00 18.14 1121 ASN B CA 1
ATOM 2699 C C . ASN B 1 46 ? 6.889 2.659 -16.233 1.00 18.81 1121 ASN B C 1
ATOM 2700 O O . ASN B 1 46 ? 7.616 2.372 -17.170 1.00 19.31 1121 ASN B O 1
ATOM 2705 N N . VAL B 1 47 ? 6.621 1.818 -15.233 1.00 20.35 1122 VAL B N 1
ATOM 2706 C CA . VAL B 1 47 ? 7.282 0.524 -15.119 1.00 22.52 1122 VAL B CA 1
ATOM 2707 C C . VAL B 1 47 ? 6.855 -0.391 -16.271 1.00 24.73 1122 VAL B C 1
ATOM 2708 O O . VAL B 1 47 ? 7.678 -1.116 -16.815 1.00 25.99 1122 VAL B O 1
ATOM 2712 N N . PHE B 1 48 ? 5.576 -0.327 -16.656 1.00 25.96 1123 PHE B N 1
ATOM 2713 C CA . PHE B 1 48 ? 5.039 -1.192 -17.697 1.00 28.26 1123 PHE B CA 1
ATOM 2714 C C . PHE B 1 48 ? 5.594 -0.785 -19.064 1.00 27.89 1123 PHE B C 1
ATOM 2715 O O . PHE B 1 48 ? 6.043 -1.639 -19.826 1.00 29.69 1123 PHE B O 1
ATOM 2723 N N . SER B 1 49 ? 5.526 0.513 -19.378 1.00 27.40 1124 SER B N 1
ATOM 2724 C CA . SER B 1 49 ? 5.789 1.002 -20.727 1.00 25.87 1124 SER B CA 1
ATOM 2725 C C . SER B 1 49 ? 7.267 1.345 -20.916 1.00 25.54 1124 SER B C 1
ATOM 2726 O O . SER B 1 49 ? 7.739 1.418 -22.049 1.00 26.73 1124 SER B O 1
ATOM 2729 N N . GLY B 1 50 ? 7.953 1.660 -19.808 1.00 23.67 1125 GLY B N 1
ATOM 2730 C CA . GLY B 1 50 ? 9.350 2.074 -19.837 1.00 22.62 1125 GLY B CA 1
ATOM 2731 C C . GLY B 1 50 ? 9.534 3.561 -20.167 1.00 21.79 1125 GLY B C 1
ATOM 2732 O O . GLY B 1 50 ? 10.661 4.030 -20.270 1.00 22.51 1125 GLY B O 1
ATOM 2733 N N . GLN B 1 51 ? 8.430 4.304 -20.303 1.00 20.64 1126 GLN B N 1
ATOM 2734 C CA . GLN B 1 51 ? 8.476 5.664 -20.822 1.00 20.59 1126 GLN B CA 1
ATOM 2735 C C . GLN B 1 51 ? 8.531 6.678 -19.681 1.00 18.04 1126 GLN B C 1
ATOM 2736 O O . GLN B 1 51 ? 7.906 6.490 -18.644 1.00 16.67 1126 GLN B O 1
ATOM 2742 N N . GLU B 1 52 ? 9.258 7.780 -19.910 1.00 16.92 1127 GLU B N 1
ATOM 2743 C CA . GLU B 1 52 ? 9.282 8.898 -18.982 1.00 16.34 1127 GLU B CA 1
ATOM 2744 C C . GLU B 1 52 ? 7.934 9.609 -19.022 1.00 17.39 1127 GLU B C 1
ATOM 2745 O O . GLU B 1 52 ? 7.459 9.964 -20.098 1.00 19.45 1127 GLU B O 1
ATOM 2751 N N . GLU B 1 53 ? 7.319 9.814 -17.850 1.00 16.80 1128 GLU B N 1
ATOM 2752 C CA . GLU B 1 53 ? 6.001 10.436 -17.777 1.00 17.99 1128 GLU B CA 1
ATOM 2753 C C . GLU B 1 53 ? 6.065 11.839 -17.172 1.00 15.75 1128 GLU B C 1
ATOM 2754 O O . GLU B 1 53 ? 5.127 12.616 -17.330 1.00 16.42 1128 GLU B O 1
ATOM 2760 N N . ALA B 1 54 ? 7.132 12.139 -16.417 1.00 14.59 1129 ALA B N 1
ATOM 2761 C CA . ALA B 1 54 ? 7.315 13.466 -15.850 1.00 14.57 1129 ALA B CA 1
ATOM 2762 C C . ALA B 1 54 ? 8.783 13.681 -15.515 1.00 13.54 1129 ALA B C 1
ATOM 2763 O O . ALA B 1 54 ? 9.506 12.735 -15.232 1.00 13.19 1129 ALA B O 1
ATOM 2765 N N . SER B 1 55 ? 9.172 14.953 -15.465 1.00 13.32 1130 SER B N 1
ATOM 2766 C CA . SER B 1 55 ? 10.484 15.358 -14.999 1.00 13.03 1130 SER B CA 1
ATOM 2767 C C . SER B 1 55 ? 10.319 16.640 -14.197 1.00 12.74 1130 SER B C 1
ATOM 2768 O O . SER B 1 55 ? 9.715 17.585 -14.677 1.00 13.65 1130 SER B O 1
ATOM 2771 N N . TYR B 1 56 ? 10.864 16.650 -12.984 1.00 12.00 1131 TYR B N 1
ATOM 2772 C CA . TYR B 1 56 ? 10.713 17.774 -12.076 1.00 12.20 1131 TYR B CA 1
ATOM 2773 C C . TYR B 1 56 ? 12.081 18.291 -11.659 1.00 12.44 1131 TYR B C 1
ATOM 2774 O O . TYR B 1 56 ? 12.998 17.522 -11.396 1.00 12.74 1131 TYR B O 1
ATOM 2783 N N . ASN B 1 57 ? 12.185 19.615 -11.578 1.00 12.84 1132 ASN B N 1
ATOM 2784 C CA . ASN B 1 57 ? 13.398 20.289 -11.153 1.00 13.62 1132 ASN B CA 1
ATOM 2785 C C . ASN B 1 57 ? 13.396 20.361 -9.627 1.00 13.91 1132 ASN B C 1
ATOM 2786 O O . ASN B 1 57 ? 12.654 21.147 -9.047 1.00 17.17 1132 ASN B O 1
ATOM 2791 N N . CYS B 1 58 ? 14.185 19.503 -8.975 1.00 11.91 1133 CYS B N 1
ATOM 2792 C CA . CYS B 1 58 ? 14.157 19.409 -7.521 1.00 12.26 1133 CYS B CA 1
ATOM 2793 C C . CYS B 1 58 ? 15.327 20.143 -6.875 1.00 11.80 1133 CYS B C 1
ATOM 2794 O O . CYS B 1 58 ? 15.133 20.834 -5.886 1.00 13.29 1133 CYS B O 1
ATOM 2797 N N . HIS B 1 59 ? 16.537 19.933 -7.389 1.00 11.57 1134 HIS B N 1
ATOM 2798 C CA . HIS B 1 59 ? 17.735 20.492 -6.779 1.00 11.40 1134 HIS B CA 1
ATOM 2799 C C . HIS B 1 59 ? 18.673 21.022 -7.857 1.00 12.43 1134 HIS B C 1
ATOM 2800 O O . HIS B 1 59 ? 18.580 20.643 -9.021 1.00 13.11 1134 HIS B O 1
ATOM 2807 N N . ASN B 1 60 ? 19.608 21.879 -7.430 1.00 13.25 1135 ASN B N 1
ATOM 2808 C CA . ASN B 1 60 ? 20.597 22.463 -8.319 1.00 14.37 1135 ASN B CA 1
ATOM 2809 C C . ASN B 1 60 ? 21.903 21.670 -8.284 1.00 14.82 1135 ASN B C 1
ATOM 2810 O O . ASN B 1 60 ? 22.951 22.173 -8.683 1.00 17.56 1135 ASN B O 1
ATOM 2815 N N . SER B 1 61 ? 21.847 20.449 -7.751 1.00 13.10 1136 SER B N 1
ATOM 2816 C CA . SER B 1 61 ? 22.981 19.539 -7.763 1.00 13.24 1136 SER B CA 1
ATOM 2817 C C . SER B 1 61 ? 22.444 18.115 -7.838 1.00 12.23 1136 SER B C 1
ATOM 2818 O O . SER B 1 61 ? 21.250 17.897 -7.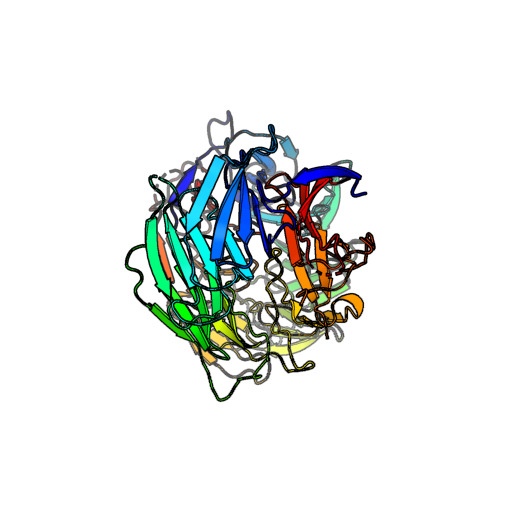688 1.00 11.89 1136 SER B O 1
ATOM 2821 N N . ALA B 1 62 ? 23.344 17.153 -8.039 1.00 11.95 1137 ALA B N 1
ATOM 2822 C CA . ALA B 1 62 ? 22.953 15.766 -8.200 1.00 11.21 1137 ALA B CA 1
ATOM 2823 C C . ALA B 1 62 ? 22.139 15.289 -7.004 1.00 10.83 1137 ALA B C 1
ATOM 2824 O O . ALA B 1 62 ? 22.526 15.494 -5.856 1.00 11.06 1137 ALA B O 1
ATOM 2826 N N . ILE B 1 63 ? 21.051 14.573 -7.292 1.00 10.71 1138 ILE B N 1
ATOM 2827 C CA A ILE B 1 63 ? 20.286 13.859 -6.281 0.50 10.83 1138 ILE B CA 1
ATOM 2828 C CA B ILE B 1 63 ? 20.314 13.902 -6.240 0.50 10.71 1138 ILE B CA 1
ATOM 2829 C C . ILE B 1 63 ? 21.110 12.666 -5.817 1.00 11.26 1138 ILE B C 1
ATOM 2830 O O . ILE B 1 63 ? 21.603 11.905 -6.646 1.00 13.51 1138 ILE B O 1
ATOM 2839 N N . THR B 1 64 ? 21.246 12.493 -4.503 1.00 10.32 1139 THR B N 1
ATOM 2840 C CA . THR B 1 64 ? 22.002 11.374 -3.957 1.00 10.84 1139 THR B CA 1
ATOM 2841 C C . THR B 1 64 ? 21.073 10.252 -3.512 1.00 10.48 1139 THR B C 1
ATOM 2842 O O . THR B 1 64 ? 21.462 9.098 -3.563 1.00 10.96 1139 THR B O 1
ATOM 2846 N N . HIS B 1 65 ? 19.884 10.601 -3.016 1.00 9.62 1140 HIS B N 1
ATOM 2847 C CA . HIS B 1 65 ? 19.050 9.646 -2.315 1.00 10.35 1140 HIS B CA 1
ATOM 2848 C C . HIS B 1 65 ? 17.616 10.149 -2.324 1.00 10.16 1140 HIS B C 1
ATOM 2849 O O . HIS B 1 65 ? 17.372 11.350 -2.273 1.00 10.32 1140 HIS B O 1
ATOM 2856 N N . LEU B 1 66 ? 16.654 9.234 -2.356 1.00 11.13 1141 LEU B N 1
ATOM 2857 C CA . LEU B 1 66 ? 15.279 9.653 -2.200 1.00 12.29 1141 LEU B CA 1
ATOM 2858 C C . LEU B 1 66 ? 14.486 8.567 -1.482 1.00 11.65 1141 LEU B C 1
ATOM 2859 O O . LEU B 1 66 ? 14.942 7.432 -1.348 1.00 12.59 1141 LEU B O 1
ATOM 2864 N N . GLU B 1 67 ? 13.340 8.966 -0.933 1.00 10.18 1142 GLU B N 1
ATOM 2865 C CA . GLU B 1 67 ? 12.491 8.051 -0.194 1.00 10.52 1142 GLU B CA 1
ATOM 2866 C C . GLU B 1 67 ? 11.042 8.482 -0.346 1.00 10.64 1142 GLU B C 1
ATOM 2867 O O . GLU B 1 67 ? 10.662 9.540 0.143 1.00 10.99 1142 GLU B O 1
ATOM 2873 N N . PRO B 1 68 ? 10.181 7.683 -1.013 1.00 12.22 1143 PRO B N 1
ATOM 2874 C CA . PRO B 1 68 ? 8.755 7.960 -1.015 1.00 12.64 1143 PRO B CA 1
ATOM 2875 C C . PRO B 1 68 ? 8.103 7.520 0.285 1.00 12.98 1143 PRO B C 1
ATOM 2876 O O . PRO B 1 68 ? 8.490 6.497 0.841 1.00 13.17 1143 PRO B O 1
ATOM 2880 N N . SER B 1 69 ? 7.102 8.279 0.749 1.00 13.16 1144 SER B N 1
ATOM 2881 C CA . SER B 1 69 ? 6.288 7.838 1.869 1.00 13.79 1144 SER B CA 1
ATOM 2882 C C . SER B 1 69 ? 5.423 6.662 1.422 1.00 14.97 1144 SER B C 1
ATOM 2883 O O . SER B 1 69 ? 5.076 6.556 0.249 1.00 15.27 1144 SER B O 1
ATOM 2886 N N . ARG B 1 70 ? 5.043 5.810 2.379 1.00 15.24 1145 ARG B N 1
ATOM 2887 C CA . ARG B 1 70 ? 4.281 4.609 2.075 1.00 16.76 1145 ARG B CA 1
ATOM 2888 C C . ARG B 1 70 ? 2.892 4.956 1.540 1.00 18.09 1145 ARG B C 1
ATOM 2889 O O . ARG B 1 70 ? 2.342 4.200 0.744 1.00 19.88 1145 ARG B O 1
ATOM 2897 N N . ASP B 1 71 ? 2.336 6.102 1.957 1.00 18.58 1146 ASP B N 1
ATOM 2898 C CA . ASP B 1 71 ? 0.967 6.455 1.599 1.00 20.37 1146 ASP B CA 1
ATOM 2899 C C . ASP B 1 71 ? 0.906 7.138 0.228 1.00 21.00 1146 ASP B C 1
ATOM 2900 O O . ASP B 1 71 ? -0.183 7.471 -0.239 1.00 23.74 1146 ASP B O 1
ATOM 2905 N N . GLY B 1 72 ? 2.067 7.378 -0.397 1.00 20.59 1147 GLY B N 1
ATOM 2906 C CA . GLY B 1 72 ? 2.114 7.861 -1.770 1.00 20.87 1147 GLY B CA 1
ATOM 2907 C C . GLY B 1 72 ? 2.048 9.388 -1.866 1.00 20.74 1147 GLY B C 1
ATOM 2908 O O . GLY B 1 72 ? 2.095 9.943 -2.962 1.00 22.07 1147 GLY B O 1
ATOM 2909 N N . SER B 1 73 ? 1.961 10.070 -0.721 1.00 19.35 1148 SER B N 1
ATOM 2910 C CA . SER B 1 73 ? 1.646 11.491 -0.710 1.00 19.68 1148 SER B CA 1
ATOM 2911 C C . SER B 1 73 ? 2.911 12.355 -0.710 1.00 17.71 1148 SER B C 1
ATOM 2912 O O . SER B 1 73 ? 2.837 13.534 -1.038 1.00 18.69 1148 SER B O 1
ATOM 2915 N N . LEU B 1 74 ? 4.055 11.787 -0.292 1.00 15.70 1149 LEU B N 1
ATOM 2916 C CA . LEU B 1 74 ? 5.240 12.584 0.010 1.00 14.84 1149 LEU B CA 1
ATOM 2917 C C . LEU B 1 74 ? 6.498 11.910 -0.534 1.00 13.15 1149 LEU B C 1
ATOM 2918 O O . LEU B 1 74 ? 6.563 10.698 -0.687 1.00 13.40 1149 LEU B O 1
ATOM 2923 N N . LEU B 1 75 ? 7.533 12.719 -0.751 1.00 12.00 1150 LEU B N 1
ATOM 2924 C CA . LEU B 1 75 ? 8.827 12.232 -1.202 1.00 11.04 1150 LEU B CA 1
ATOM 2925 C C . LEU B 1 75 ? 9.914 13.056 -0.533 1.00 10.30 1150 LEU B C 1
ATOM 2926 O O . LEU B 1 75 ? 9.844 14.278 -0.540 1.00 11.57 1150 LEU B O 1
ATOM 2931 N N . LEU B 1 76 ? 10.921 12.374 0.015 1.00 9.55 1151 LEU B N 1
ATOM 2932 C CA . LEU B 1 76 ? 12.148 13.024 0.452 1.00 9.06 1151 LEU B CA 1
ATOM 2933 C C . LEU B 1 76 ? 13.207 12.910 -0.633 1.00 9.01 1151 LEU B C 1
ATOM 2934 O O . LEU B 1 76 ? 13.362 11.847 -1.233 1.00 8.99 1151 LEU B O 1
ATOM 2939 N N . THR B 1 77 ? 13.964 13.994 -0.823 1.00 9.27 1152 THR B N 1
ATOM 2940 C CA . THR B 1 77 ? 15.161 13.981 -1.646 1.00 9.60 1152 THR B CA 1
ATOM 2941 C C . THR B 1 77 ? 16.327 14.539 -0.849 1.00 9.19 1152 THR B C 1
ATOM 2942 O O . THR B 1 77 ? 16.151 15.425 -0.001 1.00 9.87 1152 THR B O 1
ATOM 2946 N N . SER B 1 78 ? 17.522 14.099 -1.232 1.00 9.57 1153 SER B N 1
ATOM 2947 C CA . SER B 1 78 ? 18.766 14.706 -0.792 1.00 9.94 1153 SER B CA 1
ATOM 2948 C C . SER B 1 78 ? 19.664 14.922 -1.998 1.00 10.22 1153 SER B C 1
ATOM 2949 O O . SER B 1 78 ? 19.631 14.139 -2.937 1.00 10.11 1153 SER B O 1
ATOM 2952 N N . ALA B 1 79 ? 20.475 15.975 -1.946 1.00 10.92 1154 ALA B N 1
ATOM 2953 C CA . ALA B 1 79 ? 21.360 16.330 -3.041 1.00 11.67 1154 ALA B CA 1
ATOM 2954 C C . ALA B 1 79 ? 22.777 16.525 -2.505 1.00 13.45 1154 ALA B C 1
ATOM 2955 O O . ALA B 1 79 ? 23.040 16.300 -1.326 1.00 16.73 1154 ALA B O 1
ATOM 2957 N N . THR B 1 80 ? 23.684 16.991 -3.366 1.00 13.91 1155 THR B N 1
ATOM 2958 C CA A THR B 1 80 ? 25.114 16.877 -3.130 0.50 14.13 1155 THR B CA 1
ATOM 2959 C CA B THR B 1 80 ? 25.110 16.869 -3.104 0.50 15.21 1155 THR B CA 1
ATOM 2960 C C . THR B 1 80 ? 25.669 18.165 -2.531 1.00 14.94 1155 THR B C 1
ATOM 2961 O O . THR B 1 80 ? 26.409 18.127 -1.546 1.00 16.46 1155 THR B O 1
ATOM 2968 N N . TRP B 1 81 ? 25.366 19.287 -3.192 1.00 15.03 1156 TRP B N 1
ATOM 2969 C CA . TRP B 1 81 ? 25.991 20.569 -2.906 1.00 16.64 1156 TRP B CA 1
ATOM 2970 C C . TRP B 1 81 ? 24.919 21.627 -2.689 1.00 15.44 1156 TRP B C 1
ATOM 2971 O O . TRP B 1 81 ? 23.743 21.409 -2.980 1.00 15.02 1156 TRP B O 1
ATOM 2982 N N . SER B 1 82 ? 25.365 22.819 -2.297 1.00 15.89 1157 SER B N 1
ATOM 2983 C CA . SER B 1 82 ? 24.516 23.992 -2.277 1.00 16.30 1157 SER B CA 1
ATOM 2984 C C . SER B 1 82 ? 23.372 23.769 -1.288 1.00 16.34 1157 SER B C 1
ATOM 2985 O O . SER B 1 82 ? 23.518 23.015 -0.323 1.00 16.90 1157 SER B O 1
ATOM 2988 N N A GLN B 1 83 ? 22.221 24.403 -1.546 0.50 16.49 1158 GLN B N 1
ATOM 2989 N N B GLN B 1 83 ? 22.281 24.503 -1.484 0.50 17.08 1158 GLN B N 1
ATOM 2990 C CA A GLN B 1 83 ? 21.156 24.514 -0.558 0.50 17.42 1158 GLN B CA 1
ATOM 2991 C CA B GLN B 1 83 ? 21.136 24.406 -0.603 0.50 17.80 1158 GLN B CA 1
ATOM 2992 C C A GLN B 1 83 ? 19.793 24.787 -1.195 0.50 17.97 1158 GLN B C 1
ATOM 2993 C C B GLN B 1 83 ? 19.834 24.552 -1.372 0.50 17.83 1158 GLN B C 1
ATOM 2994 O O A GLN B 1 83 ? 19.676 25.740 -1.969 0.50 18.89 1158 GLN B O 1
ATOM 2995 O O B GLN B 1 83 ? 19.835 25.006 -2.518 0.50 18.15 1158 GLN B O 1
ATOM 3006 N N . PRO B 1 84 ? 18.707 24.041 -0.842 1.00 17.73 1159 PRO B N 1
ATOM 3007 C CA . PRO B 1 84 ? 18.712 23.141 0.307 1.00 16.38 1159 PRO B CA 1
ATOM 3008 C C . PRO B 1 84 ? 19.250 21.757 -0.026 1.00 14.41 1159 PRO B C 1
ATOM 3009 O O . PRO B 1 84 ? 19.070 21.256 -1.129 1.00 15.94 1159 PRO B O 1
ATOM 3013 N N . LEU B 1 85 ? 19.917 21.136 0.940 1.00 13.11 1160 LEU B N 1
ATOM 3014 C CA . LEU B 1 85 ? 20.542 19.846 0.701 1.00 13.03 1160 LEU B CA 1
ATOM 3015 C C . LEU B 1 85 ? 19.482 18.757 0.643 1.00 12.20 1160 LEU B C 1
ATOM 3016 O O . LEU B 1 85 ? 19.682 17.777 -0.060 1.00 13.74 1160 LEU B O 1
ATOM 3021 N N . SER B 1 86 ? 18.385 18.914 1.393 1.00 10.90 1161 SER B N 1
ATOM 3022 C CA . SER B 1 86 ? 17.310 17.931 1.395 1.00 10.37 1161 SER B CA 1
ATOM 3023 C C . SER B 1 86 ? 15.973 18.652 1.353 1.00 10.52 1161 SER B C 1
ATOM 3024 O O . SER B 1 86 ? 15.873 19.815 1.743 1.00 10.78 1161 SER B O 1
ATOM 3027 N N . ALA B 1 87 ? 14.946 17.956 0.877 1.00 10.36 1162 ALA B N 1
ATOM 3028 C CA . ALA B 1 87 ? 13.623 18.548 0.786 1.00 11.03 1162 ALA B CA 1
ATOM 3029 C C . ALA B 1 87 ? 12.542 17.481 0.852 1.00 10.97 1162 ALA B C 1
ATOM 3030 O O . ALA B 1 87 ? 12.800 16.306 0.611 1.00 10.27 1162 ALA B O 1
ATOM 3032 N N . LEU B 1 88 ? 11.338 17.946 1.183 1.00 11.72 1163 LEU B N 1
ATOM 3033 C CA . LEU B 1 88 ? 10.131 17.150 1.210 1.00 12.36 1163 LEU B CA 1
ATOM 3034 C C . LEU B 1 88 ? 9.183 17.693 0.148 1.00 13.22 1163 LEU B C 1
ATOM 3035 O O . LEU B 1 88 ? 8.937 18.898 0.116 1.00 14.64 1163 LEU B O 1
ATOM 3040 N N . TRP B 1 89 ? 8.665 16.783 -0.682 1.00 13.66 1164 TRP B N 1
ATOM 3041 C CA . TRP B 1 89 ? 7.814 17.109 -1.816 1.00 13.99 1164 TRP B CA 1
ATOM 3042 C C . TRP B 1 89 ? 6.456 16.439 -1.666 1.00 15.67 1164 TRP B C 1
ATOM 3043 O O . TRP B 1 89 ? 6.380 15.287 -1.255 1.00 15.54 1164 TRP B O 1
ATOM 3054 N N . GLY B 1 90 ? 5.400 17.161 -2.058 1.00 17.28 1165 GLY B N 1
ATOM 3055 C CA . GLY B 1 90 ? 4.070 16.589 -2.192 1.00 19.42 1165 GLY B CA 1
ATOM 3056 C C . GLY B 1 90 ? 3.897 15.924 -3.555 1.00 20.91 1165 GLY B C 1
ATOM 3057 O O . GLY B 1 90 ? 4.311 16.479 -4.572 1.00 22.83 1165 GLY B O 1
ATOM 3058 N N . MET B 1 91 ? 3.293 14.730 -3.550 1.00 23.69 1166 MET B N 1
ATOM 3059 C CA . MET B 1 91 ? 3.123 13.906 -4.739 1.00 26.67 1166 MET B CA 1
ATOM 3060 C C . MET B 1 91 ? 1.657 13.892 -5.187 1.00 31.18 1166 MET B C 1
ATOM 3061 O O . MET B 1 91 ? 1.341 13.280 -6.201 1.00 36.84 1166 MET B O 1
ATOM 3066 N N . LYS B 1 92 ? 0.767 14.535 -4.414 1.00 32.23 1167 LYS B N 1
ATOM 3067 C CA . LYS B 1 92 ? -0.670 14.445 -4.642 1.00 34.81 1167 LYS B CA 1
ATOM 3068 C C . LYS B 1 92 ? -1.172 15.758 -5.262 1.00 35.76 1167 LYS B C 1
ATOM 3069 O O . LYS B 1 92 ? -1.892 15.666 -6.284 1.00 38.80 1167 LYS B O 1
ATOM 3071 N N . VAL B 1 94 ? -0.579 17.853 -7.647 1.00 30.28 1169 VAL B N 1
ATOM 3072 C CA . VAL B 1 94 ? 0.535 18.650 -8.243 1.00 29.43 1169 VAL B CA 1
ATOM 3073 C C . VAL B 1 94 ? 1.795 18.394 -7.424 1.00 27.90 1169 VAL B C 1
ATOM 3074 O O . VAL B 1 94 ? 1.735 18.279 -6.201 1.00 29.71 1169 VAL B O 1
ATOM 3077 N N . PHE B 1 95 ? 2.930 18.297 -8.121 1.00 23.85 1170 PHE B N 1
ATOM 3078 C CA . PHE B 1 95 ? 4.219 18.121 -7.482 1.00 22.11 1170 PHE B CA 1
ATOM 3079 C C . PHE B 1 95 ? 4.739 19.479 -7.023 1.00 23.41 1170 PHE B C 1
ATOM 3080 O O . PHE B 1 95 ? 4.887 20.395 -7.825 1.00 26.30 1170 PHE B O 1
ATOM 3088 N N . ASP B 1 96 ? 5.013 19.602 -5.722 1.00 22.50 1171 ASP B N 1
ATOM 3089 C CA . ASP B 1 96 ? 5.465 20.861 -5.156 1.00 23.81 1171 ASP B CA 1
ATOM 3090 C C . ASP B 1 96 ? 6.342 20.583 -3.943 1.00 21.95 1171 ASP B C 1
ATOM 3091 O O . ASP B 1 96 ? 6.300 19.494 -3.376 1.00 21.97 1171 ASP B O 1
ATOM 3096 N N . MET B 1 97 ? 7.146 21.577 -3.565 1.00 20.98 1172 MET B N 1
ATOM 3097 C CA . MET B 1 97 ? 7.963 21.457 -2.373 1.00 20.28 1172 MET B CA 1
ATOM 3098 C C . MET B 1 97 ? 7.129 21.839 -1.156 1.00 20.36 1172 MET B C 1
ATOM 3099 O O . MET B 1 97 ? 6.524 22.904 -1.120 1.00 21.79 1172 MET B O 1
ATOM 3104 N N . LYS B 1 98 ? 7.110 20.950 -0.161 1.00 19.89 1173 LYS B N 1
ATOM 3105 C CA . LYS B 1 98 ? 6.392 21.192 1.078 1.00 20.22 1173 LYS B CA 1
ATOM 3106 C C . LYS B 1 98 ? 7.301 21.917 2.064 1.00 19.04 1173 LYS B C 1
ATOM 3107 O O . LYS B 1 98 ? 6.918 22.940 2.624 1.00 20.88 1173 LYS B O 1
ATOM 3113 N N . HIS B 1 99 ? 8.485 21.344 2.304 1.00 17.98 1174 HIS B N 1
ATOM 3114 C CA . HIS B 1 99 ? 9.442 21.896 3.245 1.00 17.66 1174 HIS B CA 1
ATOM 3115 C C . HIS B 1 99 ? 10.845 21.606 2.738 1.00 17.21 1174 HIS B C 1
ATOM 3116 O O . HIS B 1 99 ? 11.058 20.647 2.009 1.00 17.67 1174 HIS B O 1
ATOM 3123 N N . SER B 1 100 ? 11.809 22.415 3.164 1.00 18.16 1175 SER B N 1
ATOM 3124 C CA . SER B 1 100 ? 13.199 22.101 2.914 1.00 19.22 1175 SER B CA 1
ATOM 3125 C C . SER B 1 100 ? 13.949 21.924 4.229 1.00 18.66 1175 SER B C 1
ATOM 3126 O O . SER B 1 100 ? 13.533 22.416 5.280 1.00 21.09 1175 SER B O 1
ATOM 3129 N N . PHE B 1 101 ? 15.037 21.162 4.144 1.00 16.19 1176 PHE B N 1
ATOM 3130 C CA . PHE B 1 101 ? 15.922 20.902 5.265 1.00 16.10 1176 PHE B CA 1
ATOM 3131 C C . PHE B 1 101 ? 17.321 21.313 4.833 1.00 17.49 1176 PHE B C 1
ATOM 3132 O O . PHE B 1 101 ? 18.067 20.500 4.291 1.00 18.24 1176 PHE B O 1
ATOM 3140 N N . THR B 1 102 ? 17.630 22.599 5.035 1.00 18.91 1177 THR B N 1
ATOM 3141 C CA . THR B 1 102 ? 18.655 23.286 4.271 1.00 20.40 1177 THR B CA 1
ATOM 3142 C C . THR B 1 102 ? 20.024 22.619 4.434 1.00 17.49 1177 THR B C 1
ATOM 3143 O O . THR B 1 102 ? 20.736 22.465 3.444 1.00 16.72 1177 THR B O 1
ATOM 3147 N N . GLU B 1 103 ? 20.412 22.235 5.664 1.00 16.90 1178 GLU B N 1
ATOM 3148 C CA . GLU B 1 103 ? 21.782 21.799 5.902 1.00 16.74 1178 GLU B CA 1
ATOM 3149 C C . GLU B 1 103 ? 21.879 20.290 6.133 1.00 14.46 1178 GLU B C 1
ATOM 3150 O O . GLU B 1 103 ? 22.969 19.788 6.356 1.00 15.25 1178 GLU B O 1
ATOM 3156 N N . ASP B 1 104 ? 20.766 19.562 6.008 1.00 12.70 1179 ASP B N 1
ATOM 3157 C CA . ASP B 1 104 ? 20.778 18.118 6.234 1.00 12.12 1179 ASP B CA 1
ATOM 3158 C C . ASP B 1 104 ? 21.106 17.400 4.930 1.00 11.24 1179 ASP B C 1
ATOM 3159 O O . ASP B 1 104 ? 20.363 17.509 3.959 1.00 11.44 1179 ASP B O 1
ATOM 3164 N N . HIS B 1 105 ? 22.210 16.655 4.908 1.00 11.05 1180 HIS B N 1
ATOM 3165 C CA . HIS B 1 105 ? 22.656 16.002 3.682 1.00 11.57 1180 HIS B CA 1
ATOM 3166 C C . HIS B 1 105 ? 22.007 14.636 3.487 1.00 10.08 1180 HIS B C 1
ATOM 3167 O O . HIS B 1 105 ? 22.139 14.050 2.427 1.00 10.73 1180 HIS B O 1
ATOM 3174 N N . TYR B 1 106 ? 21.280 14.161 4.494 1.00 9.24 1181 TYR B N 1
ATOM 3175 C CA . TYR B 1 106 ? 20.558 12.909 4.412 1.00 9.14 1181 TYR B CA 1
ATOM 3176 C C . TYR B 1 106 ? 19.303 13.046 5.255 1.00 8.44 1181 TYR B C 1
ATOM 3177 O O . TYR B 1 106 ? 19.341 13.682 6.303 1.00 8.54 1181 TYR B O 1
ATOM 3186 N N . VAL B 1 107 ? 18.197 12.487 4.761 1.00 8.09 1182 VAL B N 1
ATOM 3187 C CA . VAL B 1 107 ? 16.919 12.515 5.446 1.00 8.42 1182 VAL B CA 1
ATOM 3188 C C . VAL B 1 107 ? 16.230 11.168 5.262 1.00 8.77 1182 VAL B C 1
ATOM 3189 O O . VAL B 1 107 ? 16.378 10.515 4.237 1.00 9.95 1182 VAL B O 1
ATOM 3193 N N . GLU B 1 108 ? 15.473 10.775 6.281 1.00 8.36 1183 GLU B N 1
ATOM 3194 C CA . GLU B 1 108 ? 14.608 9.602 6.239 1.00 8.81 1183 GLU B CA 1
ATOM 3195 C C . GLU B 1 108 ? 13.284 9.955 6.908 1.00 8.30 1183 GLU B C 1
ATOM 3196 O O . GLU B 1 108 ? 13.237 10.799 7.802 1.00 8.48 1183 GLU B O 1
ATOM 3202 N N . PHE B 1 109 ? 12.217 9.254 6.527 1.00 8.74 1184 PHE B N 1
ATOM 3203 C CA . PHE B 1 109 ? 10.974 9.287 7.279 1.00 9.00 1184 PHE B CA 1
ATOM 3204 C C . PHE B 1 109 ? 11.104 8.474 8.561 1.00 9.15 1184 PHE B C 1
ATOM 3205 O O . PHE B 1 109 ? 11.856 7.514 8.632 1.00 9.32 1184 PHE B O 1
ATOM 3213 N N . SER B 1 110 ? 10.311 8.833 9.563 1.00 9.57 1185 SER B N 1
ATOM 3214 C CA . SER B 1 110 ? 10.007 7.906 10.636 1.00 10.28 1185 SER B CA 1
ATOM 3215 C C . SER B 1 110 ? 9.334 6.663 10.043 1.00 11.52 1185 SER B C 1
ATOM 3216 O O . SER B 1 110 ? 8.902 6.675 8.888 1.00 12.17 1185 SER B O 1
ATOM 3219 N N . LYS B 1 111 ? 9.305 5.577 10.819 1.00 12.26 1186 LYS B N 1
ATOM 3220 C CA . LYS B 1 111 ? 9.052 4.260 10.261 1.00 13.14 1186 LYS B CA 1
ATOM 3221 C C . LYS B 1 111 ? 7.654 3.759 10.592 1.00 14.03 1186 LYS B C 1
ATOM 3222 O O . LYS B 1 111 ? 6.949 3.290 9.703 1.00 17.26 1186 LYS B O 1
ATOM 3228 N N . HIS B 1 112 ? 7.273 3.797 11.869 1.00 15.65 1187 HIS B N 1
ATOM 3229 C CA . HIS B 1 112 ? 6.006 3.211 12.283 1.00 16.92 1187 HIS B CA 1
ATOM 3230 C C . HIS B 1 112 ? 4.844 4.099 11.841 1.00 17.73 1187 HIS B C 1
ATOM 3231 O O . HIS B 1 112 ? 3.884 3.628 11.238 1.00 20.37 1187 HIS B O 1
ATOM 3238 N N . SER B 1 113 ? 4.904 5.363 12.251 1.00 17.17 1188 SER B N 1
ATOM 3239 C CA . SER B 1 113 ? 3.996 6.396 11.796 1.00 17.76 1188 SER B CA 1
ATOM 3240 C C . SER B 1 113 ? 4.825 7.453 11.083 1.00 16.23 1188 SER B C 1
ATOM 3241 O O . SER B 1 113 ? 5.751 7.996 11.674 1.00 16.68 1188 SER B O 1
ATOM 3244 N N . GLN B 1 114 ? 4.528 7.698 9.805 1.00 15.08 1189 GLN B N 1
ATOM 3245 C CA . GLN B 1 114 ? 5.377 8.552 8.991 1.00 14.53 1189 GLN B CA 1
ATOM 3246 C C . GLN B 1 114 ? 4.919 9.995 9.128 1.00 14.95 1189 GLN B C 1
ATOM 3247 O O . GLN B 1 114 ? 4.407 10.583 8.176 1.00 17.83 1189 GLN B O 1
ATOM 3253 N N . ASP B 1 115 ? 5.107 10.539 10.330 1.00 15.13 1190 ASP B N 1
ATOM 3254 C CA . ASP B 1 115 ? 4.695 11.892 10.657 1.00 15.71 1190 ASP B CA 1
ATOM 3255 C C . ASP B 1 115 ? 5.913 12.789 10.868 1.00 14.20 1190 ASP B C 1
ATOM 3256 O O . ASP B 1 115 ? 5.751 13.979 11.127 1.00 15.12 1190 ASP B O 1
ATOM 3261 N N . ARG B 1 116 ? 7.122 12.216 10.775 1.00 12.52 1191 ARG B N 1
ATOM 3262 C CA . ARG B 1 116 ? 8.336 12.948 11.074 1.00 12.66 1191 ARG B CA 1
ATOM 3263 C C . ARG B 1 116 ? 9.395 12.626 10.030 1.00 11.19 1191 ARG B C 1
ATOM 3264 O O . ARG B 1 116 ? 9.327 11.610 9.337 1.00 10.96 1191 ARG B O 1
ATOM 3272 N N . VAL B 1 117 ? 10.355 13.536 9.931 1.00 10.15 1192 VAL B N 1
ATOM 3273 C CA . VAL B 1 117 ? 11.548 13.350 9.140 1.00 9.62 1192 VAL B CA 1
ATOM 3274 C C . VAL B 1 117 ? 12.732 13.456 10.075 1.00 9.33 1192 VAL B C 1
ATOM 3275 O O . VAL B 1 117 ? 12.762 14.334 10.933 1.00 10.54 1192 VAL B O 1
ATOM 3279 N N . ILE B 1 118 ? 13.716 12.577 9.891 1.00 8.30 1193 ILE B N 1
ATOM 3280 C CA . ILE B 1 118 ? 14.978 12.731 10.588 1.00 8.49 1193 ILE B CA 1
ATOM 3281 C C . ILE B 1 118 ? 16.063 13.056 9.573 1.00 8.15 1193 ILE B C 1
ATOM 3282 O O . ILE B 1 118 ? 16.256 12.336 8.594 1.00 8.22 1193 ILE B O 1
ATOM 3287 N N . GLY B 1 119 ? 16.748 14.171 9.808 1.00 8.29 1194 GLY B N 1
ATOM 3288 C CA . GLY B 1 119 ? 17.843 14.592 8.963 1.00 8.23 1194 GLY B CA 1
ATOM 3289 C C . GLY B 1 119 ? 19.171 14.524 9.704 1.00 8.32 1194 GLY B C 1
ATOM 3290 O O . GLY B 1 119 ? 19.218 14.572 10.937 1.00 9.19 1194 GLY B O 1
ATOM 3291 N N . THR B 1 120 ? 20.248 14.425 8.932 1.00 8.24 1195 THR B N 1
ATOM 3292 C CA . THR B 1 120 ? 21.589 14.347 9.466 1.00 8.78 1195 THR B CA 1
ATOM 3293 C C . THR B 1 120 ? 22.385 15.519 8.928 1.00 9.33 1195 THR B C 1
ATOM 3294 O O . THR B 1 120 ? 22.427 15.740 7.723 1.00 9.74 1195 THR B O 1
ATOM 3298 N N . LYS B 1 121 ? 23.059 16.228 9.842 1.00 10.02 1196 LYS B N 1
ATOM 3299 C CA . LYS B 1 121 ? 24.050 17.226 9.490 1.00 11.06 1196 LYS B CA 1
ATOM 3300 C C . LYS B 1 121 ? 25.329 16.882 10.238 1.00 10.86 1196 LYS B C 1
ATOM 3301 O O . LYS B 1 121 ? 25.435 17.150 11.431 1.00 11.57 1196 LYS B O 1
ATOM 3307 N N . GLY B 1 122 ? 26.276 16.240 9.555 1.00 11.27 1197 GLY B N 1
ATOM 3308 C CA . GLY B 1 122 ? 27.496 15.789 10.208 1.00 11.40 1197 GLY B CA 1
ATOM 3309 C C . GLY B 1 122 ? 27.171 14.812 11.333 1.00 11.52 1197 GLY B C 1
ATOM 3310 O O . GLY B 1 122 ? 26.530 13.791 11.099 1.00 11.24 1197 GLY B O 1
ATOM 3311 N N . ASP B 1 123 ? 27.549 15.190 12.560 1.00 11.82 1198 ASP B N 1
ATOM 3312 C CA . ASP B 1 123 ? 27.382 14.356 13.739 1.00 11.86 1198 ASP B CA 1
ATOM 3313 C C . ASP B 1 123 ? 26.023 14.576 14.411 1.00 11.11 1198 ASP B C 1
ATOM 3314 O O . ASP B 1 123 ? 25.728 13.932 15.414 1.00 10.89 1198 ASP B O 1
ATOM 3319 N N . ILE B 1 124 ? 25.186 15.456 13.845 1.00 10.81 1199 ILE B N 1
ATOM 3320 C CA . ILE B 1 124 ? 23.982 15.929 14.514 1.00 11.04 1199 ILE B CA 1
ATOM 3321 C C . ILE B 1 124 ? 22.745 15.380 13.810 1.00 10.27 1199 ILE B C 1
ATOM 3322 O O . ILE B 1 124 ? 22.668 15.414 12.583 1.00 10.91 1199 ILE B O 1
ATOM 3327 N N . ALA B 1 125 ? 21.749 14.947 14.599 1.00 9.46 1200 ALA B N 1
ATOM 3328 C CA . ALA B 1 125 ? 20.449 14.572 14.058 1.00 9.93 1200 ALA B CA 1
ATOM 3329 C C . ALA B 1 125 ? 19.417 15.665 14.329 1.00 10.27 1200 ALA B C 1
ATOM 3330 O O . ALA B 1 125 ? 19.371 16.240 15.410 1.00 10.66 1200 ALA B O 1
ATOM 3332 N N . HIS B 1 126 ? 18.552 15.887 13.341 1.00 9.82 1201 HIS B N 1
ATOM 3333 C CA . HIS B 1 126 ? 17.442 16.813 13.451 1.00 10.69 1201 HIS B CA 1
ATOM 3334 C C . HIS B 1 126 ? 16.147 16.070 13.164 1.00 10.37 1201 HIS B C 1
ATOM 3335 O O . HIS B 1 126 ? 16.072 15.344 12.182 1.00 11.34 1201 HIS B O 1
ATOM 3342 N N . ILE B 1 127 ? 15.137 16.257 14.013 1.00 10.66 1202 ILE B N 1
ATOM 3343 C CA . ILE B 1 127 ? 13.834 15.657 13.788 1.00 10.86 1202 ILE B CA 1
ATOM 3344 C C . ILE B 1 127 ? 12.835 16.768 13.519 1.00 11.23 1202 ILE B C 1
ATOM 3345 O O . ILE B 1 127 ? 12.765 17.717 14.288 1.00 11.61 1202 ILE B O 1
ATOM 3350 N N . TYR B 1 128 ? 12.072 16.617 12.423 1.00 11.59 1203 TYR B N 1
ATOM 3351 C CA . TYR B 1 128 ? 11.120 17.615 11.975 1.00 11.93 1203 TYR B CA 1
ATOM 3352 C C . TYR B 1 128 ? 9.719 17.026 11.925 1.00 12.66 1203 TYR B C 1
ATOM 3353 O O . TYR B 1 128 ? 9.537 15.852 11.609 1.00 12.78 1203 TYR B O 1
ATOM 3362 N N . ASP B 1 129 ? 8.732 17.892 12.140 1.00 13.90 1204 ASP B N 1
ATOM 3363 C CA . ASP B 1 129 ? 7.340 17.558 11.902 1.00 16.08 1204 ASP B CA 1
ATOM 3364 C C . ASP B 1 129 ? 7.047 17.696 10.409 1.00 16.71 1204 ASP B C 1
ATOM 3365 O O . ASP B 1 129 ? 7.387 18.709 9.809 1.00 17.80 1204 ASP B O 1
ATOM 3370 N N . ILE B 1 130 ? 6.367 16.703 9.821 1.00 16.72 1205 ILE B N 1
ATOM 3371 C CA . ILE B 1 130 ? 6.061 16.743 8.395 1.00 17.86 1205 ILE B CA 1
ATOM 3372 C C . ILE B 1 130 ? 5.088 17.875 8.074 1.00 19.80 1205 ILE B C 1
ATOM 3373 O O . ILE B 1 130 ? 5.199 18.497 7.022 1.00 20.50 1205 ILE B O 1
ATOM 3378 N N . GLN B 1 131 ? 4.113 18.115 8.947 1.00 20.97 1206 GLN B N 1
ATOM 3379 C CA . GLN B 1 131 ? 3.057 19.062 8.628 1.00 23.97 1206 GLN B CA 1
ATOM 3380 C C . GLN B 1 131 ? 3.605 20.487 8.676 1.00 23.95 1206 GLN B C 1
ATOM 3381 O O . GLN B 1 131 ? 3.463 21.234 7.707 1.00 25.43 1206 GLN B O 1
ATOM 3387 N N . THR B 1 132 ? 4.248 20.850 9.795 1.00 23.11 1207 THR B N 1
ATOM 3388 C CA . THR B 1 132 ? 4.677 22.225 10.017 1.00 23.85 1207 THR B CA 1
ATOM 3389 C C . THR B 1 132 ? 6.065 22.462 9.425 1.00 22.33 1207 THR B C 1
ATOM 3390 O O . THR B 1 132 ? 6.418 23.597 9.114 1.00 23.17 1207 THR B O 1
ATOM 3394 N N . GLY B 1 133 ? 6.861 21.394 9.312 1.00 20.99 1208 GLY B N 1
ATOM 3395 C CA . GLY B 1 133 ? 8.254 21.505 8.911 1.00 21.08 1208 GLY B CA 1
ATOM 3396 C C . GLY B 1 133 ? 9.152 21.930 10.073 1.00 20.26 1208 GLY B C 1
ATOM 3397 O O . GLY B 1 133 ? 10.362 22.056 9.907 1.00 20.61 1208 GLY B O 1
ATOM 3398 N N . ASN B 1 134 ? 8.551 22.137 11.250 1.00 20.24 1209 ASN B N 1
ATOM 3399 C CA . ASN B 1 134 ? 9.282 22.640 12.401 1.00 20.13 1209 ASN B CA 1
ATOM 3400 C C . ASN B 1 134 ? 10.261 21.579 12.891 1.00 18.56 1209 ASN B C 1
ATOM 3401 O O . ASN B 1 134 ? 9.937 20.394 12.918 1.00 17.22 1209 ASN B O 1
ATOM 3406 N N . LYS B 1 135 ? 11.445 22.035 13.306 1.00 18.27 1210 LYS B N 1
ATOM 3407 C CA . LYS B 1 135 ? 12.406 21.192 13.990 1.00 18.13 1210 LYS B CA 1
ATOM 3408 C C . LYS B 1 135 ? 11.932 20.950 15.421 1.00 17.23 1210 LYS B C 1
ATOM 3409 O O . LYS B 1 135 ? 11.848 21.884 16.224 1.00 18.96 1210 LYS B O 1
ATOM 3415 N N . LEU B 1 136 ? 11.629 19.681 15.724 1.00 16.01 1211 LEU B N 1
ATOM 3416 C CA . LEU B 1 136 ? 11.122 19.271 17.025 1.00 16.70 1211 LEU B CA 1
ATOM 3417 C C . LEU B 1 136 ? 12.264 18.984 17.997 1.00 16.09 1211 LEU B C 1
ATOM 3418 O O . LEU B 1 136 ? 12.124 19.220 19.193 1.00 18.10 1211 LEU B O 1
ATOM 3423 N N . LEU B 1 137 ? 13.358 18.414 17.487 1.00 14.80 1212 LEU B N 1
ATOM 3424 C CA . LEU B 1 137 ? 14.448 17.925 18.320 1.00 15.00 1212 LEU B CA 1
ATOM 3425 C C . LEU B 1 137 ? 15.755 18.058 17.558 1.00 13.74 1212 LEU B C 1
ATOM 3426 O O . LEU B 1 137 ? 15.793 17.802 16.359 1.00 13.17 1212 LEU B O 1
ATOM 3431 N N . THR B 1 138 ? 16.822 18.354 18.298 1.00 13.75 1213 THR B N 1
ATOM 3432 C CA . THR B 1 138 ? 18.188 18.189 17.843 1.00 13.85 1213 THR B CA 1
ATOM 3433 C C . THR B 1 138 ? 18.850 17.204 18.793 1.00 13.67 1213 THR B C 1
ATOM 3434 O O . THR B 1 138 ? 18.789 17.398 20.004 1.00 15.42 1213 THR B O 1
ATOM 3438 N N . LEU B 1 139 ? 19.436 16.141 18.241 1.00 12.46 1214 LEU B N 1
ATOM 3439 C CA . LEU B 1 139 ? 20.067 15.115 19.048 1.00 12.38 1214 LEU B CA 1
ATOM 3440 C C . LEU B 1 139 ? 21.566 15.148 18.777 1.00 11.76 1214 LEU B C 1
ATOM 3441 O O . LEU B 1 139 ? 22.032 14.838 17.680 1.00 12.07 1214 LEU B O 1
ATOM 3446 N N . PHE B 1 140 ? 22.314 15.539 19.800 1.00 11.58 1215 PHE B N 1
ATOM 3447 C CA . PHE B 1 140 ? 23.754 15.544 19.729 1.00 11.97 1215 PHE B CA 1
ATOM 3448 C C . PHE B 1 140 ? 24.285 15.603 21.150 1.00 12.32 1215 PHE B C 1
ATOM 3449 O O . PHE B 1 140 ? 23.880 16.470 21.912 1.00 13.90 1215 PHE B O 1
ATOM 3457 N N . ASN B 1 141 ? 25.150 14.654 21.495 1.00 12.43 1216 ASN B N 1
ATOM 3458 C CA . ASN B 1 141 ? 25.781 14.618 22.799 1.00 13.41 1216 ASN B CA 1
ATOM 3459 C C . ASN B 1 141 ? 27.280 14.569 22.572 1.00 13.80 1216 ASN B C 1
ATOM 3460 O O . ASN B 1 141 ? 27.807 13.562 22.098 1.00 13.73 1216 ASN B O 1
ATOM 3465 N N . PRO B 1 142 ? 28.008 15.672 22.822 1.00 15.12 1217 PRO B N 1
ATOM 3466 C CA . PRO B 1 142 ? 29.433 15.710 22.523 1.00 16.52 1217 PRO B CA 1
ATOM 3467 C C . PRO B 1 142 ? 30.258 14.719 23.336 1.00 17.02 1217 PRO B C 1
ATOM 3468 O O . PRO B 1 142 ? 31.337 14.325 22.902 1.00 20.02 1217 PRO B O 1
ATOM 3472 N N . ASP B 1 143 ? 29.728 14.307 24.502 1.00 17.39 1218 ASP B N 1
ATOM 3473 C CA . ASP B 1 143 ? 30.399 13.336 25.357 1.00 17.53 1218 ASP B CA 1
ATOM 3474 C C . ASP B 1 143 ? 30.498 11.985 24.638 1.00 16.98 1218 ASP B C 1
ATOM 3475 O O . ASP B 1 143 ? 31.398 11.197 24.916 1.00 18.60 1218 ASP B O 1
ATOM 3480 N N . LEU B 1 144 ? 29.555 11.714 23.727 1.00 15.97 1219 LEU B N 1
ATOM 3481 C CA . LEU B 1 144 ? 29.347 10.360 23.221 1.00 15.53 1219 LEU B CA 1
ATOM 3482 C C . LEU B 1 144 ? 29.640 10.239 21.720 1.00 14.89 1219 LEU B C 1
ATOM 3483 O O . LEU B 1 144 ? 29.536 9.144 21.167 1.00 15.06 1219 LEU B O 1
ATOM 3488 N N . ALA B 1 145 ? 30.004 11.338 21.056 1.00 14.90 1220 ALA B N 1
ATOM 3489 C CA . ALA B 1 145 ? 30.110 11.337 19.603 1.00 14.59 1220 ALA B CA 1
ATOM 3490 C C . ALA B 1 145 ? 31.206 10.382 19.130 1.00 14.16 1220 ALA B C 1
ATOM 3491 O O . ALA B 1 145 ? 32.246 10.237 19.766 1.00 15.63 1220 ALA B O 1
ATOM 3493 N N . ASN B 1 146 ? 30.928 9.712 18.005 1.00 13.12 1221 ASN B N 1
ATOM 3494 C CA . ASN B 1 146 ? 31.889 8.867 17.317 1.00 12.67 1221 ASN B CA 1
ATOM 3495 C C . ASN B 1 146 ? 32.470 9.568 16.089 1.00 12.74 1221 ASN B C 1
ATOM 3496 O O . ASN B 1 146 ? 33.482 9.125 15.561 1.00 13.90 1221 ASN B O 1
ATOM 3501 N N . ASN B 1 147 ? 31.796 10.620 15.596 1.00 12.37 1222 ASN B N 1
ATOM 3502 C CA . ASN B 1 147 ? 32.289 11.382 14.458 1.00 13.49 1222 ASN B CA 1
ATOM 3503 C C . ASN B 1 147 ? 32.424 10.502 13.213 1.00 12.21 1222 ASN B C 1
ATOM 3504 O O . ASN B 1 147 ? 33.352 10.674 12.425 1.00 12.98 1222 ASN B O 1
ATOM 3509 N N . TYR B 1 148 ? 31.454 9.616 12.990 1.00 11.30 1223 TYR B N 1
ATOM 3510 C CA . TYR B 1 148 ? 31.454 8.796 11.788 1.00 10.77 1223 TYR B CA 1
ATOM 3511 C C . TYR B 1 148 ? 31.355 9.681 10.551 1.00 11.29 1223 TYR B C 1
ATOM 3512 O O . TYR B 1 148 ? 30.487 10.543 10.462 1.00 12.32 1223 TYR B O 1
ATOM 3521 N N . LYS B 1 149 ? 32.228 9.429 9.577 1.00 11.71 1224 LYS B N 1
ATOM 3522 C CA . LYS B 1 149 ? 32.347 10.301 8.417 1.00 12.84 1224 LYS B CA 1
ATOM 3523 C C . LYS B 1 149 ? 31.129 10.190 7.508 1.00 12.38 1224 LYS B C 1
ATOM 3524 O O . LYS B 1 149 ? 30.855 11.119 6.756 1.00 13.37 1224 LYS B O 1
ATOM 3530 N N . ARG B 1 150 ? 30.430 9.052 7.558 1.00 11.76 1225 ARG B N 1
ATOM 3531 C CA . ARG B 1 150 ? 29.234 8.847 6.750 1.00 11.49 1225 ARG B CA 1
ATOM 3532 C C . ARG B 1 150 ? 28.034 8.601 7.666 1.00 10.17 1225 ARG B C 1
ATOM 3533 O O . ARG B 1 150 ? 27.117 7.860 7.330 1.00 10.10 1225 ARG B O 1
ATOM 3541 N N . ASN B 1 151 ? 28.016 9.285 8.807 1.00 9.08 1226 ASN B N 1
ATOM 3542 C CA . ASN B 1 151 ? 26.905 9.209 9.735 1.00 8.92 1226 ASN B CA 1
ATOM 3543 C C . ASN B 1 151 ? 25.571 9.462 9.035 1.00 8.84 1226 ASN B C 1
ATOM 3544 O O . ASN B 1 151 ? 25.436 10.412 8.280 1.00 9.41 1226 ASN B O 1
ATOM 3549 N N A CYS B 1 152 ? 24.581 8.614 9.345 0.50 8.49 1227 CYS B N 1
ATOM 3550 N N B CYS B 1 152 ? 24.583 8.635 9.374 0.50 9.26 1227 CYS B N 1
ATOM 3551 C CA A CYS B 1 152 ? 23.204 8.820 8.939 0.50 8.53 1227 CYS B CA 1
ATOM 3552 C CA B CYS B 1 152 ? 23.220 8.742 8.890 0.50 9.80 1227 CYS B CA 1
ATOM 3553 C C A CYS B 1 152 ? 22.248 8.424 10.041 0.50 8.77 1227 CYS B C 1
ATOM 3554 C C B CYS B 1 152 ? 22.337 8.430 10.102 0.50 9.34 1227 CYS B C 1
ATOM 3555 O O A CYS B 1 152 ? 22.053 7.233 10.300 0.50 9.52 1227 CYS B O 1
ATOM 3556 O O B CYS B 1 152 ? 22.484 7.360 10.692 0.50 10.02 1227 CYS B O 1
ATOM 3561 N N . ALA B 1 153 ? 21.570 9.422 10.584 1.00 8.43 1228 ALA B N 1
ATOM 3562 C CA . ALA B 1 153 ? 20.652 9.203 11.692 1.00 8.53 1228 ALA B CA 1
ATOM 3563 C C . ALA B 1 153 ? 19.378 8.525 11.201 1.00 7.87 1228 ALA B C 1
ATOM 3564 O O . ALA B 1 153 ? 18.910 8.779 10.093 1.00 8.17 1228 ALA B O 1
ATOM 3566 N N . THR B 1 154 ? 18.804 7.672 12.053 1.00 7.60 1229 THR B N 1
ATOM 3567 C CA . THR B 1 154 ? 17.697 6.826 11.657 1.00 7.67 1229 THR B CA 1
ATOM 3568 C C . THR B 1 154 ? 16.828 6.513 12.873 1.00 7.45 1229 THR B C 1
ATOM 3569 O O . THR B 1 154 ? 17.325 6.362 13.990 1.00 7.99 1229 THR B O 1
ATOM 3573 N N . PHE B 1 155 ? 15.527 6.400 12.640 1.00 7.68 1230 PHE B N 1
ATOM 3574 C CA . PHE B 1 155 ? 14.610 5.890 13.639 1.00 7.95 1230 PHE B CA 1
ATOM 3575 C C . PHE B 1 155 ? 14.623 4.364 13.647 1.00 8.22 1230 PHE B C 1
ATOM 3576 O O . PHE B 1 155 ? 14.894 3.729 12.628 1.00 8.40 1230 PHE B O 1
ATOM 3584 N N . ASN B 1 156 ? 14.242 3.778 14.784 1.00 8.54 1231 ASN B N 1
ATOM 3585 C CA . ASN B 1 156 ? 13.989 2.346 14.830 1.00 9.02 1231 ASN B CA 1
ATOM 3586 C C . ASN B 1 156 ? 12.569 2.076 14.331 1.00 9.70 1231 ASN B C 1
ATOM 3587 O O . ASN B 1 156 ? 11.788 3.000 14.089 1.00 10.16 1231 ASN B O 1
ATOM 3592 N N . PRO B 1 157 ? 12.196 0.797 14.127 1.00 10.13 1232 PRO B N 1
ATOM 3593 C CA . PRO B 1 157 ? 10.893 0.486 13.556 1.00 11.04 1232 PRO B CA 1
ATOM 3594 C C . PRO B 1 157 ? 9.695 1.049 14.316 1.00 11.64 1232 PRO B C 1
ATOM 3595 O O . PRO B 1 157 ? 8.671 1.311 13.694 1.00 14.03 1232 PRO B O 1
ATOM 3599 N N . THR B 1 158 ? 9.804 1.219 15.644 1.00 11.92 1233 THR B N 1
ATOM 3600 C CA . THR B 1 158 ? 8.679 1.702 16.445 1.00 12.59 1233 THR B CA 1
ATOM 3601 C C . THR B 1 158 ? 8.689 3.227 16.573 1.00 12.02 1233 THR B C 1
ATOM 3602 O O . THR B 1 158 ? 7.767 3.785 17.156 1.00 12.73 1233 THR B O 1
ATOM 3606 N N . ASP B 1 159 ? 9.776 3.863 16.124 1.00 11.71 1234 ASP B N 1
ATOM 3607 C CA . ASP B 1 159 ? 9.999 5.307 16.232 1.00 12.20 1234 ASP B CA 1
ATOM 3608 C C . ASP B 1 159 ? 10.316 5.752 17.657 1.00 12.24 1234 ASP B C 1
ATOM 3609 O O . ASP B 1 159 ? 10.429 6.941 17.899 1.00 13.34 1234 ASP B O 1
ATOM 3614 N N . ASP B 1 160 ? 10.505 4.815 18.585 1.00 11.93 1235 ASP B N 1
ATOM 3615 C CA . ASP B 1 160 ? 10.798 5.179 19.964 1.00 12.46 1235 ASP B CA 1
ATOM 3616 C C . ASP B 1 160 ? 12.265 5.537 20.143 1.00 11.31 1235 ASP B C 1
ATOM 3617 O O . ASP B 1 160 ? 12.614 6.230 21.09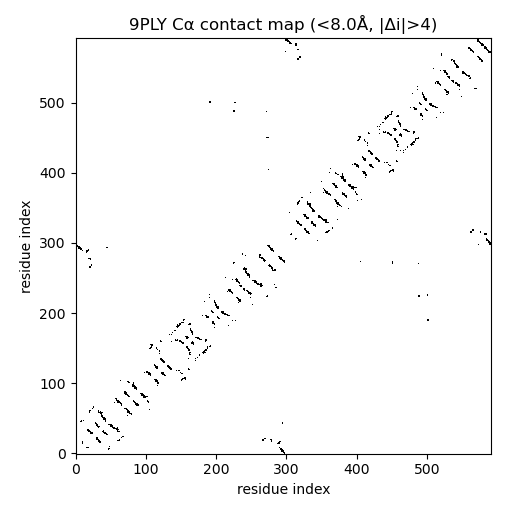7 1.00 13.13 1235 ASP B O 1
ATOM 3622 N N . LEU B 1 161 ? 13.117 5.041 19.239 1.00 9.89 1236 LEU B N 1
ATOM 3623 C CA . LEU B 1 161 ? 14.556 5.182 19.375 1.00 9.36 1236 LEU B CA 1
ATOM 3624 C C . LEU B 1 161 ? 15.129 5.799 18.114 1.00 9.15 1236 LEU B C 1
ATOM 3625 O O . LEU B 1 161 ? 14.580 5.633 17.025 1.00 9.73 1236 LEU B O 1
ATOM 3630 N N . VAL B 1 162 ? 16.275 6.450 18.284 1.00 8.58 1237 VAL B N 1
ATOM 3631 C CA . VAL B 1 162 ? 17.075 6.925 17.172 1.00 8.24 1237 VAL B CA 1
ATOM 3632 C C . VAL B 1 162 ? 18.501 6.441 17.356 1.00 8.16 1237 VAL B C 1
ATOM 3633 O O . VAL B 1 162 ? 19.007 6.396 18.469 1.00 9.05 1237 VAL B O 1
ATOM 3637 N N . LEU B 1 163 ? 19.137 6.060 16.253 1.00 7.95 1238 LEU B N 1
ATOM 3638 C CA . LEU B 1 163 ? 20.572 5.853 16.219 1.00 8.21 1238 LEU B CA 1
ATOM 3639 C C . LEU B 1 163 ? 21.174 7.009 15.448 1.00 7.91 1238 LEU B C 1
ATOM 3640 O O . LEU B 1 163 ? 20.770 7.271 14.322 1.00 8.69 1238 LEU B O 1
ATOM 3645 N N . ASN B 1 164 ? 22.099 7.721 16.083 1.00 7.91 1239 ASN B N 1
ATOM 3646 C CA . ASN B 1 164 ? 22.790 8.827 15.452 1.00 8.23 1239 ASN B CA 1
ATOM 3647 C C . ASN B 1 164 ? 24.252 8.742 15.849 1.00 8.20 1239 ASN B C 1
ATOM 3648 O O . ASN B 1 164 ? 24.554 8.749 17.035 1.00 8.58 1239 ASN B O 1
ATOM 3653 N N . ASP B 1 165 ? 25.136 8.584 14.859 1.00 8.35 1240 ASP B N 1
ATOM 3654 C CA . ASP B 1 165 ? 26.564 8.569 15.105 1.00 9.05 1240 ASP B CA 1
ATOM 3655 C C . ASP B 1 165 ? 26.942 7.449 16.070 1.00 9.62 1240 ASP B C 1
ATOM 3656 O O . ASP B 1 165 ? 27.880 7.592 16.835 1.00 10.91 1240 ASP B O 1
ATOM 3661 N N . GLY B 1 166 ? 26.224 6.330 15.996 1.00 9.66 1241 GLY B N 1
ATOM 3662 C CA . GLY B 1 166 ? 26.506 5.171 16.823 1.00 10.18 1241 GLY B CA 1
ATOM 3663 C C . GLY B 1 166 ? 25.991 5.318 18.256 1.00 9.91 1241 GLY B C 1
ATOM 3664 O O . GLY B 1 166 ? 26.297 4.491 19.105 1.00 10.88 1241 GLY B O 1
ATOM 3665 N N . VAL B 1 167 ? 25.215 6.376 18.522 1.00 9.63 1242 VAL B N 1
ATOM 3666 C CA . VAL B 1 167 ? 24.629 6.597 19.832 1.00 9.69 1242 VAL B CA 1
ATOM 3667 C C . VAL B 1 167 ? 23.138 6.321 19.754 1.00 9.16 1242 VAL B C 1
ATOM 3668 O O . VAL B 1 167 ? 22.473 6.786 18.837 1.00 9.07 1242 VAL B O 1
ATOM 3672 N N . LEU B 1 168 ? 22.632 5.582 20.747 1.00 9.50 1243 LEU B N 1
ATOM 3673 C CA . LEU B 1 168 ? 21.232 5.241 20.832 1.00 9.78 1243 LEU B CA 1
ATOM 3674 C C . LEU B 1 168 ? 20.530 6.260 21.709 1.00 10.13 1243 LEU B C 1
ATOM 3675 O O . LEU B 1 168 ? 20.968 6.493 22.833 1.00 11.33 1243 LEU B O 1
ATOM 3680 N N . TRP B 1 169 ? 19.441 6.824 21.189 1.00 9.78 1244 TRP B N 1
ATOM 3681 C CA . TRP B 1 169 ? 18.660 7.849 21.861 1.00 10.00 1244 TRP B CA 1
ATOM 3682 C C . TRP B 1 169 ? 17.251 7.353 22.111 1.00 10.53 1244 TRP B C 1
ATOM 3683 O O . TRP B 1 169 ? 16.644 6.761 21.227 1.00 10.29 1244 TRP B O 1
ATOM 3694 N N . ASP B 1 170 ? 16.725 7.679 23.292 1.00 11.32 1245 ASP B N 1
ATOM 3695 C CA . ASP B 1 170 ? 15.303 7.583 23.552 1.00 12.79 1245 ASP B CA 1
ATOM 3696 C C . ASP B 1 170 ? 14.660 8.880 23.080 1.00 13.30 1245 ASP B C 1
ATOM 3697 O O . ASP B 1 170 ? 14.951 9.950 23.613 1.00 13.90 1245 ASP B O 1
ATOM 3702 N N . VAL B 1 171 ? 13.761 8.775 22.102 1.00 13.68 1246 VAL B N 1
ATOM 3703 C CA . VAL B 1 171 ? 13.171 9.950 21.488 1.00 14.97 1246 VAL B CA 1
ATOM 3704 C C . VAL B 1 171 ? 12.290 10.685 22.500 1.00 15.33 1246 VAL B C 1
ATOM 3705 O O . VAL B 1 171 ? 12.305 11.913 22.554 1.00 16.97 1246 VAL B O 1
ATOM 3709 N N . ARG B 1 172 ? 11.506 9.930 23.282 1.00 15.85 1247 ARG B N 1
ATOM 3710 C CA . ARG B 1 172 ? 10.494 10.517 24.150 1.00 17.48 1247 ARG B CA 1
ATOM 3711 C C . ARG B 1 172 ? 11.155 11.418 25.193 1.00 17.70 1247 ARG B C 1
ATOM 3712 O O . ARG B 1 172 ? 10.652 12.500 25.482 1.00 19.95 1247 ARG B O 1
ATOM 3720 N N . SER B 1 173 ? 12.271 10.958 25.763 1.00 17.61 1248 SER B N 1
ATOM 3721 C CA . SER B 1 173 ? 12.981 11.708 26.791 1.00 18.64 1248 SER B CA 1
ATOM 3722 C C . SER B 1 173 ? 14.089 12.570 26.182 1.00 18.66 1248 SER B C 1
ATOM 3723 O O . SER B 1 173 ? 14.672 13.392 26.878 1.00 20.51 1248 SER B O 1
ATOM 3726 N N . ALA B 1 174 ? 14.410 12.325 24.902 1.00 17.99 1249 ALA B N 1
ATOM 3727 C CA . ALA B 1 174 ? 15.469 13.037 24.191 1.00 17.43 1249 ALA B CA 1
ATOM 3728 C C . ALA B 1 174 ? 16.801 12.875 24.921 1.00 17.78 1249 ALA B C 1
ATOM 3729 O O . ALA B 1 174 ? 17.603 13.812 24.980 1.00 19.17 1249 ALA B O 1
ATOM 3731 N N . GLN B 1 175 ? 17.021 11.656 25.438 1.00 17.38 1250 GLN B N 1
ATOM 3732 C CA . GLN B 1 175 ? 18.195 11.288 26.207 1.00 18.07 1250 GLN B CA 1
ATOM 3733 C C . GLN B 1 175 ? 18.974 10.214 25.459 1.00 15.47 1250 GLN B C 1
ATOM 3734 O O . GLN B 1 175 ? 18.375 9.283 24.941 1.00 14.13 1250 GLN B O 1
ATOM 3740 N N . ALA B 1 176 ? 20.307 10.342 25.436 1.00 14.58 1251 ALA B N 1
ATOM 3741 C CA . ALA B 1 176 ? 21.184 9.277 24.974 1.00 14.29 1251 ALA B CA 1
ATOM 3742 C C . ALA B 1 176 ? 21.166 8.154 25.997 1.00 14.41 1251 ALA B C 1
ATOM 3743 O O . ALA B 1 176 ? 21.369 8.402 27.183 1.00 17.45 1251 ALA B O 1
ATOM 3745 N N A ILE B 1 177 ? 20.831 6.948 25.506 0.50 13.38 1252 ILE B N 1
ATOM 3746 N N B ILE B 1 177 ? 20.940 6.922 25.562 0.50 13.25 1252 ILE B N 1
ATOM 3747 C CA A ILE B 1 177 ? 20.760 5.715 26.284 0.50 13.57 1252 ILE B CA 1
ATOM 3748 C CA B ILE B 1 177 ? 20.883 5.834 26.520 0.50 13.23 1252 ILE B CA 1
ATOM 3749 C C A ILE B 1 177 ? 22.146 5.083 26.379 0.50 13.08 1252 ILE B C 1
ATOM 3750 C C B ILE B 1 177 ? 22.059 4.873 26.337 0.50 12.93 1252 ILE B C 1
ATOM 3751 O O A ILE B 1 177 ? 22.570 4.649 27.449 0.50 13.44 1252 ILE B O 1
ATOM 3752 O O B ILE B 1 177 ? 22.303 4.052 27.222 0.50 12.99 1252 ILE B O 1
ATOM 3761 N N . HIS B 1 178 ? 22.811 4.980 25.229 1.00 12.76 1253 HIS B N 1
ATOM 3762 C CA . HIS B 1 178 ? 24.009 4.167 25.078 1.00 12.20 1253 HIS B CA 1
ATOM 3763 C C . HIS B 1 178 ? 24.826 4.618 23.879 1.00 11.94 1253 HIS B C 1
ATOM 3764 O O . HIS B 1 178 ? 24.282 4.873 22.817 1.00 13.59 1253 HIS B O 1
ATOM 3771 N N . LYS B 1 179 ? 26.141 4.653 24.059 1.00 11.63 1254 LYS B N 1
ATOM 3772 C CA . LYS B 1 179 ? 27.087 4.821 22.979 1.00 11.99 1254 LYS B CA 1
ATOM 3773 C C . LYS B 1 179 ? 27.676 3.461 22.618 1.00 11.55 1254 LYS B C 1
ATOM 3774 O O . LYS B 1 179 ? 28.297 2.809 23.455 1.00 12.20 1254 LYS B O 1
ATOM 3780 N N . PHE B 1 180 ? 27.468 3.028 21.372 1.00 10.98 1255 PHE B N 1
ATOM 3781 C CA . PHE B 1 180 ? 28.169 1.867 20.858 1.00 11.61 1255 PHE B CA 1
ATOM 3782 C C . PHE B 1 180 ? 29.569 2.294 20.447 1.00 12.74 1255 PHE B C 1
ATOM 3783 O O . PHE B 1 180 ? 29.752 3.321 19.806 1.00 12.22 1255 PHE B O 1
ATOM 3791 N N . ASP B 1 181 ? 30.561 1.492 20.820 1.00 14.54 1256 ASP B N 1
ATOM 3792 C CA . ASP B 1 181 ? 31.935 1.881 20.593 1.00 16.17 1256 ASP B CA 1
ATOM 3793 C C . ASP B 1 181 ? 32.287 1.786 19.112 1.00 15.34 1256 ASP B C 1
ATOM 3794 O O . ASP B 1 181 ? 31.644 1.080 18.330 1.00 14.61 1256 ASP B O 1
ATOM 3799 N N . LYS B 1 182 ? 33.345 2.513 18.762 1.00 14.88 1257 LYS B N 1
ATOM 3800 C CA . LYS B 1 182 ?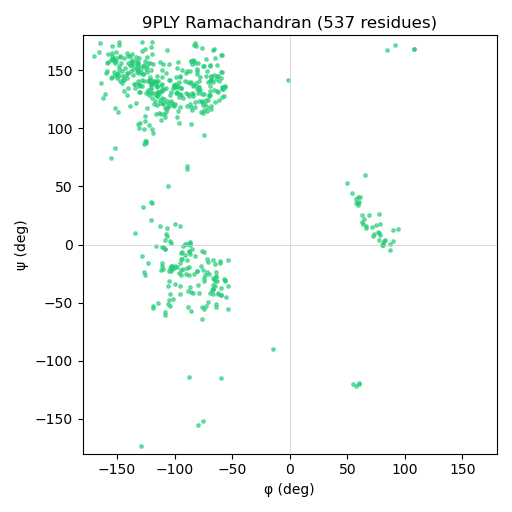 33.718 2.778 17.386 1.00 14.90 1257 LYS B CA 1
ATOM 3801 C C . LYS B 1 182 ? 34.763 1.769 16.939 1.00 14.63 1257 LYS B C 1
ATOM 3802 O O . LYS B 1 182 ? 35.793 1.638 17.600 1.00 16.22 1257 LYS B O 1
ATOM 3808 N N . PHE B 1 183 ? 34.517 1.132 15.783 1.00 13.16 1258 PHE B N 1
ATOM 3809 C CA . PHE B 1 183 ? 35.459 0.181 15.204 1.00 13.07 1258 PHE B CA 1
ATOM 3810 C C . PHE B 1 183 ? 35.663 0.407 13.706 1.00 13.62 1258 PHE B C 1
ATOM 3811 O O . PHE B 1 183 ? 36.290 -0.416 13.040 1.00 16.74 1258 PHE B O 1
ATOM 3819 N N . ASN B 1 184 ? 35.143 1.514 13.175 1.00 12.79 1259 ASN B N 1
ATOM 3820 C CA . ASN B 1 184 ? 35.409 1.904 11.802 1.00 12.72 1259 ASN B CA 1
ATOM 3821 C C . ASN B 1 184 ? 35.250 3.416 11.734 1.00 12.90 1259 ASN B C 1
ATOM 3822 O O . ASN B 1 184 ? 34.759 4.028 12.680 1.00 13.52 1259 ASN B O 1
ATOM 3827 N N . MET B 1 185 ? 35.634 4.014 10.612 1.00 14.32 1260 MET B N 1
ATOM 3828 C CA . MET B 1 185 ? 35.687 5.467 10.533 1.00 14.63 1260 MET B CA 1
ATOM 3829 C C . MET B 1 185 ? 34.417 6.064 9.928 1.00 13.75 1260 MET B C 1
ATOM 3830 O O . MET B 1 185 ? 34.210 7.262 10.060 1.00 14.02 1260 MET B O 1
ATOM 3835 N N . ASN B 1 186 ? 33.588 5.247 9.254 1.00 12.64 1261 ASN B N 1
ATOM 3836 C CA . ASN B 1 186 ? 32.609 5.767 8.303 1.00 12.62 1261 ASN B CA 1
ATOM 3837 C C . ASN B 1 186 ? 31.159 5.446 8.683 1.00 11.73 1261 ASN B C 1
ATOM 3838 O O . ASN B 1 186 ? 30.325 6.338 8.649 1.00 11.35 1261 ASN B O 1
ATOM 3843 N N . ILE B 1 187 ? 30.852 4.157 8.887 1.00 10.87 1262 ILE B N 1
ATOM 3844 C CA . ILE B 1 187 ? 29.486 3.644 8.969 1.00 10.38 1262 ILE B CA 1
ATOM 3845 C C . ILE B 1 187 ? 28.971 3.734 10.404 1.00 9.79 1262 ILE B C 1
ATOM 3846 O O . ILE B 1 187 ? 29.598 3.211 11.323 1.00 9.60 1262 ILE B O 1
ATOM 3851 N N . SER B 1 188 ? 27.792 4.348 10.564 1.00 9.24 1263 SER B N 1
ATOM 3852 C CA . SER B 1 188 ? 27.225 4.646 11.870 1.00 9.45 1263 SER B CA 1
ATOM 3853 C C . SER B 1 188 ? 26.156 3.644 12.301 1.00 9.90 1263 SER B C 1
ATOM 3854 O O . SER B 1 188 ? 25.782 3.625 13.473 1.00 11.11 1263 SER B O 1
ATOM 3857 N N . GLY B 1 189 ? 25.577 2.910 11.350 1.00 9.88 1264 GLY B N 1
ATOM 3858 C CA . GLY B 1 189 ? 24.718 1.794 11.698 1.00 10.16 1264 GLY B CA 1
ATOM 3859 C C . GLY B 1 189 ? 23.234 2.042 11.448 1.00 9.48 1264 GLY B C 1
ATOM 3860 O O . GLY B 1 189 ? 22.784 3.179 11.239 1.00 9.94 1264 GLY B O 1
ATOM 3861 N N . VAL B 1 190 ? 22.481 0.941 11.540 1.00 8.47 1265 VAL B N 1
ATOM 3862 C CA . VAL B 1 190 ? 21.049 0.909 11.308 1.00 8.33 1265 VAL B CA 1
ATOM 3863 C C . VAL B 1 190 ? 20.405 -0.033 12.320 1.00 8.04 1265 VAL B C 1
ATOM 3864 O O . VAL B 1 190 ? 21.070 -0.884 12.914 1.00 8.22 1265 VAL B O 1
ATOM 3868 N N . PHE B 1 191 ? 19.085 0.070 12.442 1.00 7.93 1266 PHE B N 1
ATOM 3869 C CA . PHE B 1 191 ? 18.303 -0.901 13.193 1.00 8.34 1266 PHE B CA 1
ATOM 3870 C C . PHE B 1 191 ? 17.886 -2.045 12.278 1.00 8.86 1266 PHE B C 1
ATOM 3871 O O . PHE B 1 191 ? 17.449 -1.833 11.153 1.00 9.83 1266 PHE B O 1
ATOM 3879 N N . HIS B 1 192 ? 17.942 -3.261 12.808 1.00 8.61 1267 HIS B N 1
ATOM 3880 C CA . HIS B 1 192 ? 17.344 -4.397 12.142 1.00 9.28 1267 HIS B CA 1
ATOM 3881 C C . HIS B 1 192 ? 15.829 -4.261 12.231 1.00 10.31 1267 HIS B C 1
ATOM 3882 O O . HIS B 1 192 ? 15.302 -3.893 13.277 1.00 9.85 1267 HIS B O 1
ATOM 3889 N N . PRO B 1 193 ? 15.073 -4.583 11.161 1.00 11.27 1268 PRO B N 1
ATOM 3890 C CA . PRO B 1 193 ? 13.618 -4.523 11.224 1.00 12.40 1268 PRO B CA 1
ATOM 3891 C C . PRO B 1 193 ? 12.998 -5.443 12.275 1.00 12.35 1268 PRO B C 1
ATOM 3892 O O . PRO B 1 193 ? 11.852 -5.245 12.654 1.00 14.18 1268 PRO B O 1
ATOM 3896 N N . ASN B 1 194 ? 13.766 -6.422 12.780 1.00 12.15 1269 ASN B N 1
ATOM 3897 C CA . ASN B 1 194 ? 13.256 -7.343 13.786 1.00 12.46 1269 ASN B CA 1
ATOM 3898 C C . ASN B 1 194 ? 13.085 -6.651 15.138 1.00 12.60 1269 ASN B C 1
ATOM 3899 O O . ASN B 1 194 ? 12.453 -7.213 16.028 1.00 14.10 1269 ASN B O 1
ATOM 3904 N N . GLY B 1 195 ? 13.649 -5.444 15.281 1.00 12.39 1270 GLY B N 1
ATOM 3905 C CA . GLY B 1 195 ? 13.489 -4.651 16.488 1.00 12.88 1270 GLY B CA 1
ATOM 3906 C C . GLY B 1 195 ? 14.421 -5.068 17.630 1.00 12.69 1270 GLY B C 1
ATOM 3907 O O . GLY B 1 195 ? 14.362 -4.481 18.709 1.00 15.45 1270 GLY B O 1
ATOM 3908 N N . LEU B 1 196 ? 15.280 -6.072 17.412 1.00 11.55 1271 LEU B N 1
ATOM 3909 C CA . LEU B 1 196 ? 16.030 -6.683 18.503 1.00 11.59 1271 LEU B CA 1
ATOM 3910 C C . LEU B 1 196 ? 17.522 -6.367 18.427 1.00 10.17 1271 LEU B C 1
ATOM 3911 O O . LEU B 1 196 ? 18.237 -6.576 19.405 1.00 10.16 1271 LEU B O 1
ATOM 3916 N N . GLU B 1 197 ? 17.990 -5.900 17.265 1.00 10.01 1272 GLU B N 1
ATOM 3917 C CA . GLU B 1 197 ? 19.410 -5.835 16.974 1.00 9.95 1272 GLU B CA 1
ATOM 3918 C C . GLU B 1 197 ? 19.741 -4.518 16.288 1.00 8.94 1272 GLU B C 1
ATOM 3919 O O . GLU B 1 197 ? 18.903 -3.937 15.597 1.00 9.39 1272 GLU B O 1
ATOM 3925 N N A VAL B 1 198 ? 20.973 -4.066 16.531 0.50 8.28 1273 VAL B N 1
ATOM 3926 N N B VAL B 1 198 ? 20.975 -4.060 16.477 0.50 9.00 1273 VAL B N 1
ATOM 3927 C CA A VAL B 1 198 ? 21.570 -2.918 15.883 0.50 8.13 1273 VAL B CA 1
ATOM 3928 C CA B VAL B 1 198 ? 21.467 -2.901 15.766 0.50 9.43 1273 VAL B CA 1
ATOM 3929 C C A VAL B 1 198 ? 22.704 -3.448 15.011 0.50 8.14 1273 VAL B C 1
ATOM 3930 C C B VAL B 1 198 ? 22.749 -3.311 15.053 0.50 8.74 1273 VAL B C 1
ATOM 3931 O O A VAL B 1 198 ? 23.438 -4.342 15.441 0.50 8.37 1273 VAL B O 1
ATOM 3932 O O B VAL B 1 198 ? 23.641 -3.935 15.642 0.50 8.94 1273 VAL B O 1
ATOM 3939 N N . ILE B 1 199 ? 22.797 -2.951 13.773 1.00 8.31 1274 ILE B N 1
ATOM 3940 C CA . ILE B 1 199 ? 23.823 -3.392 12.845 1.00 8.17 1274 ILE B CA 1
ATOM 3941 C C . ILE B 1 199 ? 24.731 -2.209 12.577 1.00 8.04 1274 ILE B C 1
ATOM 3942 O O . ILE B 1 199 ? 24.313 -1.282 11.890 1.00 8.18 1274 ILE B O 1
ATOM 3947 N N . ILE B 1 200 ? 25.934 -2.215 13.149 1.00 7.56 1275 ILE B N 1
ATOM 3948 C CA . ILE B 1 200 ? 26.838 -1.091 12.988 1.00 7.93 1275 ILE B CA 1
ATOM 3949 C C . ILE B 1 200 ? 28.098 -1.596 12.307 1.00 8.23 1275 ILE B C 1
ATOM 3950 O O . ILE B 1 200 ? 28.966 -2.185 12.933 1.00 8.15 1275 ILE B O 1
ATOM 3955 N N . ASN B 1 201 ? 28.166 -1.378 10.999 1.00 8.20 1276 ASN B N 1
ATOM 3956 C CA . ASN B 1 201 ? 29.255 -1.905 10.204 1.00 8.81 1276 ASN B CA 1
ATOM 3957 C C . ASN B 1 201 ? 29.274 -3.431 10.370 1.00 8.86 1276 ASN B C 1
ATOM 3958 O O . ASN B 1 201 ? 28.271 -4.076 10.093 1.00 9.61 1276 ASN B O 1
ATOM 3963 N N . THR B 1 202 ? 30.389 -4.003 10.852 1.00 9.08 1277 THR B N 1
ATOM 3964 C CA . THR B 1 202 ? 30.516 -5.452 10.986 1.00 9.20 1277 THR B CA 1
ATOM 3965 C C . THR B 1 202 ? 29.975 -5.971 12.327 1.00 9.18 1277 THR B C 1
ATOM 3966 O O . THR B 1 202 ? 29.957 -7.180 12.542 1.00 10.06 1277 THR B O 1
ATOM 3970 N N . GLU B 1 203 ? 29.568 -5.085 13.240 1.00 9.04 1278 GLU B N 1
ATOM 3971 C CA . GLU B 1 203 ? 29.133 -5.487 14.572 1.00 9.23 1278 GLU B CA 1
ATOM 3972 C C . GLU B 1 203 ? 27.616 -5.560 14.638 1.00 8.94 1278 GLU B C 1
ATOM 3973 O O . GLU B 1 203 ? 26.930 -4.621 14.245 1.00 9.31 1278 GLU B O 1
ATOM 3979 N N . ILE B 1 204 ? 27.115 -6.685 15.163 1.00 8.97 1279 ILE B N 1
ATOM 3980 C CA . ILE B 1 204 ? 25.711 -6.843 15.472 1.00 9.11 1279 ILE B CA 1
ATOM 3981 C C . ILE B 1 204 ? 25.561 -6.790 16.979 1.00 8.99 1279 ILE B C 1
ATOM 3982 O O . ILE B 1 204 ? 26.082 -7.654 17.673 1.00 9.69 1279 ILE B O 1
ATOM 3987 N N . TRP B 1 205 ? 24.850 -5.779 17.466 1.00 8.42 1280 TRP B N 1
ATOM 3988 C CA . TRP B 1 205 ? 24.656 -5.564 18.889 1.00 9.03 1280 TRP B CA 1
ATOM 3989 C C . TRP B 1 205 ? 23.236 -5.915 19.285 1.00 9.11 1280 TRP B C 1
ATOM 3990 O O . TRP B 1 205 ? 22.310 -5.625 18.548 1.00 9.20 1280 TRP B O 1
ATOM 4001 N N . ASP B 1 206 ? 23.074 -6.414 20.511 1.00 9.49 1281 ASP B N 1
ATOM 4002 C CA . ASP B 1 206 ? 21.771 -6.595 21.126 1.00 10.41 1281 ASP B CA 1
ATOM 4003 C C . ASP B 1 206 ? 21.235 -5.223 21.512 1.00 10.02 1281 ASP B C 1
ATOM 4004 O O . ASP B 1 206 ? 21.888 -4.493 22.241 1.00 10.66 1281 ASP B O 1
ATOM 4009 N N . LEU B 1 207 ? 20.036 -4.874 21.029 1.00 9.57 1282 LEU B N 1
ATOM 4010 C CA . LEU B 1 207 ? 19.471 -3.561 21.282 1.00 10.19 1282 LEU B CA 1
ATOM 4011 C C . LEU B 1 207 ? 19.187 -3.349 22.768 1.00 10.71 1282 LEU B C 1
ATOM 4012 O O . LEU B 1 207 ? 19.277 -2.226 23.254 1.00 12.65 1282 LEU B O 1
ATOM 4017 N N . ARG B 1 208 ? 18.778 -4.410 23.461 1.00 10.42 1283 ARG B N 1
ATOM 4018 C CA . ARG B 1 208 ? 18.279 -4.282 24.825 1.00 11.31 1283 ARG B CA 1
ATOM 4019 C C . ARG B 1 208 ? 19.419 -4.311 25.844 1.00 11.47 1283 ARG B C 1
ATOM 4020 O O . ARG B 1 208 ? 19.403 -3.523 26.791 1.00 11.81 1283 ARG B O 1
ATOM 4028 N N . THR B 1 209 ? 20.410 -5.190 25.642 1.00 11.50 1284 THR B N 1
ATOM 4029 C CA . THR B 1 209 ? 21.478 -5.389 26.618 1.00 12.06 1284 THR B CA 1
ATOM 4030 C C . THR B 1 209 ? 22.776 -4.726 26.165 1.00 12.42 1284 THR B C 1
ATOM 4031 O O . THR B 1 209 ? 23.690 -4.577 26.973 1.00 14.18 1284 THR B O 1
ATOM 4035 N N . PHE B 1 210 ? 22.893 -4.452 24.860 1.00 12.33 1285 PHE B N 1
ATOM 4036 C CA . PHE B 1 210 ? 24.045 -3.774 24.270 1.00 12.80 1285 PHE B CA 1
ATOM 4037 C C . PHE B 1 210 ? 25.239 -4.720 24.108 1.00 13.04 1285 PHE B C 1
ATOM 4038 O O . PHE B 1 210 ? 26.297 -4.280 23.683 1.00 14.11 1285 PHE B O 1
ATOM 4046 N N . HIS B 1 211 ? 25.085 -6.009 24.429 1.00 12.41 1286 HIS B N 1
ATOM 4047 C CA . HIS B 1 211 ? 26.166 -6.961 24.207 1.00 12.98 1286 HIS B CA 1
ATOM 4048 C C . HIS B 1 211 ? 26.344 -7.253 22.719 1.00 12.14 1286 HIS B C 1
ATOM 4049 O O . HIS B 1 211 ? 25.388 -7.227 21.940 1.00 11.00 1286 HIS B O 1
ATOM 4056 N N . LEU B 1 212 ? 27.584 -7.553 22.340 1.00 12.57 1287 LEU B N 1
ATOM 4057 C CA . LEU B 1 212 ? 27.887 -7.980 20.988 1.00 12.32 1287 LEU B CA 1
ATOM 4058 C C . LEU B 1 212 ? 27.293 -9.363 20.757 1.00 13.13 1287 LEU B C 1
ATOM 4059 O O . LEU B 1 212 ? 27.478 -10.262 21.576 1.00 14.59 1287 LEU B O 1
ATOM 4064 N N . LEU B 1 213 ? 26.603 -9.525 19.627 1.00 12.58 1288 LEU B N 1
ATOM 4065 C CA . LEU B 1 213 ? 25.985 -10.793 19.264 1.00 13.99 1288 LEU B CA 1
ATOM 4066 C C . LEU B 1 213 ? 26.783 -11.507 18.177 1.00 14.59 1288 LEU B C 1
ATOM 4067 O O . LEU B 1 213 ? 26.907 -12.729 18.211 1.00 16.21 1288 LEU B O 1
ATOM 4072 N N . HIS B 1 214 ? 27.236 -10.754 17.172 1.00 14.86 1289 HIS B N 1
ATOM 4073 C CA . HIS B 1 214 ? 27.911 -11.325 16.025 1.00 15.69 1289 HIS B CA 1
ATOM 4074 C C . HIS B 1 214 ? 28.874 -10.318 15.423 1.00 14.03 1289 HIS B C 1
ATOM 4075 O O . HIS B 1 214 ? 28.689 -9.109 15.556 1.00 13.66 1289 HIS B O 1
ATOM 4082 N N . THR B 1 215 ? 29.848 -10.863 14.696 1.00 14.43 1290 THR B N 1
ATOM 4083 C CA . THR B 1 215 ? 30.719 -10.139 13.789 1.00 15.36 1290 THR B CA 1
ATOM 4084 C C . THR B 1 215 ? 30.446 -10.649 12.378 1.00 15.26 1290 THR B C 1
ATOM 4085 O O . THR B 1 215 ? 30.499 -11.858 12.134 1.00 18.71 1290 THR B O 1
ATOM 4089 N N . VAL B 1 216 ? 30.175 -9.731 11.452 1.00 12.64 1291 VAL B N 1
ATOM 4090 C CA . VAL B 1 216 ? 29.859 -10.095 10.081 1.00 12.91 1291 VAL B CA 1
ATOM 4091 C C . VAL B 1 216 ? 30.830 -9.364 9.161 1.00 12.70 1291 VAL B C 1
ATOM 4092 O O . VAL B 1 216 ? 30.557 -8.253 8.719 1.00 11.32 1291 VAL B O 1
ATOM 4096 N N . PRO B 1 217 ? 31.999 -9.966 8.859 1.00 14.02 1292 PRO B N 1
ATOM 4097 C CA . PRO B 1 217 ? 33.027 -9.283 8.082 1.00 14.72 1292 PRO B CA 1
ATOM 4098 C C . PRO B 1 217 ? 32.548 -8.709 6.753 1.00 14.03 1292 PRO B C 1
ATOM 4099 O O . PRO B 1 217 ? 33.002 -7.651 6.334 1.00 13.67 1292 PRO B O 1
ATOM 4103 N N . ALA B 1 218 ? 31.631 -9.419 6.092 1.00 13.79 1293 ALA B N 1
ATOM 4104 C CA . ALA B 1 218 ? 31.201 -9.037 4.756 1.00 14.05 1293 ALA B CA 1
ATOM 4105 C C . ALA B 1 218 ? 30.470 -7.693 4.748 1.00 13.11 1293 ALA B C 1
ATOM 4106 O O . ALA B 1 218 ? 30.299 -7.107 3.682 1.00 14.68 1293 ALA B O 1
ATOM 4108 N N . LEU B 1 219 ? 30.019 -7.215 5.925 1.00 12.11 1294 LEU B N 1
ATOM 4109 C CA . LEU B 1 219 ? 29.245 -5.980 5.988 1.00 11.95 1294 LEU B CA 1
ATOM 4110 C C . LEU B 1 219 ? 30.138 -4.745 6.095 1.00 11.78 1294 LEU B C 1
ATOM 4111 O O . LEU B 1 219 ? 29.619 -3.638 6.176 1.00 11.68 1294 LEU B O 1
ATOM 4116 N N . ASP B 1 220 ? 31.464 -4.917 6.079 1.00 11.81 1295 ASP B N 1
ATOM 4117 C CA . ASP B 1 220 ? 32.362 -3.785 6.254 1.00 12.41 1295 ASP B CA 1
ATOM 4118 C C . ASP B 1 220 ? 32.103 -2.744 5.161 1.00 12.06 1295 ASP B C 1
ATOM 4119 O O . ASP B 1 220 ? 32.113 -3.067 3.971 1.00 13.19 1295 ASP B O 1
ATOM 4124 N N . GLN B 1 221 ? 31.873 -1.498 5.600 1.00 12.08 1296 GLN B N 1
ATOM 4125 C CA . GLN B 1 221 ? 31.671 -0.345 4.728 1.00 12.19 1296 GLN B CA 1
ATOM 4126 C C . GLN B 1 221 ? 30.426 -0.493 3.853 1.00 11.71 1296 GLN B C 1
ATOM 4127 O O . GLN B 1 221 ? 30.321 0.170 2.821 1.00 12.31 1296 GLN B O 1
ATOM 4133 N N . CYS B 1 222 ? 29.447 -1.278 4.302 1.00 11.10 1297 CYS B N 1
ATOM 4134 C CA . CYS B 1 222 ? 28.246 -1.494 3.514 1.00 11.15 1297 CYS B CA 1
ATOM 4135 C C . CYS B 1 222 ? 27.100 -0.601 3.971 1.00 10.69 1297 CYS B C 1
ATOM 4136 O O . CYS B 1 222 ? 26.890 -0.385 5.158 1.00 11.32 1297 CYS B O 1
ATOM 4139 N N . ARG B 1 223 ? 26.309 -0.162 2.994 1.00 10.27 1298 ARG B N 1
ATOM 4140 C CA . ARG B 1 223 ? 24.931 0.222 3.220 1.00 9.91 1298 ARG B CA 1
ATOM 4141 C C . ARG B 1 223 ? 24.057 -1.011 3.039 1.00 10.15 1298 ARG B C 1
ATOM 4142 O O . ARG B 1 223 ? 24.391 -1.903 2.257 1.00 10.34 1298 ARG B O 1
ATOM 4150 N N . VAL B 1 224 ? 22.944 -1.057 3.774 1.00 10.87 1299 VAL B N 1
ATOM 4151 C CA . VAL B 1 224 ? 22.065 -2.208 3.736 1.00 11.98 1299 VAL B CA 1
ATOM 4152 C C . VAL B 1 224 ? 20.626 -1.758 3.546 1.00 12.47 1299 VAL B C 1
ATOM 4153 O O . VAL B 1 224 ? 20.250 -0.639 3.885 1.00 14.07 1299 VAL B O 1
ATOM 4157 N N . VAL B 1 225 ? 19.831 -2.659 2.987 1.00 12.05 1300 VAL B N 1
ATOM 4158 C CA . VAL B 1 225 ? 18.393 -2.495 2.904 1.00 12.67 1300 VAL B CA 1
ATOM 4159 C C . VAL B 1 225 ? 17.786 -3.894 2.961 1.00 12.48 1300 VAL B C 1
ATOM 4160 O O . VAL B 1 225 ? 18.405 -4.864 2.520 1.00 13.15 1300 VAL B O 1
ATOM 4164 N N . PHE B 1 226 ? 16.594 -3.994 3.553 1.00 11.90 1301 PHE B N 1
ATOM 4165 C CA . PHE B 1 226 ? 15.936 -5.272 3.728 1.00 12.28 1301 PHE B CA 1
ATOM 4166 C C . PHE B 1 226 ? 14.799 -5.402 2.731 1.00 13.08 1301 PHE B C 1
ATOM 4167 O O . PHE B 1 226 ? 14.223 -4.407 2.291 1.00 14.49 1301 PHE B O 1
ATOM 4175 N N . ASN B 1 227 ? 14.447 -6.647 2.418 1.00 12.90 1302 ASN B N 1
ATOM 4176 C CA . ASN B 1 227 ? 13.174 -6.909 1.782 1.00 14.13 1302 ASN B CA 1
ATOM 4177 C C . ASN B 1 227 ? 12.061 -6.556 2.767 1.00 15.13 1302 ASN B C 1
ATOM 4178 O O . ASN B 1 227 ? 12.304 -6.307 3.945 1.00 15.22 1302 ASN B O 1
ATOM 4183 N N . HIS B 1 228 ? 10.829 -6.511 2.268 1.00 16.26 1303 HIS B N 1
ATOM 4184 C CA . HIS B 1 228 ? 9.741 -5.911 3.023 1.00 17.98 1303 HIS B CA 1
ATOM 4185 C C . HIS B 1 228 ? 9.249 -6.848 4.124 1.00 19.86 1303 HIS B C 1
ATOM 4186 O O . HIS B 1 228 ? 8.591 -6.392 5.056 1.00 23.55 1303 HIS B O 1
ATOM 4193 N N . THR B 1 229 ? 9.566 -8.148 4.022 1.00 20.81 1304 THR B N 1
ATOM 4194 C CA . THR B 1 229 ? 9.229 -9.097 5.077 1.00 23.02 1304 THR B CA 1
ATOM 4195 C C . THR B 1 229 ? 10.355 -9.181 6.109 1.00 21.95 1304 THR B C 1
ATOM 4196 O O . THR B 1 229 ? 10.168 -9.764 7.174 1.00 25.06 1304 THR B O 1
ATOM 4200 N N . GLY B 1 230 ? 11.531 -8.637 5.773 1.00 20.67 1305 GLY B N 1
ATOM 4201 C CA . GLY B 1 230 ? 12.647 -8.575 6.699 1.00 19.87 1305 GLY B CA 1
ATOM 4202 C C . GLY B 1 230 ? 13.373 -9.914 6.829 1.00 19.68 1305 GLY B C 1
ATOM 4203 O O . GLY B 1 230 ? 14.020 -10.158 7.846 1.00 21.82 1305 GLY B O 1
ATOM 4204 N N . THR B 1 231 ? 13.312 -10.752 5.780 1.00 18.45 1306 THR B N 1
ATOM 4205 C CA . THR B 1 231 ? 13.972 -12.052 5.791 1.00 18.63 1306 THR B CA 1
ATOM 4206 C C . THR B 1 231 ? 15.297 -11.995 5.039 1.00 15.99 1306 THR B C 1
ATOM 4207 O O . THR B 1 231 ? 16.126 -12.878 5.209 1.00 16.62 1306 THR B O 1
ATOM 4211 N N . VAL B 1 232 ? 15.478 -10.971 4.197 1.00 14.65 1307 VAL B N 1
ATOM 4212 C CA . VAL B 1 232 ? 16.677 -10.857 3.381 1.00 13.28 1307 VAL B CA 1
ATOM 4213 C C . VAL B 1 232 ? 17.229 -9.448 3.536 1.00 12.18 1307 VAL B C 1
ATOM 4214 O O . VAL B 1 232 ? 16.488 -8.467 3.464 1.00 12.62 1307 VAL B O 1
ATOM 4218 N N . MET B 1 233 ? 18.549 -9.378 3.692 1.00 11.26 1308 MET B N 1
ATOM 4219 C CA . MET B 1 233 ? 19.264 -8.121 3.735 1.00 11.52 1308 MET B CA 1
ATOM 4220 C C . MET B 1 233 ? 20.193 -8.016 2.527 1.00 11.27 1308 MET B C 1
ATOM 4221 O O . MET B 1 233 ? 20.925 -8.949 2.220 1.00 11.77 1308 MET B O 1
ATOM 4226 N N . TYR B 1 234 ? 20.132 -6.864 1.846 1.00 10.95 1309 TYR B N 1
ATOM 4227 C CA . TYR B 1 234 ? 21.023 -6.523 0.754 1.00 11.36 1309 TYR B CA 1
ATOM 4228 C C . TYR B 1 234 ? 22.108 -5.606 1.291 1.00 10.99 1309 TYR B C 1
ATOM 4229 O O . TYR B 1 234 ? 21.802 -4.678 2.019 1.00 12.60 1309 TYR B O 1
ATOM 4238 N N . GLY B 1 235 ? 23.355 -5.856 0.910 1.00 11.05 1310 GLY B N 1
ATOM 4239 C CA . GLY B 1 235 ? 24.456 -5.001 1.303 1.00 11.30 1310 GLY B CA 1
ATOM 4240 C C . GLY B 1 235 ? 25.366 -4.722 0.122 1.00 11.99 1310 GLY B C 1
ATOM 4241 O O . GLY B 1 235 ? 25.658 -5.614 -0.666 1.00 14.01 1310 GLY B O 1
ATOM 4242 N N . ALA B 1 236 ? 25.800 -3.472 0.003 1.00 11.49 1311 ALA B N 1
ATOM 4243 C CA . ALA B 1 236 ? 26.762 -3.092 -1.011 1.00 11.80 1311 ALA B CA 1
ATOM 4244 C C . ALA B 1 236 ? 27.822 -2.218 -0.364 1.00 11.31 1311 ALA B C 1
ATOM 4245 O O . ALA B 1 236 ? 27.513 -1.351 0.456 1.00 11.24 1311 ALA B O 1
ATOM 4247 N N . MET B 1 237 ? 29.067 -2.465 -0.738 1.00 12.61 1312 MET B N 1
ATOM 4248 C CA . MET B 1 237 ? 30.195 -1.805 -0.118 1.00 13.00 1312 MET B CA 1
ATOM 4249 C C . MET B 1 237 ? 30.433 -0.462 -0.794 1.00 13.72 1312 MET B C 1
ATOM 4250 O O . MET B 1 237 ? 30.493 -0.377 -2.019 1.00 15.52 1312 MET B O 1
ATOM 4255 N N . LEU B 1 238 ? 30.567 0.586 0.018 1.00 13.70 1313 LEU B N 1
ATOM 4256 C CA . LEU B 1 238 ? 30.916 1.900 -0.493 1.00 15.21 1313 LEU B CA 1
ATOM 4257 C C . LEU B 1 238 ? 32.251 1.820 -1.224 1.00 17.53 1313 LEU B C 1
ATOM 4258 O O . LEU B 1 238 ? 33.109 1.018 -0.869 1.00 19.47 1313 LEU B O 1
ATOM 4263 N N . GLN B 1 239 ? 32.420 2.662 -2.245 1.00 19.89 1314 GLN B N 1
ATOM 4264 C CA . GLN B 1 239 ? 33.729 2.847 -2.849 1.00 23.33 1314 GLN B CA 1
ATOM 4265 C C . GLN B 1 239 ? 34.653 3.551 -1.863 1.00 25.67 1314 GLN B C 1
ATOM 4266 O O . GLN B 1 239 ? 34.221 4.440 -1.137 1.00 26.47 1314 GLN B O 1
ATOM 4272 N N . ALA B 1 240 ? 35.938 3.176 -1.905 1.00 29.86 1315 ALA B N 1
ATOM 4273 C CA . ALA B 1 240 ? 36.943 3.666 -0.972 1.00 33.16 1315 ALA B CA 1
ATOM 4274 C C . ALA B 1 240 ? 36.953 5.198 -0.950 1.00 33.96 1315 ALA B C 1
ATOM 4275 O O . ALA B 1 240 ? 36.948 5.794 -2.052 1.00 35.35 1315 ALA B O 1
ATOM 4277 N N . LYS B 1 252 ? 31.845 10.162 -8.585 1.00 29.66 1327 LYS B N 1
ATOM 4278 C CA . LYS B 1 252 ? 32.098 8.711 -8.797 1.00 28.68 1327 LYS B CA 1
ATOM 4279 C C . LYS B 1 252 ? 31.004 7.899 -8.116 1.00 26.80 1327 LYS B C 1
ATOM 4280 O O . LYS B 1 252 ? 30.236 8.429 -7.307 1.00 28.29 1327 LYS B O 1
ATOM 4282 N N . SER B 1 253 ? 30.965 6.602 -8.438 1.00 24.39 1328 SER B N 1
ATOM 4283 C CA . SER B 1 253 ? 29.953 5.700 -7.921 1.00 20.90 1328 SER B CA 1
ATOM 4284 C C . SER B 1 253 ? 30.020 5.683 -6.402 1.00 18.07 1328 SER B C 1
ATOM 4285 O O . SER B 1 253 ? 31.106 5.615 -5.827 1.00 18.07 1328 SER B O 1
ATOM 4287 N N . PRO B 1 254 ? 28.874 5.742 -5.695 1.00 15.82 1329 PRO B N 1
ATOM 4288 C CA . PRO B 1 254 ? 28.898 5.518 -4.262 1.00 15.86 1329 PRO B CA 1
ATOM 4289 C C . PRO B 1 254 ? 29.315 4.098 -3.894 1.00 14.87 1329 PRO B C 1
ATOM 4290 O O . PRO B 1 254 ? 29.952 3.899 -2.874 1.00 15.08 1329 PRO B O 1
ATOM 4294 N N . PHE B 1 255 ? 28.988 3.125 -4.750 1.00 12.86 1330 PHE B N 1
ATOM 4295 C CA . PHE B 1 255 ? 29.279 1.733 -4.448 1.00 12.51 1330 PHE B CA 1
ATOM 4296 C C . PHE B 1 255 ? 30.180 1.128 -5.515 1.00 13.01 1330 PHE B C 1
ATOM 4297 O O . PHE B 1 255 ? 30.402 1.713 -6.574 1.00 14.16 1330 PHE B O 1
ATOM 4305 N N . GLY B 1 256 ? 30.665 -0.079 -5.222 1.00 13.29 1331 GLY B N 1
ATOM 4306 C CA . GLY B 1 256 ? 31.384 -0.874 -6.197 1.00 13.25 1331 GLY B CA 1
ATOM 4307 C C . GLY B 1 256 ? 30.421 -1.582 -7.146 1.00 13.12 1331 GLY B C 1
ATOM 4308 O O . GLY B 1 256 ? 29.293 -1.142 -7.347 1.00 14.01 1331 GLY B O 1
ATOM 4309 N N . SER B 1 257 ? 30.881 -2.690 -7.727 1.00 14.13 1332 SER B N 1
ATOM 4310 C CA . SER B 1 257 ? 30.178 -3.316 -8.833 1.00 15.77 1332 SER B CA 1
ATOM 4311 C C . SER B 1 257 ? 29.478 -4.602 -8.405 1.00 16.72 1332 SER B C 1
ATOM 4312 O O . SER B 1 257 ? 29.092 -5.396 -9.261 1.00 19.03 1332 SER B O 1
ATOM 4315 N N . SER B 1 258 ? 29.348 -4.828 -7.096 1.00 16.41 1333 SER B N 1
ATOM 4316 C CA . SER B 1 258 ? 28.675 -6.017 -6.604 1.00 16.63 1333 SER B CA 1
ATOM 4317 C C . SER B 1 258 ? 27.833 -5.669 -5.384 1.00 15.49 1333 SER B C 1
ATOM 4318 O O . SER B 1 258 ? 28.089 -4.682 -4.694 1.00 16.27 1333 SER B O 1
ATOM 4321 N N . PHE B 1 259 ? 26.820 -6.496 -5.141 1.00 14.66 1334 PHE B N 1
ATOM 4322 C CA . PHE B 1 259 ? 26.104 -6.472 -3.882 1.00 13.91 1334 PHE B CA 1
ATOM 4323 C C . PHE B 1 259 ? 25.927 -7.911 -3.419 1.00 13.88 1334 PHE B C 1
ATOM 4324 O O . PHE B 1 259 ? 26.120 -8.852 -4.187 1.00 14.09 1334 PHE B O 1
ATOM 4332 N N A ARG B 1 260 ? 25.573 -8.059 -2.144 0.50 13.77 1335 ARG B N 1
ATOM 4333 N N B ARG B 1 260 ? 25.598 -8.060 -2.135 0.50 13.92 1335 ARG B N 1
ATOM 4334 C CA A ARG B 1 260 ? 25.422 -9.362 -1.530 0.50 14.30 1335 ARG B CA 1
ATOM 4335 C CA B ARG B 1 260 ? 25.434 -9.361 -1.516 0.50 14.57 1335 ARG B CA 1
ATOM 4336 C C A ARG B 1 260 ? 24.085 -9.408 -0.808 0.50 13.22 1335 ARG B C 1
ATOM 4337 C C B ARG B 1 260 ? 24.081 -9.404 -0.819 0.50 13.35 1335 ARG B C 1
ATOM 4338 O O A ARG B 1 260 ? 23.614 -8.390 -0.297 0.50 13.48 1335 ARG B O 1
ATOM 4339 O O B ARG B 1 260 ? 23.595 -8.380 -0.337 0.50 13.61 1335 ARG B O 1
ATOM 4354 N N . THR B 1 261 ? 23.473 -10.594 -0.786 1.00 12.79 1336 THR B N 1
ATOM 4355 C CA . THR B 1 261 ? 22.294 -10.811 0.024 1.00 12.66 1336 THR B CA 1
ATOM 4356 C C . THR B 1 261 ? 22.666 -11.732 1.171 1.00 11.77 1336 THR B C 1
ATOM 4357 O O . THR B 1 261 ? 23.563 -12.576 1.052 1.00 11.43 1336 THR B O 1
ATOM 4361 N N . PHE B 1 262 ? 21.957 -11.527 2.277 1.00 11.25 1337 PHE B N 1
ATOM 4362 C CA . PHE B 1 262 ? 22.177 -12.248 3.513 1.00 11.53 1337 PHE B CA 1
ATOM 4363 C C . PHE B 1 262 ? 20.831 -12.659 4.086 1.00 11.50 1337 PHE B C 1
ATOM 4364 O O . PHE B 1 262 ? 19.859 -11.922 3.996 1.00 12.18 1337 PHE B O 1
ATOM 4372 N N . ASN B 1 263 ? 20.811 -13.821 4.725 1.00 11.78 1338 ASN B N 1
ATOM 4373 C CA . ASN B 1 263 ? 19.692 -14.223 5.548 1.00 12.16 1338 ASN B CA 1
ATOM 4374 C C . ASN B 1 263 ? 19.632 -13.253 6.725 1.00 12.31 1338 ASN B C 1
ATOM 4375 O O . ASN B 1 263 ? 20.606 -13.098 7.448 1.00 12.43 1338 ASN B O 1
ATOM 4380 N N . ALA B 1 264 ? 18.492 -12.585 6.901 1.00 12.49 1339 ALA B N 1
ATOM 4381 C CA . ALA B 1 264 ? 18.393 -11.525 7.889 1.00 13.89 1339 ALA B CA 1
ATOM 4382 C C . ALA B 1 264 ? 18.358 -12.069 9.318 1.00 15.00 1339 ALA B C 1
ATOM 4383 O O . ALA B 1 264 ? 18.585 -11.314 10.256 1.00 15.49 1339 ALA B O 1
ATOM 4385 N N A THR B 1 265 ? 18.096 -13.370 9.480 0.50 16.01 1340 THR B N 1
ATOM 4386 N N B THR B 1 265 ? 18.062 -13.367 9.480 0.50 16.03 1340 THR B N 1
ATOM 4387 C CA A THR B 1 265 ? 17.956 -13.957 10.806 0.50 17.33 1340 THR B CA 1
ATOM 4388 C CA B THR B 1 265 ? 17.953 -13.966 10.806 0.50 17.24 1340 THR B CA 1
ATOM 4389 C C A THR B 1 265 ? 19.314 -14.403 11.352 0.50 17.03 1340 THR B C 1
ATOM 4390 C C B THR B 1 265 ? 19.342 -14.330 11.338 0.50 17.03 1340 THR B C 1
ATOM 4391 O O A THR B 1 265 ? 19.533 -14.358 12.560 0.50 19.29 1340 THR B O 1
ATOM 4392 O O B THR B 1 265 ? 19.632 -14.097 12.510 0.50 19.42 1340 THR B O 1
ATOM 4399 N N . ASP B 1 266 ? 20.209 -14.876 10.475 1.00 15.49 1341 ASP B N 1
ATOM 4400 C CA . ASP B 1 266 ? 21.481 -15.431 10.930 1.00 15.06 1341 ASP B CA 1
ATOM 4401 C C . ASP B 1 266 ? 22.694 -14.737 10.304 1.00 14.02 1341 ASP B C 1
ATOM 4402 O O . ASP B 1 266 ? 23.825 -15.091 10.631 1.00 14.96 1341 ASP B O 1
ATOM 4407 N N . TYR B 1 267 ? 22.457 -13.771 9.404 1.00 13.45 1342 TYR B N 1
ATOM 4408 C CA . TYR B 1 267 ? 23.500 -12.974 8.761 1.00 13.01 1342 TYR B CA 1
ATOM 4409 C C . TYR B 1 267 ? 24.386 -13.815 7.845 1.00 13.62 1342 TYR B C 1
ATOM 4410 O O . TYR B 1 267 ? 25.434 -13.349 7.410 1.00 14.63 1342 TYR B O 1
ATOM 4419 N N . LYS B 1 268 ? 23.935 -15.014 7.489 1.00 13.71 1343 LYS B N 1
ATOM 4420 C CA . LYS B 1 268 ? 24.713 -15.858 6.601 1.00 14.86 1343 LYS B CA 1
ATOM 4421 C C . LYS B 1 268 ? 24.457 -15.444 5.155 1.00 14.07 1343 LYS B C 1
ATOM 4422 O O . LYS B 1 268 ? 23.317 -15.227 4.761 1.00 13.99 1343 LYS B O 1
ATOM 4428 N N . PRO B 1 269 ? 25.500 -15.356 4.302 1.00 14.66 1344 PRO B N 1
ATOM 4429 C CA . PRO B 1 269 ? 25.287 -14.953 2.921 1.00 14.78 1344 PRO B CA 1
ATOM 4430 C C . PRO B 1 269 ? 24.392 -15.915 2.150 1.00 14.25 1344 PRO B C 1
ATOM 4431 O O . PRO B 1 269 ? 24.425 -17.130 2.362 1.00 14.77 1344 PRO B O 1
ATOM 4435 N N . ILE B 1 270 ? 23.592 -15.351 1.256 1.00 13.82 1345 ILE B N 1
ATOM 4436 C CA . ILE B 1 270 ? 22.760 -16.114 0.338 1.00 14.88 1345 ILE B CA 1
ATOM 4437 C C . ILE B 1 270 ? 23.403 -16.093 -1.053 1.00 15.39 1345 ILE B C 1
ATOM 4438 O O . ILE B 1 270 ? 23.598 -17.135 -1.658 1.00 16.85 1345 ILE B O 1
ATOM 4443 N N . ALA B 1 271 ? 23.700 -14.893 -1.562 1.00 16.00 1346 ALA B N 1
ATOM 4444 C CA . ALA B 1 271 ? 24.214 -14.736 -2.915 1.00 17.15 1346 ALA B CA 1
ATOM 4445 C C . ALA B 1 271 ? 25.154 -13.535 -2.994 1.00 16.62 1346 ALA B C 1
ATOM 4446 O O . ALA B 1 271 ? 24.996 -12.563 -2.258 1.00 16.26 1346 ALA B O 1
ATOM 4448 N N . THR B 1 272 ? 26.119 -13.620 -3.914 1.00 17.45 1347 THR B N 1
ATOM 4449 C CA . THR B 1 272 ? 26.952 -12.493 -4.293 1.00 17.57 1347 THR B CA 1
ATOM 4450 C C . THR B 1 272 ? 26.656 -12.181 -5.749 1.00 17.33 1347 THR B C 1
ATOM 4451 O O . THR B 1 272 ? 26.824 -13.047 -6.603 1.00 18.92 1347 THR B O 1
ATOM 4455 N N . ILE B 1 273 ? 26.191 -10.958 -6.016 1.00 17.05 1348 ILE B N 1
ATOM 4456 C CA . ILE B 1 273 ? 25.783 -10.569 -7.356 1.00 17.48 1348 ILE B CA 1
ATOM 4457 C C . ILE B 1 273 ? 26.816 -9.598 -7.914 1.00 17.97 1348 ILE B C 1
ATOM 4458 O O . ILE B 1 273 ? 26.910 -8.462 -7.457 1.00 17.92 1348 ILE B O 1
ATOM 4463 N N . ASP B 1 274 ? 27.582 -10.067 -8.902 1.00 19.53 1349 ASP B N 1
ATOM 4464 C CA . ASP B 1 274 ? 28.596 -9.257 -9.553 1.00 22.06 1349 ASP B CA 1
ATOM 4465 C C . ASP B 1 274 ? 27.998 -8.667 -10.821 1.00 22.05 1349 ASP B C 1
ATOM 4466 O O . ASP B 1 274 ? 27.818 -9.367 -11.811 1.00 22.47 1349 ASP B O 1
ATOM 4471 N N . VAL B 1 275 ? 27.686 -7.375 -10.752 1.00 22.05 1350 VAL B N 1
ATOM 4472 C CA . VAL B 1 275 ? 27.010 -6.670 -11.819 1.00 22.47 1350 VAL B CA 1
ATOM 4473 C C . VAL B 1 275 ? 28.026 -6.278 -12.894 1.00 20.65 1350 VAL B C 1
ATOM 4474 O O . VAL B 1 275 ? 27.648 -6.053 -14.037 1.00 22.92 1350 VAL B O 1
ATOM 4478 N N . LYS B 1 276 ? 29.313 -6.186 -12.500 1.00 20.41 1351 LYS B N 1
ATOM 4479 C CA . LYS B 1 276 ? 30.417 -5.824 -13.386 1.00 20.40 1351 LYS B CA 1
ATOM 4480 C C . LYS B 1 276 ? 30.222 -4.403 -13.921 1.00 18.93 1351 LYS B C 1
ATOM 4481 O O . LYS B 1 276 ? 30.839 -4.012 -14.913 1.00 21.44 1351 LYS B O 1
ATOM 4483 N N . ARG B 1 277 ? 29.377 -3.637 -13.223 1.00 17.17 1352 ARG B N 1
ATOM 4484 C CA . ARG B 1 277 ? 29.181 -2.218 -13.457 1.00 16.26 1352 ARG B CA 1
ATOM 4485 C C . ARG B 1 277 ? 29.016 -1.564 -12.090 1.00 15.49 1352 ARG B C 1
ATOM 4486 O O . ARG B 1 277 ? 28.415 -2.159 -11.201 1.00 15.58 1352 ARG B O 1
ATOM 4494 N N . ASN B 1 278 ? 29.553 -0.353 -11.922 1.00 15.49 1353 ASN B N 1
ATOM 4495 C CA . ASN B 1 278 ? 29.454 0.312 -10.630 1.00 15.37 1353 ASN B CA 1
ATOM 4496 C C . ASN B 1 278 ? 27.999 0.666 -10.341 1.00 13.42 1353 ASN B C 1
ATOM 4497 O O . ASN B 1 278 ? 27.255 1.090 -11.227 1.00 13.24 1353 ASN B O 1
ATOM 4502 N N . ILE B 1 279 ? 27.623 0.479 -9.074 1.00 12.06 1354 ILE B N 1
ATOM 4503 C CA . ILE B 1 279 ? 26.261 0.641 -8.599 1.00 11.35 1354 ILE B CA 1
ATOM 4504 C C . ILE B 1 279 ? 26.107 1.995 -7.910 1.00 11.12 1354 ILE B C 1
ATOM 4505 O O . ILE B 1 279 ? 26.937 2.383 -7.094 1.00 11.56 1354 ILE B O 1
ATOM 4510 N N . PHE B 1 280 ? 24.997 2.676 -8.200 1.00 10.20 1355 PHE B N 1
ATOM 4511 C CA . PHE B 1 280 ? 24.680 3.942 -7.560 1.00 10.66 1355 PHE B CA 1
ATOM 4512 C C . PHE B 1 280 ? 23.587 3.782 -6.508 1.00 10.41 1355 PHE B C 1
ATOM 4513 O O . PHE B 1 280 ? 23.532 4.562 -5.573 1.00 10.51 1355 PHE B O 1
ATOM 4521 N N . ASP B 1 281 ? 22.665 2.841 -6.720 1.00 9.89 1356 ASP B N 1
ATOM 4522 C CA . ASP B 1 281 ? 21.532 2.663 -5.828 1.00 9.99 1356 ASP B CA 1
ATOM 4523 C C . ASP B 1 281 ? 20.823 1.369 -6.192 1.00 9.84 1356 ASP B C 1
ATOM 4524 O O . ASP B 1 281 ? 20.998 0.844 -7.289 1.00 9.91 1356 ASP B O 1
ATOM 4529 N N . LEU B 1 282 ? 20.010 0.872 -5.268 1.00 10.40 1357 LEU B N 1
ATOM 4530 C CA . LEU B 1 282 ? 19.088 -0.195 -5.599 1.00 11.61 1357 LEU B CA 1
ATOM 4531 C C . LEU B 1 282 ? 17.864 -0.106 -4.701 1.00 11.32 1357 LEU B C 1
ATOM 4532 O O . LEU B 1 282 ? 17.874 0.541 -3.648 1.00 11.81 1357 LEU B O 1
ATOM 4537 N N . CYS B 1 283 ? 16.776 -0.693 -5.181 1.00 10.93 1358 CYS B N 1
ATOM 4538 C CA . CYS B 1 283 ? 15.523 -0.694 -4.452 1.00 11.99 1358 CYS B CA 1
ATOM 4539 C C . CYS B 1 283 ? 14.687 -1.889 -4.890 1.00 11.36 1358 CYS B C 1
ATOM 4540 O O . CYS B 1 283 ? 14.910 -2.441 -5.969 1.00 11.32 1358 CYS B O 1
ATOM 4543 N N . THR B 1 284 ? 13.737 -2.291 -4.039 1.00 12.42 1359 THR B N 1
ATOM 4544 C CA . THR B 1 284 ? 12.765 -3.310 -4.408 1.00 13.58 1359 THR B CA 1
ATOM 4545 C C . THR B 1 284 ? 11.362 -2.750 -4.226 1.00 14.54 1359 THR B C 1
ATOM 4546 O O . THR B 1 284 ? 11.154 -1.774 -3.508 1.00 14.54 1359 THR B O 1
ATOM 4550 N N . ASP B 1 285 ? 10.400 -3.411 -4.871 1.00 15.69 1360 ASP B N 1
ATOM 4551 C CA . ASP B 1 285 ? 8.997 -3.075 -4.718 1.00 17.78 1360 ASP B CA 1
ATOM 4552 C C . ASP B 1 285 ? 8.453 -3.711 -3.439 1.00 18.28 1360 ASP B C 1
ATOM 4553 O O . ASP B 1 285 ? 9.114 -4.537 -2.817 1.00 16.88 1360 ASP B O 1
ATOM 4558 N N . THR B 1 286 ? 7.223 -3.330 -3.079 1.00 19.94 1361 THR B N 1
ATOM 4559 C CA . THR B 1 286 ? 6.621 -3.711 -1.812 1.00 22.22 1361 THR B CA 1
ATOM 4560 C C . THR B 1 286 ? 6.531 -5.231 -1.698 1.00 22.32 1361 THR B C 1
ATOM 4561 O O . THR B 1 286 ? 6.688 -5.765 -0.606 1.00 24.62 1361 THR B O 1
ATOM 4565 N N . LYS B 1 287 ? 6.243 -5.916 -2.817 1.00 22.43 1362 LYS B N 1
ATOM 4566 C CA . LYS B 1 287 ? 6.050 -7.361 -2.814 1.00 23.03 1362 LYS B CA 1
ATOM 4567 C C . LYS B 1 287 ? 7.366 -8.093 -3.082 1.00 20.97 1362 LYS B C 1
ATOM 4568 O O . LYS B 1 287 ? 7.395 -9.317 -3.128 1.00 21.87 1362 LYS B O 1
ATOM 4571 N N . ASP B 1 288 ? 8.451 -7.335 -3.268 1.00 20.02 1363 ASP B N 1
ATOM 4572 C CA . ASP B 1 288 ? 9.775 -7.899 -3.490 1.00 19.87 1363 ASP B CA 1
ATOM 4573 C C . ASP B 1 288 ? 9.748 -8.877 -4.657 1.00 19.59 1363 ASP B C 1
ATOM 4574 O O . ASP B 1 288 ? 10.382 -9.926 -4.625 1.00 20.26 1363 ASP B O 1
ATOM 4579 N N . CYS B 1 289 ? 9.075 -8.463 -5.720 1.00 19.24 1364 CYS B N 1
ATOM 4580 C CA . CYS B 1 289 ? 9.110 -9.191 -6.968 1.00 19.77 1364 CYS B CA 1
ATOM 4581 C C . CYS B 1 289 ? 10.180 -8.620 -7.893 1.00 17.20 1364 CYS B C 1
ATOM 4582 O O . CYS B 1 289 ? 10.689 -9.335 -8.745 1.00 16.34 1364 CYS B O 1
ATOM 4585 N N . TYR B 1 290 ? 10.508 -7.332 -7.714 1.00 15.67 1365 TYR B N 1
ATOM 4586 C CA . TYR B 1 290 ? 11.416 -6.631 -8.611 1.00 15.64 1365 TYR B CA 1
ATOM 4587 C C . TYR B 1 290 ? 12.531 -5.958 -7.821 1.00 13.75 1365 TYR B C 1
ATOM 4588 O O . TYR B 1 290 ? 12.314 -5.485 -6.708 1.00 14.24 1365 TYR B O 1
ATOM 4597 N N . LEU B 1 291 ? 13.706 -5.906 -8.450 1.00 12.45 1366 LEU B N 1
ATOM 4598 C CA . LEU B 1 291 ? 14.847 -5.144 -7.982 1.00 11.95 1366 LEU B CA 1
ATOM 4599 C C . LEU B 1 291 ? 15.231 -4.172 -9.087 1.00 11.56 1366 LEU B C 1
ATOM 4600 O O . LEU B 1 291 ? 15.400 -4.579 -10.228 1.00 12.25 1366 LEU B O 1
ATOM 4605 N N . ALA B 1 292 ? 15.365 -2.896 -8.744 1.00 10.33 1367 ALA B N 1
ATOM 4606 C CA . ALA B 1 292 ? 15.897 -1.915 -9.669 1.00 10.20 1367 ALA B CA 1
ATOM 4607 C C . ALA B 1 292 ? 17.267 -1.476 -9.174 1.00 9.73 1367 ALA B C 1
ATOM 4608 O O . ALA B 1 292 ? 17.434 -1.196 -7.987 1.00 10.33 1367 ALA B O 1
ATOM 4610 N N . VAL B 1 293 ? 18.238 -1.423 -10.090 1.00 9.55 1368 VAL B N 1
ATOM 4611 C CA . VAL B 1 293 ? 19.603 -1.057 -9.757 1.00 9.78 1368 VAL B CA 1
ATOM 4612 C C . VAL B 1 293 ? 20.068 0.026 -10.721 1.00 10.00 1368 VAL B C 1
ATOM 4613 O O . VAL B 1 293 ? 19.923 -0.120 -11.930 1.00 10.31 1368 VAL B O 1
ATOM 4617 N N . ILE B 1 294 ? 20.649 1.106 -10.186 1.00 9.94 1369 ILE B N 1
ATOM 4618 C CA . ILE B 1 294 ? 21.297 2.091 -11.040 1.00 10.49 1369 I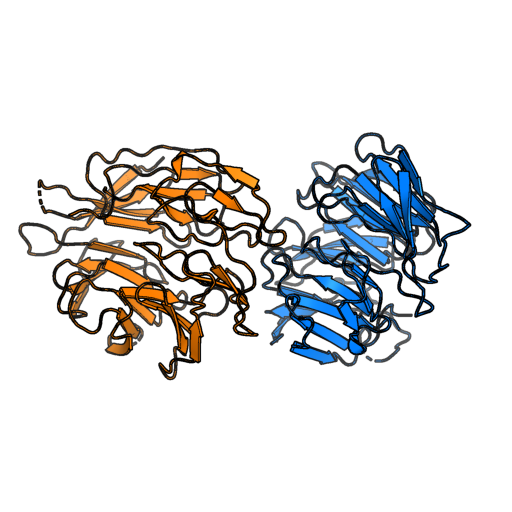LE B CA 1
ATOM 4619 C C . ILE B 1 294 ? 22.726 1.626 -11.275 1.00 10.50 1369 ILE B C 1
ATOM 4620 O O . ILE B 1 294 ? 23.492 1.452 -10.321 1.00 10.49 1369 ILE B O 1
ATOM 4625 N N . GLU B 1 295 ? 23.068 1.433 -12.550 1.00 10.86 1370 GLU B N 1
ATOM 4626 C CA . GLU B 1 295 ? 24.323 0.814 -12.934 1.00 11.73 1370 GLU B CA 1
ATOM 4627 C C . GLU B 1 295 ? 25.001 1.680 -13.983 1.00 12.20 1370 GLU B C 1
ATOM 4628 O O . GLU B 1 295 ? 24.357 2.132 -14.921 1.00 12.20 1370 GLU B O 1
ATOM 4634 N N . ASN B 1 296 ? 26.311 1.861 -13.844 1.00 12.80 1371 ASN B N 1
ATOM 4635 C CA . ASN B 1 296 ? 27.078 2.622 -14.818 1.00 14.33 1371 ASN B CA 1
ATOM 4636 C C . ASN B 1 296 ? 27.503 1.707 -15.964 1.00 15.98 1371 ASN B C 1
ATOM 4637 O O . ASN B 1 296 ? 28.353 0.842 -15.784 1.00 17.71 1371 ASN B O 1
ATOM 4642 N N A GLN B 1 297 ? 26.880 1.922 -17.136 0.50 16.48 1372 GLN B N 1
ATOM 4643 N N B GLN B 1 297 ? 26.931 1.909 -17.146 0.50 16.85 1372 GLN B N 1
ATOM 4644 C CA A GLN B 1 297 ? 27.185 1.187 -18.359 0.50 17.23 1372 GLN B CA 1
ATOM 4645 C CA B GLN B 1 297 ? 27.306 1.092 -18.288 0.50 17.89 1372 GLN B CA 1
ATOM 4646 C C A GLN B 1 297 ? 28.459 1.728 -19.010 0.50 18.89 1372 GLN B C 1
ATOM 4647 C C B GLN B 1 297 ? 28.346 1.812 -19.139 0.50 19.20 1372 GLN B C 1
ATOM 4648 O O A GLN B 1 297 ? 29.097 1.032 -19.799 0.50 19.74 1372 GLN B O 1
ATOM 4649 O O B GLN B 1 297 ? 28.694 1.338 -20.221 0.50 19.85 1372 GLN B O 1
ATOM 4660 N N . GLY B 1 298 ? 28.823 2.965 -18.658 1.00 19.89 1373 GLY B N 1
ATOM 4661 C CA . GLY B 1 298 ? 29.829 3.726 -19.378 1.00 22.93 1373 GLY B CA 1
ATOM 4662 C C . GLY B 1 298 ? 31.214 3.563 -18.765 1.00 26.73 1373 GLY B C 1
ATOM 4663 O O . GLY B 1 298 ? 31.521 2.536 -18.162 1.00 29.03 1373 GLY B O 1
ATOM 4664 N N . SER B 1 299 ? 32.055 4.584 -18.981 1.00 32.07 1374 SER B N 1
ATOM 4665 C CA . SER B 1 299 ? 33.368 4.680 -18.364 1.00 34.20 1374 SER B CA 1
ATOM 4666 C C . SER B 1 299 ? 34.277 3.553 -18.876 1.00 37.96 1374 SER B C 1
ATOM 4667 O O . SER B 1 299 ? 35.480 3.836 -19.067 1.00 43.11 1374 SER B O 1
ATOM 4670 N N . MET B 1 305 ? 30.440 8.593 -18.111 1.00 27.38 1380 MET B N 1
ATOM 4671 C CA . MET B 1 305 ? 29.421 7.923 -17.255 1.00 26.21 1380 MET B CA 1
ATOM 4672 C C . MET B 1 305 ? 28.112 7.776 -18.021 1.00 22.82 1380 MET B C 1
ATOM 4673 O O . MET B 1 305 ? 27.729 8.666 -18.768 1.00 23.99 1380 MET B O 1
ATOM 4678 N N . ASP B 1 306 ? 27.419 6.660 -17.782 1.00 18.39 1381 ASP B N 1
ATOM 4679 C CA . ASP B 1 306 ? 26.159 6.358 -18.441 1.00 16.99 1381 ASP B CA 1
ATOM 4680 C C . ASP B 1 306 ? 25.340 5.484 -17.495 1.00 14.25 1381 ASP B C 1
ATOM 4681 O O . ASP B 1 306 ? 25.386 4.255 -17.571 1.00 14.94 1381 ASP B O 1
ATOM 4686 N N . THR B 1 307 ? 24.649 6.127 -16.551 1.00 12.68 1382 THR B N 1
ATOM 4687 C CA . THR B 1 307 ? 24.033 5.410 -15.447 1.00 12.28 1382 THR B CA 1
ATOM 4688 C C . THR B 1 307 ? 22.561 5.181 -15.752 1.00 12.46 1382 THR B C 1
ATOM 4689 O O . THR B 1 307 ? 21.754 6.114 -15.766 1.00 12.80 1382 THR B O 1
ATOM 4693 N N . VAL B 1 308 ? 22.247 3.910 -16.007 1.00 11.84 1383 VAL B N 1
ATOM 4694 C CA . VAL B 1 308 ? 20.924 3.469 -16.397 1.00 11.73 1383 VAL B CA 1
ATOM 4695 C C . VAL B 1 308 ? 20.295 2.754 -15.216 1.00 11.38 1383 VAL B C 1
ATOM 4696 O O . VAL B 1 308 ? 20.971 2.445 -14.238 1.00 11.26 1383 VAL B O 1
ATOM 4700 N N . CYS B 1 309 ? 18.992 2.509 -15.306 1.00 10.82 1384 CYS B N 1
ATOM 4701 C CA . CYS B 1 309 ? 18.305 1.735 -14.291 1.00 11.21 1384 CYS B CA 1
ATOM 4702 C C . CYS B 1 309 ? 17.935 0.378 -14.874 1.00 11.00 1384 CYS B C 1
ATOM 4703 O O . CYS B 1 309 ? 17.131 0.311 -15.810 1.00 11.83 1384 CYS B O 1
ATOM 4706 N N . ARG B 1 310 ? 18.568 -0.686 -14.366 1.00 10.46 1385 ARG B N 1
ATOM 4707 C CA . ARG B 1 310 ? 18.263 -2.032 -14.830 1.00 10.29 1385 ARG B CA 1
ATOM 4708 C C . ARG B 1 310 ? 17.299 -2.699 -13.848 1.00 10.20 1385 ARG B C 1
ATOM 4709 O O . ARG B 1 310 ? 17.528 -2.677 -12.644 1.00 10.51 1385 ARG B O 1
ATOM 4717 N N . LEU B 1 311 ? 16.222 -3.274 -14.398 1.00 10.36 1386 LEU B N 1
ATOM 4718 C CA . LEU B 1 311 ? 15.182 -3.930 -13.631 1.00 11.23 1386 LEU B CA 1
ATOM 4719 C C . LEU B 1 311 ? 15.407 -5.438 -13.690 1.00 11.48 1386 LEU B C 1
ATOM 4720 O O . LEU B 1 311 ? 15.639 -5.995 -14.765 1.00 12.41 1386 LEU B O 1
ATOM 4725 N N . TYR B 1 312 ? 15.272 -6.085 -12.531 1.00 11.37 1387 TYR B N 1
ATOM 4726 C CA . TYR B 1 312 ? 15.481 -7.514 -12.380 1.00 12.03 1387 TYR B CA 1
ATOM 4727 C C . TYR B 1 312 ? 14.266 -8.142 -11.708 1.00 13.19 1387 TYR B C 1
ATOM 4728 O O . TYR B 1 312 ? 13.647 -7.536 -10.844 1.00 13.10 1387 TYR B O 1
ATOM 4737 N N . GLU B 1 313 ? 13.965 -9.383 -12.096 1.00 14.40 1388 GLU B N 1
ATOM 4738 C CA . GLU B 1 313 ? 13.068 -10.234 -11.337 1.00 17.15 1388 GLU B CA 1
ATOM 4739 C C . GLU B 1 313 ? 13.840 -10.820 -10.164 1.00 17.38 1388 GLU B C 1
ATOM 4740 O O . GLU B 1 313 ? 14.945 -11.325 -10.340 1.00 18.27 1388 GLU B O 1
ATOM 4746 N N . VAL B 1 314 ? 13.262 -10.706 -8.964 1.00 18.58 1389 VAL B N 1
ATOM 4747 C CA . VAL B 1 314 ? 13.815 -11.331 -7.777 1.00 20.40 1389 VAL B CA 1
ATOM 4748 C C . VAL B 1 314 ? 13.437 -12.809 -7.792 1.00 23.22 1389 VAL B C 1
ATOM 4749 O O . VAL B 1 314 ? 12.257 -13.147 -7.827 1.00 25.53 1389 VAL B O 1
ATOM 4753 N N . GLY B 1 315 ? 14.450 -13.678 -7.719 1.00 25.66 1390 GLY B N 1
ATOM 4754 C CA . GLY B 1 315 ? 14.237 -15.116 -7.759 1.00 27.34 1390 GLY B CA 1
#

Solvent-accessible surface area: 25179 Å² total; per-residue (Å²): 128,33,138,68,54,27,87,15,81,8,48,105,88,148,67,0,2,0,11,0,5,12,26,15,69,132,85,133,32,0,4,0,0,0,40,93,0,49,6,16,20,0,30,1,58,63,10,116,64,103,27,48,82,118,13,21,128,6,26,1,68,50,9,46,26,7,147,112,20,41,24,0,1,0,0,3,76,141,10,103,36,32,0,0,0,14,2,49,86,114,69,49,60,82,104,47,49,4,103,34,1,77,26,2,22,1,0,71,119,57,40,68,51,0,0,0,0,76,40,38,54,0,16,1,13,33,27,88,79,19,87,110,90,44,79,1,86,39,104,127,50,22,6,80,5,144,132,8,12,0,3,0,7,24,75,9,72,21,0,2,4,3,0,4,1,14,40,14,234,60,30,106,25,86,50,70,1,91,96,111,20,105,33,13,5,8,31,10,7,16,31,25,108,26,0,5,5,7,18,8,0,22,27,20,88,71,59,120,86,76,83,78,15,100,34,3,55,28,11,73,28,65,30,9,63,7,10,5,21,0,9,2,12,95,25,111,141,12,49,26,17,18,34,1,70,3,1,4,2,54,43,14,135,84,57,34,80,42,77,24,102,49,6,2,23,25,25,15,14,19,88,78,6,37,55,0,0,0,0,1,13,99,120,94,52,115,72,45,41,0,8,0,76,0,9,62,53,98,32,50,90,77,52,62,5,105,12,42,156,91,134,104,3,10,0,14,0,5,10,14,6,33,116,45,73,36,0,1,0,0,1,68,90,0,38,0,20,17,3,30,34,201,64,32,123,59,108,24,54,67,122,11,12,113,13,26,1,66,46,11,44,29,4,152,116,29,35,19,0,1,0,0,4,51,187,64,113,39,28,0,0,1,13,2,43,105,118,41,62,81,101,45,56,4,66,82,1,73,20,1,25,1,0,67,64,54,43,67,48,0,0,0,0,72,39,36,48,0,13,0,16,34,8,146,80,18,88,107,91,50,77,1,81,42,100,124,45,24,4,82,6,143,126,3,20,0,3,0,0,36,18,8,34,4,0,2,3,2,0,5,2,14,3,14,151,31,37,108,29,60,52,68,1,84,74,130,20,105,41,13,5,8,32,10,4,52,58,4,61,23,0,6,4,8,20,21,0,29,26,5,79,24,41,124,90,65,78,85,11,102,32,2,55,29,13,71,29,70,31,21,104,113,16,76,33,0,9,4,10,100,18,77,155,126,7,45,25,21,40,43,2,75,4,2,54,0,113,58,8,130,81,103,27,87,36,106,10,81,63,51,1,22,26,25,16,20,8,81,92,27,64,78,0,0,0,0,0,9,77,34,130,112,21,4,0,0,42,7,15,91,51,52

GO terms:
  GO:0005515 protein binding (F, IPI)
  GO:0045732 positive regulation of protein catabolic process (P, IDA)
  GO:1990756 ubiquitin-like ligase-substrate adaptor activity (F, IDA)
  GO:0005634 nucleus (C, IDA)
  GO:0005813 centrosome (C, IDA)
  GO:0043161 proteasome-mediated ubiquitin-dependent protein catabolic process (P, IDA)
  GO:0008180 COP9 signalosome (C, IDA)
  GO:0080008 Cul4-RING E3 ubiquitin ligase complex (C, IDA)
  GO:1990244 histone H2AT120 kinase activity (F, IDA)
  GO:0000122 negative regulation of transcription by RNA polymerase II (P, IDA)
  GO:0005737 cytoplasm (C, EXP)
  GO:0035212 cell competition in a multicellular organism (P, IMP)
  GO:0030331 nuclear estrogen receptor binding (F, IPI)
  GO:0001650 fibrillar center (C, IDA)
  GO:0005654 nucleoplasm (C, IDA)
  GO:0043687 post-translational protein modification (P, IDA)

Organism: Homo sapiens (NCBI:txid9606)

Secondary structure (P-SEA, 3-state):
ccccccccccccccccccccccccccccbbbbbcccbbbbbcccccccccccccccccccccccccccccbbbbbbccccccccccccccccccccccccccccccccccccbbbbbcccbbbbbbcccccccbbbbbccccccccbbbbbbcccccccccccbbbcccccccccccccccccccccccccccbbbcccbbbccccccccccccccccccccccccccbbbbbbccccccccccccccccccccccccccccccccccccccccbbbbbbccccccbbbbbbbbbcc/ccccccccccccccccccccccccccccbbbbbcccbbbbbbccccccccccccccccccccccccccccbbbbbbcccccccccccccccccccccccccccccccccccbbbbbcccbbbbbbcccccccbbbbbccccccccbbbbbbcccccccccccbbbcccccccccccccccccccccccccccbbbcccbbbccccccccccccccccccccccccccbbbbbbcccccccccccccccccccccccccccccccccccccccccbbbbbccccccbbbbbbbccc

B-factor: mean 18.74, std 8.42, range [7.45, 83.71]

Radius of gyration: 26.52 Å; Cα contacts (8 Å, |Δi|>4): 1708; chains: 2; bounding box: 60×59×81 Å